Protein AF-A0A7X9ITF9-F1 (afdb_monomer_lite)

Radius of gyration: 26.89 Å; chains: 1; bounding box: 74×72×68 Å

pLDDT: mean 86.16, std 16.66, range [24.5, 98.5]

Sequence (562 aa):
MTQARRTRRTDPFEILARIVGDWFPQHAAGRTPCRLEPDAPAQVAALWAAVGRSPALESQPAFAVPPLREAGRRLMEEICAEWFRRPGPREAWGVARGATGLPAGLPARFRVVDPGDFQIEITDESRDVDDPPLVAVDDLHPRARLLDPSYVGFTITSLLVTATGRREVTQHPRGLAGDRPLAPLYPGLLRVAEGIWIVEPYARPGFSFPGHLRFETYDGYSAFVARQPDDAFAACGAPPGHLFEVTDLPAHLPGLRVVRHGNRLAGLGQVDGVWIWARHGGLRSPVIEISVDPAHREVAAAWIRSLKGRIKQQFGPGYRTVKKGPYTWDYTLPEHPIRTPAPPPPAPHPPAAVQPPAPARTPEEAAIRAEAEALRRLLERSEPQWSASWRPVRLGRSEPAHVRVFWETLGWSDLLAPDLSPPERAGGRAAVRALLENYAAGDPGFRLRPKDLPRAYRLVSVDEQGVGFSITDESSAAPDPPIVTVLSEDGRVLPERPSYVRFAAALALLAALRGFDARPHRGRPPRGREPFPRLVPGAVQVTEDHWLVPDPLAEQLLVFRR

Structure (mmCIF, N/CA/C/O backbone):
data_AF-A0A7X9ITF9-F1
#
_entry.id   AF-A0A7X9ITF9-F1
#
loop_
_atom_site.group_PDB
_atom_site.id
_atom_site.type_symbol
_atom_site.label_atom_id
_atom_site.label_alt_id
_atom_site.label_comp_id
_atom_site.label_asym_id
_atom_site.label_entity_id
_atom_site.label_seq_id
_atom_site.pdbx_PDB_ins_code
_atom_site.Cartn_x
_atom_site.Cartn_y
_atom_site.Cartn_z
_atom_site.occupancy
_atom_site.B_iso_or_equiv
_atom_site.auth_seq_id
_atom_site.auth_comp_id
_atom_site.auth_asym_id
_atom_site.auth_atom_id
_atom_site.pdbx_PDB_model_num
ATOM 1 N N . MET A 1 1 ? -45.305 21.734 -25.174 1.00 44.28 1 MET A N 1
ATOM 2 C CA . MET A 1 1 ? -43.915 22.209 -25.357 1.00 44.28 1 MET A CA 1
ATOM 3 C C . MET A 1 1 ? -43.240 22.256 -23.996 1.00 44.28 1 MET A C 1
ATOM 5 O O . MET A 1 1 ? -43.381 23.238 -23.283 1.00 44.28 1 MET A O 1
ATOM 9 N N . THR A 1 2 ? -42.565 21.177 -23.607 1.00 42.41 2 THR A N 1
ATOM 10 C CA . THR A 1 2 ? -41.865 21.077 -22.319 1.00 42.41 2 THR A CA 1
ATOM 11 C C . THR A 1 2 ? -40.378 21.253 -22.602 1.00 42.41 2 THR A C 1
ATOM 13 O O . THR A 1 2 ? -39.714 20.321 -23.050 1.00 42.41 2 THR A O 1
ATOM 16 N N . GLN A 1 3 ? -39.863 22.474 -22.435 1.00 44.25 3 GLN A N 1
ATOM 17 C CA . GLN A 1 3 ? -38.426 22.746 -22.497 1.00 44.25 3 GLN A CA 1
ATOM 18 C C . GLN A 1 3 ? -37.764 22.047 -21.306 1.00 44.25 3 GLN A C 1
ATOM 20 O O . GLN A 1 3 ? -37.796 22.532 -20.176 1.00 44.25 3 GLN A O 1
ATOM 25 N N . ALA A 1 4 ? -37.193 20.872 -21.561 1.00 49.56 4 ALA A N 1
ATOM 26 C CA . ALA A 1 4 ? -36.337 20.184 -20.613 1.00 49.56 4 ALA A CA 1
ATOM 27 C C . ALA A 1 4 ? -35.161 21.108 -20.263 1.00 49.56 4 ALA A C 1
ATOM 29 O O . ALA A 1 4 ? -34.297 21.378 -21.101 1.00 49.56 4 ALA A O 1
ATOM 30 N N . ARG A 1 5 ? -35.139 21.615 -19.023 1.00 52.59 5 ARG A N 1
ATOM 31 C CA . ARG A 1 5 ? -33.965 22.255 -18.421 1.00 52.59 5 ARG A CA 1
ATOM 32 C C . ARG A 1 5 ? -32.820 21.241 -18.465 1.00 52.59 5 ARG A C 1
ATOM 34 O O . ARG A 1 5 ? -32.721 20.386 -17.592 1.00 52.59 5 ARG A O 1
ATOM 41 N N . ARG A 1 6 ? -31.961 21.326 -19.486 1.00 56.84 6 ARG A N 1
ATOM 42 C CA . ARG A 1 6 ? -30.634 20.701 -19.476 1.00 56.84 6 ARG A CA 1
ATOM 43 C C . ARG A 1 6 ? -29.861 21.342 -18.328 1.00 56.84 6 ARG A C 1
ATOM 45 O O . ARG A 1 6 ? -29.310 22.431 -18.480 1.00 56.84 6 ARG A O 1
ATOM 52 N N . THR A 1 7 ? -29.870 20.703 -17.166 1.00 62.38 7 THR A N 1
ATOM 53 C CA . THR A 1 7 ? -28.917 20.989 -16.098 1.00 62.38 7 THR A CA 1
ATOM 54 C C . THR A 1 7 ? -27.526 20.830 -16.704 1.00 62.38 7 THR A C 1
ATOM 56 O O . THR A 1 7 ? -27.160 19.748 -17.161 1.00 62.38 7 THR A O 1
ATOM 59 N N . ARG A 1 8 ? -26.774 21.935 -16.812 1.00 75.06 8 ARG A N 1
ATOM 60 C CA . ARG A 1 8 ? -25.366 21.878 -17.214 1.00 75.06 8 ARG A CA 1
ATOM 61 C C . ARG A 1 8 ? -24.669 20.964 -16.213 1.00 75.06 8 ARG A C 1
ATOM 63 O O . ARG A 1 8 ? -24.607 21.291 -15.032 1.00 75.06 8 ARG A O 1
ATOM 70 N N . ARG A 1 9 ? -24.219 19.798 -16.675 1.00 80.69 9 ARG A N 1
ATOM 71 C CA . ARG A 1 9 ? -23.405 18.886 -15.875 1.00 80.69 9 ARG A CA 1
ATOM 72 C C . ARG A 1 9 ? -22.100 19.622 -15.584 1.00 80.69 9 ARG A C 1
ATOM 74 O O . ARG A 1 9 ? -21.380 19.946 -16.521 1.00 80.69 9 ARG A O 1
ATOM 81 N N . THR A 1 10 ? -21.872 19.968 -14.321 1.00 88.06 10 THR A N 1
ATOM 82 C CA . THR A 1 10 ? -20.633 20.616 -13.881 1.00 88.06 10 THR A CA 1
ATOM 83 C C . THR A 1 10 ? -19.455 19.704 -14.204 1.00 88.06 10 THR A C 1
ATOM 85 O O . THR A 1 10 ? -19.553 18.490 -14.001 1.00 88.06 10 THR A O 1
ATOM 88 N N . ASP A 1 11 ? -18.377 20.282 -14.726 1.00 94.25 11 ASP A N 1
ATOM 89 C CA . ASP A 1 11 ? -17.153 19.547 -15.021 1.00 94.25 11 ASP A CA 1
ATOM 90 C C . ASP A 1 11 ? -16.564 19.003 -13.703 1.00 94.25 11 ASP A C 1
ATOM 92 O O . ASP A 1 11 ? -16.355 19.771 -12.757 1.00 94.25 11 ASP A O 1
ATOM 96 N N . PRO A 1 12 ? -16.321 17.686 -13.581 1.00 95.44 12 PRO A N 1
ATOM 97 C CA . PRO A 1 12 ? -15.738 17.123 -12.370 1.00 95.44 12 PRO A CA 1
ATOM 98 C C . PRO A 1 12 ? -14.345 17.694 -12.031 1.00 95.44 12 PRO A C 1
ATOM 100 O O . PRO A 1 12 ? -14.009 17.751 -10.847 1.00 95.44 12 PRO A O 1
ATOM 103 N N . PHE A 1 13 ? -13.569 18.205 -12.995 1.00 97.00 13 PHE A N 1
ATOM 104 C CA . PHE A 1 13 ? -12.308 18.902 -12.703 1.00 97.00 13 PHE A CA 1
ATOM 105 C C . PHE A 1 13 ? -12.525 20.285 -12.068 1.00 97.00 13 PHE A C 1
ATOM 107 O O . PHE A 1 13 ? -11.767 20.676 -11.180 1.00 97.00 13 PHE A O 1
ATOM 114 N N . GLU A 1 14 ? -13.590 21.007 -12.431 1.00 95.81 14 GLU A N 1
ATOM 115 C CA . GLU A 1 14 ? -13.976 22.254 -11.749 1.00 95.81 14 GLU A CA 1
ATOM 116 C C . GLU A 1 14 ? -14.425 21.980 -10.306 1.00 95.81 14 GLU A C 1
ATOM 118 O O . GLU A 1 14 ? -14.083 22.731 -9.386 1.00 95.81 14 GLU A O 1
ATOM 123 N N . ILE A 1 15 ? -15.159 20.879 -10.086 1.00 96.50 15 ILE A N 1
ATOM 124 C CA . ILE A 1 15 ? -15.544 20.429 -8.740 1.00 96.50 15 ILE A CA 1
ATOM 125 C C . ILE A 1 15 ? -14.291 20.138 -7.908 1.00 96.50 15 ILE A C 1
ATOM 127 O O . ILE A 1 15 ? -14.208 20.606 -6.771 1.00 96.50 15 ILE A O 1
ATOM 131 N N . LEU A 1 16 ? -13.324 19.404 -8.468 1.00 96.88 16 LEU A N 1
ATOM 132 C CA . LEU A 1 16 ? -12.051 19.107 -7.813 1.00 96.88 16 LEU A CA 1
ATOM 133 C C . LEU A 1 16 ? -11.293 20.390 -7.461 1.00 96.88 16 LEU A C 1
ATOM 135 O O . LEU A 1 16 ? -10.894 20.555 -6.312 1.00 96.88 16 LEU A O 1
ATOM 139 N N . ALA A 1 17 ? -11.124 21.306 -8.417 1.00 97.00 17 ALA A N 1
ATOM 140 C CA . ALA A 1 17 ? -10.395 22.553 -8.206 1.00 97.00 17 ALA A CA 1
ATOM 141 C C . ALA A 1 17 ? -11.006 23.397 -7.077 1.00 97.00 17 ALA A C 1
ATOM 143 O O . ALA A 1 17 ? -10.272 23.974 -6.275 1.00 97.00 17 ALA A O 1
ATOM 144 N N . ARG A 1 18 ? -12.341 23.426 -6.968 1.00 96.69 18 ARG A N 1
ATOM 145 C CA . ARG A 1 18 ? -13.032 24.067 -5.841 1.00 96.69 18 ARG A CA 1
ATOM 146 C C . ARG A 1 18 ? -12.720 23.369 -4.516 1.00 96.69 18 ARG A C 1
ATOM 148 O O . ARG A 1 18 ? -12.323 24.039 -3.576 1.00 96.69 18 ARG A O 1
ATOM 155 N N . ILE A 1 19 ? -12.845 22.041 -4.454 1.00 95.62 19 ILE A N 1
ATOM 156 C CA . ILE A 1 19 ? -12.567 21.267 -3.230 1.00 95.62 19 ILE A CA 1
ATOM 157 C C . ILE A 1 19 ? -11.120 21.478 -2.766 1.00 95.62 19 ILE A C 1
ATOM 159 O O . ILE A 1 19 ? -10.888 21.779 -1.598 1.00 95.62 19 ILE A O 1
ATOM 163 N N . VAL A 1 20 ? -10.149 21.368 -3.679 1.00 95.25 20 VAL A N 1
ATOM 164 C CA . VAL A 1 20 ? -8.730 21.599 -3.374 1.00 95.25 20 VAL A CA 1
ATOM 165 C C . VAL A 1 20 ? -8.501 23.043 -2.935 1.00 95.25 20 VAL A C 1
ATOM 167 O O . VAL A 1 20 ? -7.781 23.266 -1.969 1.00 95.25 20 VAL A O 1
ATOM 170 N N . GLY A 1 21 ? -9.135 24.023 -3.583 1.00 95.81 21 GLY A N 1
ATOM 171 C CA . GLY A 1 21 ? -9.022 25.427 -3.189 1.00 95.81 21 GLY A CA 1
ATOM 172 C C . GLY A 1 21 ? -9.579 25.712 -1.791 1.00 95.81 21 GLY A C 1
ATOM 173 O O . GLY A 1 21 ? -8.947 26.430 -1.017 1.00 95.81 21 GLY A O 1
ATOM 174 N N . ASP A 1 22 ? -10.711 25.096 -1.445 1.00 94.12 22 ASP A N 1
ATOM 175 C CA . ASP A 1 22 ? -11.340 25.217 -0.127 1.00 94.12 22 ASP A CA 1
ATOM 176 C C . ASP A 1 22 ? -10.490 24.556 0.972 1.00 94.12 22 ASP A C 1
ATOM 178 O O . ASP A 1 22 ? -10.433 25.031 2.107 1.00 94.12 22 ASP A O 1
ATOM 182 N N . TRP A 1 23 ? -9.839 23.432 0.659 1.00 92.94 23 TRP A N 1
ATOM 183 C CA . TRP A 1 23 ? -9.059 22.655 1.629 1.00 92.94 23 TRP A CA 1
ATOM 184 C C . TRP A 1 23 ? -7.617 23.133 1.751 1.00 92.94 23 TRP A C 1
ATOM 186 O O . TRP A 1 23 ? -7.026 23.016 2.823 1.00 92.94 23 TRP A O 1
ATOM 196 N N . PHE A 1 24 ? -7.076 23.722 0.686 1.00 93.62 24 PHE A N 1
ATOM 197 C CA . PHE A 1 24 ? -5.707 24.208 0.613 1.00 93.62 24 PHE A CA 1
ATOM 198 C C . PHE A 1 24 ? -5.663 25.697 0.215 1.00 93.62 24 PHE A C 1
ATOM 200 O O . PHE A 1 24 ? -5.244 26.040 -0.897 1.00 93.62 24 PHE A O 1
ATOM 207 N N . PRO A 1 25 ? -6.055 26.622 1.117 1.00 94.31 25 PRO A N 1
ATOM 208 C CA . PRO A 1 25 ? -6.176 28.045 0.790 1.00 94.31 25 PRO A CA 1
ATOM 209 C C . PRO A 1 25 ? -4.879 28.688 0.286 1.00 94.31 25 PRO A C 1
ATOM 211 O O . PRO A 1 25 ? -4.923 29.574 -0.564 1.00 94.31 25 PRO A O 1
ATOM 214 N N . GLN A 1 26 ? -3.712 28.237 0.767 1.00 93.94 26 GLN A N 1
ATOM 215 C CA . GLN A 1 26 ? -2.417 28.734 0.285 1.00 93.94 26 GLN A CA 1
ATOM 216 C C . GLN A 1 26 ? -2.207 28.398 -1.194 1.00 93.94 26 GLN A C 1
ATOM 218 O O . GLN A 1 26 ? -1.647 29.203 -1.937 1.00 93.94 26 GLN A O 1
ATOM 223 N N . HIS A 1 27 ? -2.682 27.229 -1.637 1.00 95.75 27 HIS A N 1
ATOM 224 C CA . HIS A 1 27 ? -2.662 26.889 -3.049 1.00 95.75 27 HIS A CA 1
ATOM 225 C C . HIS A 1 27 ? -3.638 27.756 -3.839 1.00 95.75 27 HIS A C 1
ATOM 227 O O . HIS A 1 27 ? -3.223 28.327 -4.843 1.00 95.75 27 HIS A O 1
ATOM 233 N N . ALA A 1 28 ? -4.874 27.928 -3.361 1.00 96.88 28 ALA A N 1
ATOM 234 C CA . ALA A 1 28 ? -5.868 28.776 -4.022 1.00 96.88 28 ALA A CA 1
ATOM 235 C C . ALA A 1 28 ? -5.368 30.216 -4.234 1.00 96.88 28 ALA A C 1
ATOM 237 O O . ALA A 1 28 ? -5.508 30.761 -5.328 1.00 96.88 28 ALA A O 1
ATOM 238 N N . ALA A 1 29 ? -4.745 30.809 -3.210 1.00 96.56 29 ALA A N 1
ATOM 239 C CA . ALA A 1 29 ? -4.233 32.177 -3.250 1.00 96.56 29 ALA A CA 1
ATOM 240 C C . ALA A 1 29 ? -3.061 32.360 -4.230 1.00 96.56 29 ALA A C 1
ATOM 242 O O . ALA A 1 29 ? -2.931 33.418 -4.839 1.00 96.56 29 ALA A O 1
ATOM 243 N N . GLY A 1 30 ? -2.215 31.337 -4.387 1.00 96.12 30 GLY A N 1
ATOM 244 C CA . GLY A 1 30 ? -1.050 31.355 -5.277 1.00 96.12 30 GLY A CA 1
ATOM 245 C C . GLY A 1 30 ? -1.259 30.635 -6.610 1.00 96.12 30 GLY A C 1
ATOM 246 O O . GLY A 1 30 ? -0.274 30.336 -7.286 1.00 96.12 30 GLY A O 1
ATOM 247 N N . ARG A 1 31 ? -2.501 30.275 -6.961 1.00 97.12 31 ARG A N 1
ATOM 248 C CA . ARG A 1 31 ? -2.788 29.421 -8.117 1.00 97.12 31 ARG A CA 1
ATOM 249 C C . ARG A 1 31 ? -2.520 30.154 -9.429 1.00 97.12 31 ARG A C 1
ATOM 251 O O . ARG A 1 31 ? -3.126 31.178 -9.728 1.00 97.12 31 ARG A O 1
ATOM 258 N N . THR A 1 32 ? -1.689 29.544 -10.259 1.00 96.88 32 THR A N 1
ATOM 259 C CA . THR A 1 32 ? -1.412 29.934 -11.639 1.00 96.88 32 THR A CA 1
ATOM 260 C C . THR A 1 32 ? -1.951 28.863 -12.591 1.00 96.88 32 THR A C 1
ATOM 262 O O . THR A 1 32 ? -1.796 27.669 -12.313 1.00 96.88 32 THR A O 1
ATOM 265 N N . PRO A 1 33 ? -2.616 29.238 -13.699 1.00 93.19 33 PRO A N 1
ATOM 266 C CA . PRO A 1 33 ? -3.053 28.272 -14.702 1.00 93.19 33 PRO A CA 1
ATOM 267 C C . PRO A 1 33 ? -1.866 27.490 -15.269 1.00 93.19 33 PRO A C 1
ATOM 269 O O . PRO A 1 33 ? -0.837 28.077 -15.605 1.00 93.19 33 PRO A O 1
ATOM 272 N N . CYS A 1 34 ? -2.017 26.175 -15.418 1.00 95.25 34 CYS A N 1
ATOM 273 C CA . CYS A 1 34 ? -1.008 25.330 -16.041 1.00 95.25 34 CYS A CA 1
ATOM 274 C C . CYS A 1 34 ? -1.501 24.885 -17.417 1.00 95.25 34 CYS A C 1
ATOM 276 O O . CYS A 1 34 ? -2.508 24.188 -17.529 1.00 95.25 34 CYS A O 1
ATOM 278 N N . ARG A 1 35 ? -0.805 25.315 -18.473 1.00 96.56 35 ARG A N 1
ATOM 279 C CA . ARG A 1 35 ? -1.091 24.896 -19.845 1.00 96.56 35 ARG A CA 1
ATOM 280 C C . ARG A 1 35 ? -0.044 23.884 -20.284 1.00 96.56 35 ARG A C 1
ATOM 282 O O . ARG A 1 35 ? 1.137 24.216 -20.338 1.00 96.56 35 ARG A O 1
ATOM 289 N N . LEU A 1 36 ? -0.500 22.677 -20.596 1.00 97.50 36 LEU A N 1
ATOM 290 C CA . LEU A 1 36 ? 0.351 21.614 -21.121 1.00 97.50 36 LEU A CA 1
ATOM 291 C C . LEU A 1 36 ? 0.529 21.737 -22.638 1.00 97.50 36 LEU A C 1
ATOM 293 O O . LEU A 1 36 ? -0.069 22.599 -23.293 1.00 97.50 36 LEU A O 1
ATOM 297 N N . GLU A 1 37 ? 1.373 20.871 -23.188 1.00 97.81 37 GLU A N 1
ATOM 298 C CA . GLU A 1 37 ? 1.604 20.748 -24.622 1.00 97.81 37 GLU A CA 1
ATOM 299 C C . GLU A 1 37 ? 0.295 20.401 -25.369 1.00 97.81 37 GLU A C 1
ATOM 301 O O . GLU A 1 37 ? -0.577 19.742 -24.799 1.00 97.81 37 GLU A O 1
ATOM 306 N N . PRO A 1 38 ? 0.120 20.822 -26.641 1.00 97.00 38 PRO A N 1
ATOM 307 C CA . PRO A 1 38 ? -1.123 20.583 -27.388 1.00 97.00 38 PRO A CA 1
ATOM 308 C C . PRO A 1 38 ? -1.493 19.105 -27.573 1.00 97.00 38 PRO A C 1
ATOM 310 O O . PRO A 1 38 ? -2.664 18.795 -27.761 1.00 97.00 38 PRO A O 1
ATOM 313 N N . ASP A 1 39 ? -0.502 18.215 -27.538 1.00 96.94 39 ASP A N 1
ATOM 314 C CA . ASP A 1 39 ? -0.636 16.761 -27.650 1.00 96.94 39 ASP A CA 1
ATOM 315 C C . ASP A 1 39 ? -0.569 16.056 -26.279 1.00 96.94 39 ASP A C 1
ATOM 317 O O . ASP A 1 39 ? -0.286 14.858 -26.195 1.00 96.94 39 ASP A O 1
ATOM 321 N N . ALA A 1 40 ? -0.747 16.788 -25.176 1.00 97.75 40 ALA A N 1
ATOM 322 C CA . ALA A 1 40 ? -0.890 16.179 -23.860 1.00 97.75 40 ALA A CA 1
ATOM 323 C C . ALA A 1 40 ? -2.183 15.340 -23.795 1.00 97.75 40 ALA A C 1
ATOM 325 O O . ALA A 1 40 ? -3.199 15.755 -24.361 1.00 97.75 40 ALA A O 1
ATOM 326 N N . PRO A 1 41 ? -2.180 14.195 -23.082 1.00 98.12 41 PRO A N 1
ATOM 327 C CA . PRO A 1 41 ? -3.392 13.418 -22.840 1.00 98.12 41 PRO A CA 1
ATOM 328 C C . PRO A 1 41 ? -4.535 14.293 -22.313 1.00 98.12 41 PRO A C 1
ATOM 330 O O . PRO A 1 41 ? -4.328 15.138 -21.434 1.00 98.12 41 PRO A O 1
ATOM 333 N N . ALA A 1 42 ? -5.742 14.113 -22.855 1.00 97.75 42 ALA A N 1
ATOM 334 C CA . ALA A 1 42 ? -6.835 15.064 -22.667 1.00 97.75 42 ALA A CA 1
ATOM 335 C C . ALA A 1 42 ? -7.227 15.257 -21.192 1.00 97.75 42 ALA A C 1
ATOM 337 O O . ALA A 1 42 ? -7.447 16.392 -20.761 1.00 97.75 42 ALA A O 1
ATOM 338 N N . GLN A 1 43 ? -7.271 14.182 -20.393 1.00 97.56 43 GLN A N 1
ATOM 339 C CA . GLN A 1 43 ? -7.614 14.290 -18.970 1.00 97.56 43 GLN A CA 1
ATOM 340 C C . GLN A 1 43 ? -6.478 14.896 -18.146 1.00 97.56 43 GLN A C 1
ATOM 342 O O . GLN A 1 43 ? -6.739 15.646 -17.208 1.00 97.56 43 GLN A O 1
ATOM 347 N N . VAL A 1 44 ? -5.224 14.643 -18.524 1.00 98.00 44 VAL A N 1
ATOM 348 C CA . VAL A 1 44 ? -4.047 15.256 -17.889 1.00 98.00 44 VAL A CA 1
ATOM 349 C C . VAL A 1 44 ? -4.043 16.767 -18.114 1.00 98.00 44 VAL A C 1
ATOM 351 O O . VAL A 1 44 ? -3.856 17.540 -17.172 1.00 98.00 44 VAL A O 1
ATOM 354 N N . ALA A 1 45 ? -4.320 17.204 -19.344 1.00 98.12 45 ALA A N 1
ATOM 355 C CA . ALA A 1 45 ? -4.456 18.619 -19.671 1.00 98.12 45 ALA A CA 1
ATOM 356 C C . ALA A 1 45 ? -5.637 19.270 -18.932 1.00 98.12 45 ALA A C 1
ATOM 358 O O . ALA A 1 45 ? -5.472 20.351 -18.369 1.00 98.12 45 ALA A O 1
ATOM 359 N N . ALA A 1 46 ? -6.802 18.613 -18.889 1.00 97.56 46 ALA A N 1
ATOM 360 C CA . ALA A 1 46 ? -7.982 19.118 -18.184 1.00 97.56 46 ALA A CA 1
ATOM 361 C C . ALA A 1 46 ? -7.744 19.263 -16.670 1.00 97.56 46 ALA A C 1
ATOM 363 O O . ALA A 1 46 ? -8.073 20.303 -16.094 1.00 97.56 46 ALA A O 1
ATOM 364 N N . LEU A 1 47 ? -7.102 18.270 -16.044 1.00 97.50 47 LEU A N 1
ATOM 365 C CA . LEU A 1 47 ? -6.732 18.300 -14.629 1.00 97.50 47 LEU A CA 1
ATOM 366 C C . LEU A 1 47 ? -5.878 19.525 -14.300 1.00 97.50 47 LEU A C 1
ATOM 368 O O . LEU A 1 47 ? -6.231 20.320 -13.426 1.00 97.50 47 LEU A O 1
ATOM 372 N N . TRP A 1 48 ? -4.764 19.695 -15.012 1.00 97.69 48 TRP A N 1
ATOM 373 C CA . TRP A 1 48 ? -3.813 20.768 -14.731 1.00 97.69 48 TRP A CA 1
ATOM 374 C C . TRP A 1 48 ? -4.323 22.149 -15.153 1.00 97.69 48 TRP A C 1
ATOM 376 O O . TRP A 1 48 ? -3.986 23.139 -14.500 1.00 97.69 48 TRP A O 1
ATOM 386 N N . ALA A 1 49 ? -5.195 22.231 -16.160 1.00 97.62 49 ALA A N 1
ATOM 387 C CA . ALA A 1 49 ? -5.888 23.470 -16.502 1.00 97.62 49 ALA A CA 1
ATOM 388 C C . ALA A 1 49 ? -6.843 23.925 -15.383 1.00 97.62 49 ALA A C 1
ATOM 390 O O . ALA A 1 49 ? -6.912 25.119 -15.089 1.00 97.62 49 ALA A O 1
ATOM 391 N N . ALA A 1 50 ? -7.551 22.990 -14.739 1.00 97.31 50 ALA A N 1
ATOM 392 C CA . ALA A 1 50 ? -8.497 23.298 -13.667 1.00 97.31 50 ALA A CA 1
ATOM 393 C C . ALA A 1 50 ? -7.808 23.572 -12.317 1.00 97.31 50 ALA A C 1
ATOM 395 O O . ALA A 1 50 ? -8.134 24.547 -11.629 1.00 97.31 50 ALA A O 1
ATOM 396 N N . VAL A 1 51 ? -6.857 22.719 -11.927 1.00 97.19 51 VAL A N 1
ATOM 397 C CA . VAL A 1 51 ? -6.177 22.791 -10.622 1.00 97.19 51 VAL A CA 1
ATOM 398 C C . VAL A 1 51 ? -5.042 23.814 -10.631 1.00 97.19 51 VAL A C 1
ATOM 400 O O . VAL A 1 51 ? -4.872 24.540 -9.658 1.00 97.19 51 VAL A O 1
ATOM 403 N N . GLY A 1 52 ? -4.303 23.948 -11.733 1.00 97.38 52 GLY A N 1
ATOM 404 C CA . GLY A 1 52 ? -3.161 24.858 -11.823 1.00 97.38 52 GLY A CA 1
ATOM 405 C C . GLY A 1 52 ? -1.989 24.472 -10.911 1.00 97.38 52 GLY A C 1
ATOM 406 O O . GLY A 1 52 ? -1.907 23.358 -10.397 1.00 97.38 52 GLY A O 1
ATOM 407 N N . ARG A 1 53 ? -1.051 25.403 -10.719 1.00 96.56 53 ARG A N 1
ATOM 408 C CA . ARG A 1 53 ? 0.137 25.244 -9.857 1.00 96.56 53 ARG A CA 1
ATOM 409 C C . ARG A 1 53 ? 0.275 26.410 -8.894 1.00 96.56 53 ARG A C 1
ATOM 411 O O . ARG A 1 53 ? -0.211 27.502 -9.172 1.00 96.56 53 ARG A O 1
ATOM 418 N N . SER A 1 54 ? 0.954 26.202 -7.776 1.00 97.38 54 SER A N 1
ATOM 419 C CA . SER A 1 54 ? 1.294 27.270 -6.834 1.00 97.38 54 SER A CA 1
ATOM 420 C C . SER A 1 54 ? 2.567 26.917 -6.064 1.00 97.38 54 SER A C 1
ATOM 422 O O . SER A 1 54 ? 2.837 25.727 -5.893 1.00 97.38 54 SER A O 1
ATOM 424 N N . PRO A 1 55 ? 3.290 27.900 -5.500 1.00 96.69 55 PRO A N 1
ATOM 425 C CA . PRO A 1 55 ? 4.452 27.626 -4.649 1.00 96.69 55 PRO A CA 1
ATOM 426 C C . PRO A 1 55 ? 4.128 26.717 -3.452 1.00 96.69 55 PRO A C 1
ATOM 428 O O . PRO A 1 55 ? 4.938 25.890 -3.044 1.00 96.69 55 PRO A O 1
ATOM 431 N N . ALA A 1 56 ? 2.915 26.834 -2.896 1.00 93.50 56 ALA A N 1
ATOM 432 C CA . ALA A 1 56 ? 2.465 25.978 -1.799 1.00 93.50 56 ALA A CA 1
ATOM 433 C C . ALA A 1 56 ? 2.364 24.508 -2.230 1.00 93.50 56 ALA A C 1
ATOM 435 O O . ALA A 1 56 ? 2.760 23.622 -1.476 1.00 93.50 56 ALA A O 1
ATOM 436 N N . LEU A 1 57 ? 1.870 24.253 -3.443 1.00 92.69 57 LEU A N 1
ATOM 437 C CA . LEU A 1 57 ? 1.793 22.906 -3.991 1.00 92.69 57 LEU A CA 1
ATOM 438 C C . LEU A 1 57 ? 3.187 22.379 -4.359 1.00 92.69 57 LEU A C 1
ATOM 440 O O . LEU A 1 57 ? 3.514 21.258 -4.003 1.00 92.69 57 LEU A O 1
ATOM 444 N N . GLU A 1 58 ? 4.032 23.209 -4.973 1.00 93.50 58 GLU A N 1
ATOM 445 C CA . GLU A 1 58 ? 5.412 22.869 -5.364 1.00 93.50 58 GLU A CA 1
ATOM 446 C C . GLU A 1 58 ? 6.323 22.529 -4.175 1.00 93.50 58 GLU A C 1
ATOM 448 O O . GLU A 1 58 ? 7.299 21.805 -4.333 1.00 93.50 58 GLU A O 1
ATOM 453 N N . SER A 1 59 ? 5.996 23.005 -2.969 1.00 89.38 59 SER A N 1
ATOM 454 C CA . SER A 1 59 ? 6.712 22.620 -1.742 1.00 89.38 59 SER A CA 1
ATOM 455 C C . SER A 1 59 ? 6.523 21.149 -1.348 1.00 89.38 59 SER A C 1
ATOM 457 O O . SER A 1 59 ? 7.193 20.662 -0.439 1.00 89.38 59 SER A O 1
ATOM 459 N N . GLN A 1 60 ? 5.572 20.456 -1.976 1.00 87.75 60 GLN A N 1
ATOM 460 C CA . GLN A 1 60 ? 5.259 19.063 -1.696 1.00 87.75 60 GLN A CA 1
ATOM 461 C C . GLN A 1 60 ? 6.018 18.156 -2.674 1.00 87.75 60 GLN A C 1
ATOM 463 O O . GLN A 1 60 ? 5.969 18.421 -3.877 1.00 87.75 60 GLN A O 1
ATOM 468 N N . PRO A 1 61 ? 6.653 17.061 -2.209 1.00 83.19 61 PRO A N 1
ATOM 469 C CA . PRO A 1 61 ? 7.475 16.190 -3.058 1.00 83.19 61 PRO A CA 1
ATOM 470 C C . PRO A 1 61 ? 6.785 15.733 -4.353 1.00 83.19 61 PRO A C 1
ATOM 472 O O . PRO A 1 61 ? 7.335 15.919 -5.434 1.00 83.19 61 PRO A O 1
ATOM 475 N N . ALA A 1 62 ? 5.528 15.281 -4.260 1.00 83.69 62 ALA A N 1
ATOM 476 C CA . ALA A 1 62 ? 4.733 14.797 -5.397 1.00 83.69 62 ALA A CA 1
ATOM 477 C C . ALA A 1 62 ? 4.390 15.864 -6.462 1.00 83.69 62 ALA A C 1
ATOM 479 O O . ALA A 1 62 ? 3.806 15.541 -7.495 1.00 83.69 62 ALA A O 1
ATOM 480 N N . PHE A 1 63 ? 4.685 17.143 -6.206 1.00 91.62 63 PHE A N 1
ATOM 481 C CA . PHE A 1 63 ? 4.373 18.261 -7.104 1.00 91.62 63 PHE A CA 1
ATOM 482 C C . PHE A 1 63 ? 5.543 19.234 -7.294 1.00 91.62 63 PHE A C 1
ATOM 484 O O . PHE A 1 63 ? 5.373 20.300 -7.901 1.00 91.62 63 PHE A O 1
ATOM 491 N N . ALA A 1 64 ? 6.726 18.877 -6.786 1.00 90.31 64 ALA A N 1
ATOM 492 C CA . ALA A 1 64 ? 7.932 19.689 -6.892 1.00 90.31 64 ALA A CA 1
ATOM 493 C C . ALA A 1 64 ? 8.343 19.893 -8.357 1.00 90.31 64 ALA A C 1
ATOM 495 O O . ALA A 1 64 ? 8.809 20.967 -8.744 1.00 90.31 64 ALA A O 1
ATOM 496 N N . VAL A 1 65 ? 8.106 18.886 -9.199 1.00 92.94 65 VAL A N 1
ATOM 497 C CA . VAL A 1 65 ? 8.416 18.942 -10.626 1.00 92.94 65 VAL A CA 1
ATOM 498 C C . VAL A 1 65 ? 7.225 19.515 -11.401 1.00 92.94 65 VAL A C 1
ATOM 500 O O . VAL A 1 65 ? 6.086 19.080 -11.212 1.00 92.94 65 VAL A O 1
ATOM 503 N N . PRO A 1 66 ? 7.436 20.497 -12.298 1.00 94.75 66 PRO A N 1
ATOM 504 C CA . PRO A 1 66 ? 6.385 20.938 -13.203 1.00 94.75 66 PRO A CA 1
ATOM 505 C C . PRO A 1 66 ? 5.863 19.785 -14.067 1.00 94.75 66 PRO A C 1
ATOM 507 O O . PRO A 1 66 ? 6.673 19.028 -14.601 1.00 94.75 66 PRO A O 1
ATOM 510 N N . PRO A 1 67 ? 4.542 19.689 -14.315 1.00 95.69 67 PRO A N 1
ATOM 511 C CA . PRO A 1 67 ? 3.944 18.625 -15.118 1.00 95.69 67 PRO A CA 1
ATOM 512 C C . PRO A 1 67 ? 4.183 18.849 -16.623 1.00 95.69 67 PRO A C 1
ATOM 514 O O . PRO A 1 67 ? 3.312 18.585 -17.442 1.00 95.69 67 PRO A O 1
ATOM 517 N N . LEU A 1 68 ? 5.344 19.373 -17.016 1.00 97.31 68 LEU A N 1
ATOM 518 C CA . LEU A 1 68 ? 5.749 19.643 -18.397 1.00 97.31 68 LEU A CA 1
ATOM 519 C C . LEU A 1 68 ? 6.741 18.564 -18.842 1.00 97.31 68 LEU A C 1
ATOM 521 O O . LEU A 1 68 ? 7.666 18.248 -18.089 1.00 97.31 68 LEU A O 1
ATOM 525 N N . ARG A 1 69 ? 6.603 18.026 -20.064 1.00 97.19 69 ARG A N 1
ATOM 526 C CA . ARG A 1 69 ? 7.479 16.935 -20.538 1.00 97.19 69 ARG A CA 1
ATOM 527 C C . ARG A 1 69 ? 8.926 17.394 -20.598 1.00 97.19 69 ARG A C 1
ATOM 529 O O . ARG A 1 69 ? 9.815 16.668 -20.185 1.00 97.19 69 ARG A O 1
ATOM 536 N N . GLU A 1 70 ? 9.158 18.624 -21.050 1.00 96.69 70 GLU A N 1
ATOM 537 C CA . GLU A 1 70 ? 10.499 19.215 -21.122 1.00 96.69 70 GLU A CA 1
ATOM 538 C C . GLU A 1 70 ? 11.154 19.350 -19.737 1.00 96.69 70 GLU A C 1
ATOM 540 O O . GLU A 1 70 ? 12.344 19.077 -19.596 1.00 96.69 70 GLU A O 1
ATOM 545 N N . ALA A 1 71 ? 10.387 19.729 -18.707 1.00 95.31 71 ALA A N 1
ATOM 546 C CA . ALA A 1 71 ? 10.900 19.815 -17.340 1.00 95.31 71 ALA A CA 1
ATOM 547 C C . ALA A 1 71 ? 11.261 18.423 -16.802 1.00 95.31 71 ALA A C 1
ATOM 549 O O . ALA A 1 71 ? 12.358 18.229 -16.282 1.00 95.31 71 ALA A O 1
ATOM 550 N N . GLY A 1 72 ? 10.373 17.443 -17.005 1.00 95.69 72 GLY A N 1
ATOM 551 C CA . GLY A 1 72 ? 10.638 16.048 -16.657 1.00 95.69 72 GLY A CA 1
ATOM 552 C C . GLY A 1 72 ? 11.835 15.462 -17.412 1.00 95.69 72 GLY A C 1
ATOM 553 O O . GLY A 1 72 ? 12.643 14.760 -16.812 1.00 95.69 72 GLY A O 1
ATOM 554 N N . ARG A 1 73 ? 12.000 15.790 -18.701 1.00 96.19 73 ARG A N 1
ATOM 555 C CA . ARG A 1 73 ? 13.119 15.312 -19.524 1.00 96.19 73 ARG A CA 1
ATOM 556 C C . ARG A 1 73 ? 14.460 15.798 -18.982 1.00 96.19 73 ARG A C 1
ATOM 558 O O . ARG A 1 73 ? 15.348 14.978 -18.795 1.00 96.19 73 ARG A O 1
ATOM 565 N N . ARG A 1 74 ? 14.588 17.097 -18.686 1.00 95.81 74 ARG A N 1
ATOM 566 C CA . ARG A 1 74 ? 15.826 17.675 -18.126 1.00 95.81 74 ARG A CA 1
ATOM 567 C C . ARG A 1 74 ? 16.196 17.044 -16.791 1.00 95.81 74 ARG A C 1
ATOM 569 O O . ARG A 1 74 ? 17.331 16.625 -16.608 1.00 95.81 74 ARG A O 1
ATOM 576 N N . LEU A 1 75 ? 15.223 16.915 -15.891 1.00 94.94 75 LEU A N 1
ATOM 577 C CA . LEU A 1 75 ? 15.452 16.286 -14.594 1.00 94.94 75 LEU A CA 1
ATOM 578 C C . LEU A 1 75 ? 15.866 14.816 -14.742 1.00 94.94 75 LEU A C 1
ATOM 580 O O . LEU A 1 75 ? 16.799 14.362 -14.090 1.00 94.94 75 LEU A O 1
ATOM 584 N N . MET A 1 76 ? 15.224 14.076 -15.646 1.00 94.81 76 MET A N 1
ATOM 585 C CA . MET A 1 76 ? 15.598 12.692 -15.922 1.00 94.81 76 MET A CA 1
ATOM 586 C C . MET A 1 76 ? 16.999 12.578 -16.545 1.00 94.81 76 MET A C 1
ATOM 588 O O . MET A 1 76 ? 17.728 11.646 -16.219 1.00 94.81 76 MET A O 1
ATOM 592 N N . GLU A 1 77 ? 17.402 13.511 -17.412 1.00 95.00 77 GLU A N 1
ATOM 593 C CA . GLU A 1 77 ? 18.764 13.572 -17.962 1.00 95.00 77 GLU A CA 1
ATOM 594 C C . GLU A 1 77 ? 19.802 13.777 -16.848 1.00 95.00 77 GLU A C 1
ATOM 596 O O . GLU A 1 77 ? 20.824 13.088 -16.838 1.00 95.00 77 GLU A O 1
ATOM 601 N N . GLU A 1 78 ? 19.527 14.660 -15.883 1.00 93.94 78 GLU A N 1
ATOM 602 C CA . GLU A 1 78 ? 20.376 14.884 -14.705 1.00 93.94 78 GLU A CA 1
ATOM 603 C C . GLU A 1 78 ? 20.477 13.630 -13.826 1.00 93.94 78 GLU A C 1
ATOM 605 O O . GLU A 1 78 ? 21.584 13.203 -13.480 1.00 93.94 78 GLU A O 1
ATOM 610 N N . ILE A 1 79 ? 19.342 12.994 -13.519 1.00 92.00 79 ILE A N 1
ATOM 611 C CA . ILE A 1 79 ? 19.312 11.785 -12.690 1.00 92.00 79 ILE A CA 1
ATOM 612 C C . ILE A 1 79 ? 20.022 10.620 -13.393 1.00 92.00 79 ILE A C 1
ATOM 614 O O . ILE A 1 79 ? 20.869 9.962 -12.789 1.00 92.00 79 ILE A O 1
ATOM 618 N N . CYS A 1 80 ? 19.759 10.395 -14.683 1.00 92.19 80 CYS A N 1
ATOM 619 C CA . CYS A 1 80 ? 20.444 9.368 -15.470 1.00 92.19 80 CYS A CA 1
ATOM 620 C C . CYS A 1 80 ? 21.953 9.630 -15.548 1.00 92.19 80 CYS A C 1
ATOM 622 O O . CYS A 1 80 ? 22.747 8.695 -15.429 1.00 92.19 80 CYS A O 1
ATOM 624 N N . ALA A 1 81 ? 22.371 10.890 -15.716 1.00 91.69 81 ALA A N 1
ATOM 625 C CA . ALA A 1 81 ? 23.785 11.248 -15.722 1.00 91.69 81 ALA A CA 1
ATOM 626 C C . ALA A 1 81 ? 24.463 10.884 -14.395 1.00 91.69 81 ALA A C 1
ATOM 628 O O . ALA A 1 81 ? 25.590 10.387 -14.417 1.00 91.69 81 ALA A O 1
ATOM 629 N N . GLU A 1 82 ? 23.789 11.079 -13.260 1.00 90.62 82 GLU A N 1
ATOM 630 C CA . GLU A 1 82 ? 24.281 10.663 -11.944 1.00 90.62 82 GLU A CA 1
ATOM 631 C C . GLU A 1 82 ? 24.280 9.138 -11.784 1.00 90.62 82 GLU A C 1
ATOM 633 O O . GLU A 1 82 ? 25.308 8.545 -11.443 1.00 90.62 82 GLU A O 1
ATOM 638 N N . TRP A 1 83 ? 23.166 8.470 -12.095 1.00 90.00 83 TRP A N 1
ATOM 639 C CA . TRP A 1 83 ? 23.050 7.012 -12.036 1.00 90.00 83 TRP A CA 1
ATOM 640 C C . TRP A 1 83 ? 24.160 6.333 -12.830 1.00 90.00 83 TRP A C 1
ATOM 642 O O . TRP A 1 83 ? 24.874 5.475 -12.302 1.00 90.00 83 TRP A O 1
ATOM 652 N N . PHE A 1 84 ? 24.384 6.779 -14.063 1.00 91.56 84 PHE A N 1
ATOM 653 C CA . PHE A 1 84 ? 25.363 6.189 -14.964 1.00 91.56 84 PHE A CA 1
ATOM 654 C C . PHE A 1 84 ? 26.802 6.615 -14.686 1.00 91.56 84 PHE A C 1
ATOM 656 O O . PHE A 1 84 ? 27.689 6.144 -15.400 1.00 91.56 84 PHE A O 1
ATOM 663 N N . ARG A 1 85 ? 27.102 7.413 -13.648 1.00 89.62 85 ARG A N 1
ATOM 664 C CA . ARG A 1 85 ? 28.477 7.504 -13.106 1.00 89.62 85 ARG A CA 1
ATOM 665 C C . ARG A 1 85 ? 28.904 6.180 -12.479 1.00 89.62 85 ARG A C 1
ATOM 667 O O . ARG A 1 85 ? 30.078 5.814 -12.573 1.00 89.62 85 ARG A O 1
ATOM 674 N N . ARG A 1 86 ? 27.951 5.439 -11.906 1.00 88.75 86 ARG A N 1
ATOM 675 C CA . ARG A 1 86 ? 28.172 4.141 -11.263 1.00 88.75 86 ARG A CA 1
ATOM 676 C C . ARG A 1 86 ? 28.160 3.009 -12.311 1.00 88.75 86 ARG A C 1
ATOM 678 O O . ARG A 1 86 ? 27.314 3.026 -13.205 1.00 88.75 86 ARG A O 1
ATOM 685 N N . PRO A 1 87 ? 29.072 2.016 -12.228 1.00 85.00 87 PRO A N 1
ATOM 686 C CA . PRO A 1 87 ? 29.106 0.895 -13.174 1.00 85.00 87 PRO A CA 1
ATOM 687 C C . PRO A 1 87 ? 27.816 0.065 -13.197 1.00 85.00 87 PRO A C 1
ATOM 689 O O . PRO A 1 87 ? 27.319 -0.226 -14.277 1.00 85.00 87 PRO A O 1
ATOM 692 N N . GLY A 1 88 ? 27.243 -0.239 -12.025 1.00 88.25 88 GLY A N 1
ATOM 693 C CA . GLY A 1 88 ? 26.052 -1.091 -11.894 1.00 88.25 88 GLY A CA 1
ATOM 694 C C . GLY A 1 88 ? 24.843 -0.592 -12.696 1.00 88.25 88 GLY A C 1
ATOM 695 O O . GLY A 1 88 ? 24.411 -1.297 -13.605 1.00 88.25 88 GLY A O 1
ATOM 696 N N . PRO A 1 89 ? 24.338 0.631 -12.445 1.00 87.44 89 PRO A N 1
ATOM 697 C CA . PRO A 1 89 ? 23.246 1.206 -13.228 1.00 87.44 89 PRO A CA 1
ATOM 698 C C . PRO A 1 89 ? 23.534 1.292 -14.726 1.00 87.44 89 PRO A C 1
ATOM 700 O O . PRO A 1 89 ? 22.681 0.990 -15.555 1.00 87.44 89 PRO A O 1
ATOM 703 N N . ARG A 1 90 ? 24.765 1.659 -15.101 1.00 90.81 90 ARG A N 1
ATOM 704 C CA . ARG A 1 90 ? 25.152 1.759 -16.512 1.00 90.81 90 ARG A CA 1
ATOM 705 C C . ARG A 1 90 ? 25.068 0.404 -17.224 1.00 90.81 90 ARG A C 1
ATOM 707 O O . ARG A 1 90 ? 24.558 0.337 -18.340 1.00 90.81 90 ARG A O 1
ATOM 714 N N . GLU A 1 91 ? 25.571 -0.653 -16.588 1.00 87.56 91 GLU A N 1
ATOM 715 C CA . GLU A 1 91 ? 25.500 -2.027 -17.097 1.00 87.56 91 GLU A CA 1
ATOM 716 C C . GLU A 1 91 ? 24.056 -2.527 -17.154 1.00 87.56 91 GLU A C 1
ATOM 718 O O . GLU A 1 91 ? 23.644 -3.057 -18.186 1.00 87.56 91 GLU A O 1
ATOM 723 N N . ALA A 1 92 ? 23.274 -2.297 -16.094 1.00 82.81 92 ALA A N 1
ATOM 724 C CA . ALA A 1 92 ? 21.869 -2.691 -16.022 1.00 82.81 92 ALA A CA 1
ATOM 725 C C . ALA A 1 92 ? 21.038 -2.076 -17.158 1.00 82.81 92 ALA A C 1
ATOM 727 O O . ALA A 1 92 ? 20.247 -2.768 -17.793 1.00 82.81 92 ALA A O 1
ATOM 728 N N . TRP A 1 93 ? 21.269 -0.799 -17.465 1.00 90.06 93 TRP A N 1
ATOM 729 C CA . TRP A 1 93 ? 20.585 -0.076 -18.538 1.00 90.06 93 TRP A CA 1
ATOM 730 C C . TRP A 1 93 ? 21.213 -0.258 -19.929 1.00 90.06 93 TRP A C 1
ATOM 732 O O . TRP A 1 93 ? 20.696 0.281 -20.908 1.00 90.06 93 TRP A O 1
ATOM 742 N N . GLY A 1 94 ? 22.316 -1.006 -20.047 1.00 91.00 94 GLY A N 1
ATOM 743 C CA . GLY A 1 94 ? 22.996 -1.247 -21.323 1.00 91.00 94 GLY A CA 1
ATOM 744 C C . GLY A 1 94 ? 23.556 0.021 -21.981 1.00 91.00 94 GLY A C 1
ATOM 745 O O . GLY A 1 94 ? 23.644 0.097 -23.207 1.00 91.00 94 GLY A O 1
ATOM 746 N N . VAL A 1 95 ? 23.918 1.035 -21.189 1.00 90.81 95 VAL A N 1
ATOM 747 C CA . VAL A 1 95 ? 24.370 2.340 -21.693 1.00 90.81 95 VAL A CA 1
ATOM 748 C C . VAL A 1 95 ? 25.873 2.312 -21.976 1.00 90.81 95 VAL A C 1
ATOM 750 O O . VAL A 1 95 ? 26.690 2.004 -21.107 1.00 90.81 95 VAL A O 1
ATOM 753 N N . ALA A 1 96 ? 26.271 2.662 -23.202 1.00 89.44 96 ALA A N 1
ATOM 754 C CA . ALA A 1 96 ? 27.683 2.720 -23.575 1.00 89.44 96 ALA A CA 1
ATOM 755 C C . ALA A 1 96 ? 28.445 3.787 -22.764 1.00 89.44 96 ALA A C 1
ATOM 757 O O . ALA A 1 96 ? 27.917 4.845 -22.417 1.00 89.44 96 ALA A O 1
ATOM 758 N N . ARG A 1 97 ? 29.727 3.535 -22.474 1.00 85.38 97 ARG A N 1
ATOM 759 C CA . ARG A 1 97 ? 30.567 4.487 -21.732 1.00 85.38 97 ARG A CA 1
ATOM 760 C C . ARG A 1 97 ? 30.695 5.800 -22.514 1.00 85.38 97 ARG A C 1
ATOM 762 O O . ARG A 1 97 ? 31.174 5.795 -23.641 1.00 85.38 97 ARG A O 1
ATOM 769 N N . GLY A 1 98 ? 30.313 6.911 -21.885 1.00 79.94 98 GLY A N 1
ATOM 770 C CA . GLY A 1 98 ? 30.355 8.243 -22.499 1.00 79.94 98 GLY A CA 1
ATOM 771 C C . GLY A 1 98 ? 29.138 8.589 -23.362 1.00 79.94 98 GLY A C 1
ATOM 772 O O . GLY A 1 98 ? 29.123 9.671 -23.941 1.00 79.94 98 GLY A O 1
ATOM 773 N N . ALA A 1 99 ? 28.126 7.716 -23.441 1.00 84.00 99 ALA A N 1
ATOM 774 C CA . ALA A 1 99 ? 26.846 8.075 -24.039 1.00 84.00 99 ALA A CA 1
ATOM 775 C C . ALA A 1 99 ? 26.172 9.189 -23.224 1.00 84.00 99 ALA A C 1
ATOM 777 O O . ALA A 1 99 ? 26.190 9.172 -21.991 1.00 84.00 99 ALA A O 1
ATOM 778 N N . THR A 1 100 ? 25.591 10.152 -23.929 1.00 79.19 100 THR A N 1
ATOM 779 C CA . THR A 1 100 ? 24.813 11.252 -23.360 1.00 79.19 100 THR A CA 1
ATOM 780 C C . THR A 1 100 ? 23.346 11.100 -23.751 1.00 79.19 100 THR A C 1
ATOM 782 O O . THR A 1 100 ? 23.030 10.533 -24.798 1.00 79.19 100 THR A O 1
ATOM 785 N N . GLY A 1 101 ? 22.448 11.614 -22.911 1.00 82.69 101 GLY A N 1
ATOM 786 C CA . GLY A 1 101 ? 21.005 11.577 -23.144 1.00 82.69 101 GLY A CA 1
ATOM 787 C C . GLY A 1 101 ? 20.286 10.436 -22.428 1.00 82.69 101 GLY A C 1
ATOM 788 O O . GLY A 1 101 ? 20.859 9.710 -21.615 1.00 82.69 101 GLY A O 1
ATOM 789 N N . LEU A 1 102 ? 18.991 10.327 -22.717 1.00 88.00 102 LEU A N 1
ATOM 790 C CA . LEU A 1 102 ? 18.099 9.374 -22.069 1.00 88.00 102 LEU A CA 1
ATOM 791 C C . LEU A 1 102 ? 18.248 7.959 -22.645 1.00 88.00 102 LEU A C 1
ATOM 793 O O . LEU A 1 102 ? 18.364 7.800 -23.863 1.00 88.00 102 LEU A O 1
ATOM 797 N N . PRO A 1 103 ? 18.215 6.918 -21.799 1.00 87.62 103 PRO A N 1
ATOM 798 C CA . PRO A 1 103 ? 18.293 5.539 -22.256 1.00 87.62 103 PRO A CA 1
ATOM 799 C C . PRO A 1 103 ? 17.004 5.105 -22.973 1.00 87.62 103 PRO A C 1
ATOM 801 O O . PRO A 1 103 ? 15.903 5.537 -22.637 1.00 87.62 103 PRO A O 1
ATOM 804 N N . ALA A 1 104 ? 17.131 4.162 -23.911 1.00 86.12 104 ALA A N 1
ATOM 805 C CA . ALA A 1 104 ? 16.008 3.645 -24.702 1.00 86.12 104 ALA A CA 1
ATOM 806 C C . ALA A 1 104 ? 14.956 2.853 -23.892 1.00 86.12 104 ALA A C 1
ATOM 808 O O . ALA A 1 104 ? 13.911 2.508 -24.434 1.00 86.12 104 ALA A O 1
ATOM 809 N N . GLY A 1 105 ? 15.233 2.533 -22.621 1.00 85.25 105 GLY A N 1
ATOM 810 C CA . GLY A 1 105 ? 14.302 1.830 -21.729 1.00 85.25 105 GLY A CA 1
ATOM 811 C C . GLY A 1 105 ? 13.185 2.710 -21.155 1.00 85.25 105 GLY A C 1
ATOM 812 O O . GLY A 1 105 ? 12.221 2.180 -20.607 1.00 85.25 105 GLY A O 1
ATOM 813 N N . LEU A 1 106 ? 13.295 4.037 -21.279 1.00 93.31 106 LEU A N 1
ATOM 814 C CA . LEU A 1 106 ? 12.259 4.965 -20.832 1.00 93.31 106 LEU A CA 1
ATOM 815 C C . LEU A 1 106 ? 11.109 5.066 -21.849 1.00 93.31 106 LEU A C 1
ATOM 817 O O . LEU A 1 106 ? 11.334 4.887 -23.050 1.00 93.31 106 LEU A O 1
ATOM 821 N N . PRO A 1 107 ? 9.885 5.407 -21.400 1.00 94.69 107 PRO A N 1
ATOM 822 C CA . PRO A 1 107 ? 8.796 5.776 -22.297 1.00 94.69 107 PRO A CA 1
ATOM 823 C C . PRO A 1 107 ? 9.218 6.852 -23.306 1.00 94.69 107 PRO A C 1
ATOM 825 O O . PRO A 1 107 ? 9.965 7.773 -22.978 1.00 94.69 107 PRO A O 1
ATOM 828 N N . ALA A 1 108 ? 8.695 6.782 -24.532 1.00 94.38 108 ALA A N 1
ATOM 829 C CA . ALA A 1 108 ? 9.017 7.758 -25.577 1.00 94.38 108 ALA A CA 1
ATOM 830 C C . ALA A 1 108 ? 8.481 9.163 -25.245 1.00 94.38 108 ALA A C 1
ATOM 832 O O . ALA A 1 108 ? 9.070 10.174 -25.628 1.00 94.38 108 ALA A O 1
ATOM 833 N N . ARG A 1 109 ? 7.355 9.222 -24.524 1.00 96.62 109 ARG A N 1
ATOM 834 C CA . ARG A 1 109 ? 6.772 10.440 -23.955 1.00 96.62 109 ARG A CA 1
ATOM 835 C C . ARG A 1 109 ? 6.483 10.175 -22.482 1.00 96.62 109 ARG A C 1
ATOM 837 O O . ARG A 1 109 ? 5.816 9.195 -22.165 1.00 96.62 109 ARG A O 1
ATOM 844 N N . PHE A 1 110 ? 6.962 11.046 -21.604 1.00 97.31 110 PHE A N 1
ATOM 845 C CA . PHE A 1 110 ? 6.717 10.954 -20.167 1.00 97.31 110 PHE A CA 1
ATOM 846 C C . PHE A 1 110 ? 6.770 12.324 -19.497 1.00 97.31 110 PHE A C 1
ATOM 848 O O . PHE A 1 110 ? 7.277 13.303 -20.055 1.00 97.31 110 PHE A O 1
ATOM 855 N N . ARG A 1 111 ? 6.271 12.364 -18.265 1.00 97.19 111 ARG A N 1
ATOM 856 C CA . ARG A 1 111 ? 6.455 13.433 -17.281 1.00 97.19 111 ARG A CA 1
ATOM 857 C C . ARG A 1 111 ? 7.003 12.814 -16.012 1.00 97.19 111 ARG A C 1
ATOM 859 O O . ARG A 1 111 ? 6.608 11.705 -15.669 1.00 97.19 111 ARG A O 1
ATOM 866 N N . VAL A 1 112 ? 7.880 13.532 -15.321 1.00 96.56 112 VAL A N 1
ATOM 867 C CA . VAL A 1 112 ? 8.307 13.140 -13.975 1.00 96.56 112 VAL A CA 1
ATOM 868 C C . VAL A 1 112 ? 7.255 13.617 -12.984 1.00 96.56 112 VAL A C 1
ATOM 870 O O . VAL A 1 112 ? 6.840 14.774 -13.033 1.00 96.56 112 VAL A O 1
ATOM 873 N N . VAL A 1 113 ? 6.808 12.701 -12.133 1.00 94.38 113 VAL A N 1
ATOM 874 C CA . VAL A 1 113 ? 5.768 12.919 -11.125 1.00 94.38 113 VAL A CA 1
ATOM 875 C C . VAL A 1 113 ? 6.405 13.047 -9.749 1.00 94.38 113 VAL A C 1
ATOM 877 O O . VAL A 1 113 ? 6.185 14.043 -9.068 1.00 94.38 113 VAL A O 1
ATOM 880 N N . ASP A 1 114 ? 7.259 12.090 -9.391 1.00 91.00 114 ASP A N 1
ATOM 881 C CA . ASP A 1 114 ? 8.046 12.107 -8.159 1.00 91.00 114 ASP A CA 1
ATOM 882 C C . ASP A 1 114 ? 9.503 11.747 -8.498 1.00 91.00 114 ASP A C 1
ATOM 884 O O . ASP A 1 114 ? 9.747 10.663 -9.038 1.00 91.00 114 ASP A O 1
ATOM 888 N N . PRO A 1 115 ? 10.477 12.642 -8.246 1.00 87.62 115 PRO A N 1
ATOM 889 C CA . PRO A 1 115 ? 11.886 12.404 -8.533 1.00 87.62 115 PRO A CA 1
ATOM 890 C C . PRO A 1 115 ? 12.622 11.626 -7.433 1.00 87.62 115 PRO A C 1
ATOM 892 O O . PRO A 1 115 ? 13.841 11.747 -7.361 1.00 87.62 115 PRO A O 1
ATOM 895 N N . GLY A 1 116 ? 11.902 10.899 -6.571 1.00 83.56 116 GLY A N 1
ATOM 896 C CA . GLY A 1 116 ? 12.419 10.210 -5.389 1.00 83.56 116 GLY A CA 1
ATOM 897 C C . GLY A 1 116 ? 13.812 9.578 -5.525 1.00 83.56 116 GLY A C 1
ATOM 898 O O . GLY A 1 116 ? 14.212 9.084 -6.576 1.00 83.56 116 GLY A O 1
ATOM 899 N N . ASP A 1 117 ? 14.542 9.546 -4.408 1.00 71.38 117 ASP A N 1
ATOM 900 C CA . ASP A 1 117 ? 15.987 9.257 -4.374 1.00 71.38 117 ASP A CA 1
ATOM 901 C C . ASP A 1 117 ? 16.394 7.904 -4.984 1.00 71.38 117 ASP A C 1
ATOM 903 O O . ASP A 1 117 ? 17.503 7.750 -5.500 1.00 71.38 117 ASP A O 1
ATOM 907 N N . PHE A 1 118 ? 15.504 6.911 -4.912 1.00 66.81 118 PHE A N 1
ATOM 908 C CA . PHE A 1 118 ? 15.775 5.530 -5.334 1.00 66.81 118 PHE A CA 1
ATOM 909 C C . PHE A 1 118 ? 14.908 5.070 -6.501 1.00 66.81 118 PHE A C 1
ATOM 911 O O . PHE A 1 118 ? 15.250 4.110 -7.185 1.00 66.81 118 PHE A O 1
ATOM 918 N N . GLN A 1 119 ? 13.774 5.725 -6.709 1.00 84.88 119 GLN A N 1
ATOM 919 C CA . GLN A 1 119 ? 12.798 5.353 -7.711 1.00 84.88 119 GLN A CA 1
ATOM 920 C C . GLN A 1 119 ? 12.146 6.631 -8.206 1.00 84.88 119 GLN A C 1
ATOM 922 O O . GLN A 1 119 ? 11.631 7.416 -7.411 1.00 84.88 119 GLN A O 1
ATOM 927 N N . ILE A 1 120 ? 12.129 6.795 -9.520 1.00 91.88 120 ILE A N 1
ATOM 928 C CA . ILE A 1 120 ? 11.460 7.910 -10.167 1.00 91.88 120 ILE A CA 1
ATOM 929 C C . ILE A 1 120 ? 10.092 7.425 -10.623 1.00 91.88 120 ILE A C 1
ATOM 931 O O . ILE A 1 120 ? 9.979 6.424 -11.338 1.00 91.88 120 ILE A O 1
ATOM 935 N N . GLU A 1 121 ? 9.049 8.138 -10.226 1.00 94.12 121 GLU A N 1
ATOM 936 C CA . GLU A 1 121 ? 7.700 7.918 -10.733 1.00 94.12 121 GLU A CA 1
ATOM 937 C C . GLU A 1 121 ? 7.482 8.807 -11.963 1.00 94.12 121 GLU A C 1
ATOM 939 O O . GLU A 1 121 ? 7.650 10.029 -11.906 1.00 94.12 121 GLU A O 1
ATOM 944 N N . ILE A 1 122 ? 7.122 8.198 -13.092 1.00 96.62 122 ILE A N 1
ATOM 945 C CA . ILE A 1 122 ? 6.889 8.880 -14.368 1.00 96.62 122 ILE A CA 1
ATOM 946 C C . ILE A 1 122 ? 5.581 8.421 -15.018 1.00 96.62 122 ILE A C 1
ATOM 948 O O . ILE A 1 122 ? 5.088 7.329 -14.745 1.00 96.62 122 ILE A O 1
ATOM 952 N N . THR A 1 123 ? 5.019 9.229 -15.913 1.00 97.56 123 THR A N 1
ATOM 953 C CA . THR A 1 123 ? 3.917 8.790 -16.789 1.00 97.56 123 THR A CA 1
ATOM 954 C C . THR A 1 123 ? 4.446 7.998 -17.988 1.00 97.56 123 THR A C 1
ATOM 956 O O . THR A 1 123 ? 5.502 8.326 -18.521 1.00 97.56 123 THR A O 1
ATOM 959 N N . ASP A 1 124 ? 3.711 6.992 -18.468 1.00 97.19 124 ASP A N 1
ATOM 960 C CA . ASP A 1 124 ? 3.942 6.420 -19.806 1.00 97.19 124 ASP A CA 1
ATOM 961 C C . ASP A 1 124 ? 2.906 6.968 -20.797 1.00 97.19 124 ASP A C 1
ATOM 963 O O . ASP A 1 124 ? 1.827 6.410 -20.998 1.00 97.19 124 ASP A O 1
ATOM 967 N N . GLU A 1 125 ? 3.248 8.088 -21.434 1.00 97.31 125 GLU A N 1
ATOM 968 C CA . GLU A 1 125 ? 2.439 8.747 -22.468 1.00 97.31 125 GLU A CA 1
ATOM 969 C C . GLU A 1 125 ? 2.776 8.236 -23.876 1.00 97.31 125 GLU A C 1
ATOM 971 O O . GLU A 1 125 ? 2.428 8.860 -24.882 1.00 97.31 125 GLU A O 1
ATOM 976 N N . SER A 1 126 ? 3.476 7.106 -24.001 1.00 95.31 126 SER A N 1
ATOM 977 C CA . SER A 1 126 ? 3.851 6.557 -25.313 1.00 95.31 126 SER A CA 1
ATOM 978 C C . SER A 1 126 ? 2.638 6.067 -26.110 1.00 95.31 126 SER A C 1
ATOM 980 O O . SER A 1 126 ? 2.735 5.877 -27.319 1.00 95.31 126 SER A O 1
ATOM 982 N N . ARG A 1 127 ? 1.491 5.876 -25.449 1.00 93.50 127 ARG A N 1
ATOM 983 C CA . ARG A 1 127 ? 0.217 5.475 -26.058 1.00 93.50 127 ARG A CA 1
ATOM 984 C C . ARG A 1 127 ? -0.746 6.656 -26.110 1.00 93.50 127 ARG A C 1
ATOM 986 O O . ARG A 1 127 ? -0.743 7.493 -25.213 1.00 93.50 127 ARG A O 1
ATOM 993 N N . ASP A 1 128 ? -1.600 6.683 -27.128 1.00 93.69 128 ASP A N 1
ATOM 994 C CA . ASP A 1 128 ? -2.651 7.695 -27.269 1.00 93.69 128 ASP A CA 1
ATOM 995 C C . ASP A 1 128 ? -3.861 7.325 -26.399 1.00 93.69 128 ASP A C 1
ATOM 997 O O . ASP A 1 128 ? -4.883 6.829 -26.872 1.00 93.69 128 ASP A O 1
ATOM 1001 N N . VAL A 1 129 ? -3.696 7.511 -25.091 1.00 95.62 129 VAL A N 1
ATOM 1002 C CA . VAL A 1 129 ? -4.737 7.344 -24.071 1.00 95.62 129 VAL A CA 1
ATOM 1003 C C . VAL A 1 129 ? -4.978 8.678 -23.374 1.00 95.62 129 VAL A C 1
ATOM 1005 O O . VAL A 1 129 ? -4.048 9.463 -23.209 1.00 95.62 129 VAL A O 1
ATOM 1008 N N . ASP A 1 130 ? -6.216 8.938 -22.954 1.00 96.56 130 ASP A N 1
ATOM 1009 C CA . ASP A 1 130 ? -6.579 10.207 -22.304 1.00 96.56 130 ASP A CA 1
ATOM 1010 C C . ASP A 1 130 ? -5.963 10.373 -20.906 1.00 96.56 130 ASP A C 1
ATOM 1012 O O . ASP A 1 130 ? -5.730 11.502 -20.466 1.00 96.56 130 ASP A O 1
ATOM 1016 N N . ASP A 1 131 ? -5.715 9.249 -20.231 1.00 96.81 131 ASP A N 1
ATOM 1017 C CA . ASP A 1 131 ? -5.090 9.141 -18.917 1.00 96.81 131 ASP A CA 1
ATOM 1018 C C . ASP A 1 131 ? -4.011 8.040 -18.969 1.00 96.81 131 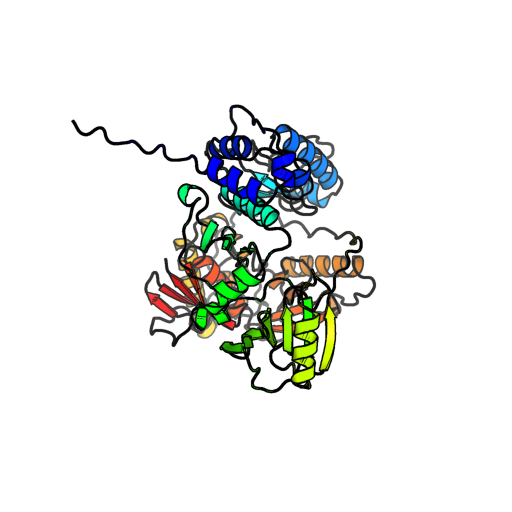ASP A C 1
ATOM 1020 O O . ASP A 1 131 ? -4.347 6.859 -19.104 1.00 96.81 131 ASP A O 1
ATOM 1024 N N . PRO A 1 132 ? -2.719 8.408 -18.971 1.00 97.31 132 PRO A N 1
ATOM 1025 C CA . PRO A 1 132 ? -1.621 7.454 -19.042 1.00 97.31 132 PRO A CA 1
ATOM 1026 C C . PRO A 1 132 ? -1.421 6.738 -17.697 1.00 97.31 132 PRO A C 1
ATOM 1028 O O . PRO A 1 132 ? -1.711 7.307 -16.643 1.00 97.31 132 PRO A O 1
ATOM 1031 N N . PRO A 1 133 ? -0.854 5.520 -17.693 1.00 95.56 133 PRO A N 1
ATOM 1032 C CA . PRO A 1 133 ? -0.453 4.880 -16.451 1.00 95.56 133 PRO A CA 1
ATOM 1033 C C . PRO A 1 133 ? 0.746 5.597 -15.814 1.00 95.56 133 PRO A C 1
ATOM 1035 O O . PRO A 1 133 ? 1.583 6.197 -16.499 1.00 95.56 133 PRO A O 1
ATOM 1038 N N . LEU A 1 134 ? 0.848 5.470 -14.493 1.00 94.31 134 LEU A N 1
ATOM 1039 C CA . LEU A 1 134 ? 2.019 5.837 -13.708 1.00 94.31 134 LEU A CA 1
ATOM 1040 C C . LEU A 1 134 ? 2.937 4.619 -13.574 1.00 94.31 134 LEU A C 1
ATOM 1042 O O . LEU A 1 134 ? 2.506 3.533 -13.170 1.00 94.31 134 LEU A O 1
ATOM 1046 N N . VAL A 1 135 ? 4.215 4.803 -13.873 1.00 94.06 135 VAL A N 1
ATOM 1047 C CA . VAL A 1 135 ? 5.235 3.762 -13.791 1.00 94.06 135 VAL A CA 1
ATOM 1048 C C . VAL A 1 135 ? 6.422 4.222 -12.952 1.00 94.06 135 VAL A C 1
ATOM 1050 O O . VAL A 1 135 ? 6.741 5.402 -12.875 1.00 94.06 135 VAL A O 1
ATOM 1053 N N . ALA A 1 136 ? 7.079 3.264 -12.321 1.00 91.75 136 ALA A N 1
ATOM 1054 C CA . ALA A 1 136 ? 8.322 3.417 -11.592 1.00 91.75 136 ALA A CA 1
ATOM 1055 C C . ALA A 1 136 ? 9.499 3.025 -12.472 1.00 91.75 136 ALA A C 1
ATOM 1057 O O . ALA A 1 136 ? 9.453 1.972 -13.113 1.00 91.75 136 ALA A O 1
ATOM 1058 N N . VAL A 1 137 ? 10.572 3.801 -12.428 1.00 92.00 137 VAL A N 1
ATOM 1059 C CA . VAL A 1 137 ? 11.884 3.408 -12.951 1.00 92.00 137 VAL A CA 1
ATOM 1060 C C . VAL A 1 137 ? 12.932 3.591 -11.861 1.00 92.00 137 VAL A C 1
ATOM 1062 O O . VAL A 1 137 ? 12.844 4.527 -11.069 1.00 92.00 137 VAL A O 1
ATOM 1065 N N . ASP A 1 138 ? 13.915 2.700 -11.809 1.00 90.31 138 ASP A N 1
ATOM 1066 C CA . ASP A 1 138 ? 15.020 2.784 -10.856 1.00 90.31 138 ASP A CA 1
ATOM 1067 C C . ASP A 1 138 ? 16.370 2.543 -11.546 1.00 90.31 138 ASP A C 1
ATOM 1069 O O . ASP A 1 138 ? 16.451 2.200 -12.730 1.00 90.31 138 ASP A O 1
ATOM 1073 N N . ASP A 1 139 ? 17.453 2.781 -10.814 1.00 85.94 139 ASP A N 1
ATOM 1074 C CA . ASP A 1 139 ? 18.803 2.757 -11.363 1.00 85.94 139 ASP A CA 1
ATOM 1075 C C . ASP A 1 139 ? 19.276 1.351 -11.763 1.00 85.94 139 ASP A C 1
ATOM 1077 O O . ASP A 1 139 ? 20.159 1.230 -12.610 1.00 85.94 139 ASP A O 1
ATOM 1081 N N . LEU A 1 140 ? 18.686 0.286 -11.223 1.00 83.19 140 LEU A N 1
ATOM 1082 C CA . LEU A 1 140 ? 19.118 -1.101 -11.429 1.00 83.19 140 LEU A CA 1
ATOM 1083 C C . LEU A 1 140 ? 18.161 -1.925 -12.292 1.00 83.19 140 LEU A C 1
ATOM 1085 O O . LEU A 1 140 ? 18.547 -2.983 -12.797 1.00 83.19 140 LEU A O 1
ATOM 1089 N N . HIS A 1 141 ? 16.935 -1.454 -12.483 1.00 81.56 141 HIS A N 1
ATOM 1090 C CA . HIS A 1 141 ? 15.894 -2.122 -13.244 1.00 81.56 141 HIS A CA 1
ATOM 1091 C C . HIS A 1 141 ? 15.454 -1.212 -14.396 1.00 81.56 141 HIS A C 1
ATOM 1093 O O . HIS A 1 141 ? 14.563 -0.378 -14.240 1.00 81.56 141 HIS A O 1
ATOM 1099 N N . PRO A 1 142 ? 16.006 -1.406 -15.609 1.00 80.88 142 PRO A N 1
ATOM 1100 C CA . PRO A 1 142 ? 15.703 -0.562 -16.770 1.00 80.88 142 PRO A CA 1
ATOM 1101 C C . PRO A 1 142 ? 14.270 -0.709 -17.297 1.00 80.88 142 PRO A C 1
ATOM 1103 O O . PRO A 1 142 ? 13.905 -0.091 -18.295 1.00 80.88 142 PRO A O 1
ATOM 1106 N N . ARG A 1 143 ? 13.463 -1.582 -16.685 1.00 83.81 143 ARG A N 1
ATOM 1107 C CA . ARG A 1 143 ? 12.077 -1.826 -17.074 1.00 83.81 143 ARG A CA 1
ATOM 1108 C C . ARG A 1 143 ? 11.153 -1.042 -16.161 1.00 83.81 143 ARG A C 1
ATOM 1110 O O . ARG A 1 143 ? 11.114 -1.291 -14.961 1.00 83.81 143 ARG A O 1
ATOM 1117 N N . ALA A 1 144 ? 10.355 -0.174 -16.771 1.00 88.50 144 ALA A N 1
ATOM 1118 C CA . ALA A 1 144 ? 9.291 0.532 -16.084 1.00 88.50 144 ALA A CA 1
ATOM 1119 C C . ALA A 1 144 ? 8.304 -0.453 -15.429 1.00 88.50 144 ALA A C 1
ATOM 1121 O O . ALA A 1 144 ? 7.745 -1.332 -16.093 1.00 88.50 144 ALA A O 1
ATOM 1122 N N . ARG A 1 145 ? 8.087 -0.306 -14.121 1.00 88.56 145 ARG A N 1
ATOM 1123 C CA . ARG A 1 145 ? 7.144 -1.106 -13.332 1.00 88.56 145 ARG A CA 1
ATOM 1124 C C . ARG A 1 145 ? 5.849 -0.328 -13.156 1.00 88.56 145 ARG A C 1
ATOM 1126 O O . ARG A 1 145 ? 5.873 0.795 -12.671 1.00 88.56 145 ARG A O 1
ATOM 1133 N N . LEU A 1 146 ? 4.713 -0.921 -13.514 1.00 87.38 146 LEU A N 1
ATOM 1134 C CA . LEU A 1 146 ? 3.409 -0.284 -13.318 1.00 87.38 146 LEU A CA 1
ATOM 1135 C C . LEU A 1 146 ? 3.160 -0.017 -11.825 1.00 87.38 146 LEU A C 1
ATOM 1137 O O . LEU A 1 146 ? 3.175 -0.953 -11.025 1.00 87.38 146 LEU A O 1
ATOM 1141 N N . LEU A 1 147 ? 2.926 1.248 -11.473 1.00 82.81 147 LEU A N 1
ATOM 1142 C CA . LEU A 1 147 ? 2.541 1.669 -10.124 1.00 82.81 147 LEU A CA 1
ATOM 1143 C C . LEU A 1 147 ? 1.036 1.866 -10.012 1.00 82.81 147 LEU A C 1
ATOM 1145 O O . LEU A 1 147 ? 0.418 1.374 -9.070 1.00 82.81 147 LEU A O 1
ATOM 1149 N N . ASP A 1 148 ? 0.466 2.585 -10.976 1.00 86.44 148 ASP A N 1
ATOM 1150 C CA . ASP A 1 148 ? -0.953 2.908 -11.018 1.00 86.44 148 ASP A CA 1
ATOM 1151 C C . ASP A 1 148 ? -1.433 2.898 -12.476 1.00 86.44 148 ASP A C 1
ATOM 1153 O O . ASP A 1 148 ? -0.737 3.426 -13.349 1.00 86.44 148 ASP A O 1
ATOM 1157 N N . PRO A 1 149 ? -2.593 2.298 -12.790 1.00 90.12 149 PRO A N 1
ATOM 1158 C CA . PRO A 1 149 ? -3.153 2.369 -14.135 1.00 90.12 149 PRO A CA 1
ATOM 1159 C C . PRO A 1 149 ? -3.580 3.788 -14.552 1.00 90.12 149 PRO A C 1
ATOM 1161 O O . PRO A 1 149 ? -3.845 3.983 -15.736 1.00 90.12 149 PRO A O 1
ATOM 1164 N N . SER A 1 150 ? -3.667 4.745 -13.620 1.00 92.69 150 SER A N 1
ATOM 1165 C CA . SER A 1 150 ? -4.223 6.084 -13.826 1.00 92.69 150 SER A CA 1
ATOM 1166 C C . SER A 1 150 ? -3.355 7.170 -13.182 1.00 92.69 150 SER A C 1
ATOM 1168 O O . SER A 1 150 ? -3.328 7.346 -11.960 1.00 92.69 150 SER A O 1
ATOM 1170 N N . TYR A 1 151 ? -2.677 7.972 -14.004 1.00 95.50 151 TYR A N 1
ATOM 1171 C CA . TYR A 1 151 ? -1.967 9.158 -13.526 1.00 95.50 151 TYR A CA 1
ATOM 1172 C C . TYR A 1 151 ? -2.932 10.198 -12.947 1.00 95.50 151 TYR A C 1
ATOM 1174 O O . TYR A 1 151 ? -2.638 10.810 -11.916 1.00 95.50 151 TYR A O 1
ATOM 1182 N N . VAL A 1 152 ? -4.090 10.412 -13.579 1.00 95.94 152 VAL A N 1
ATOM 1183 C CA . VAL A 1 152 ? -5.096 11.372 -13.100 1.00 95.94 152 VAL A CA 1
ATOM 1184 C C . VAL A 1 152 ? -5.639 10.945 -11.739 1.00 95.94 152 VAL A C 1
ATOM 1186 O O . VAL A 1 152 ? -5.681 11.767 -10.824 1.00 95.94 152 VAL A O 1
ATOM 1189 N N . GLY A 1 153 ? -5.995 9.670 -11.568 1.00 93.19 153 GLY A N 1
ATOM 1190 C CA . GLY A 1 153 ? -6.453 9.108 -10.299 1.00 93.19 153 GLY A CA 1
ATOM 1191 C C . GLY A 1 153 ? -5.412 9.274 -9.195 1.00 93.19 153 GLY A C 1
ATOM 1192 O O . GLY A 1 153 ? -5.730 9.827 -8.139 1.00 93.19 153 GLY A O 1
ATOM 1193 N N . PHE A 1 154 ? -4.160 8.900 -9.475 1.00 91.38 154 PHE A N 1
ATOM 1194 C CA . PHE A 1 154 ? -3.039 9.100 -8.557 1.00 91.38 154 PHE A CA 1
ATOM 1195 C C . PHE A 1 154 ? -2.868 10.575 -8.166 1.00 91.38 154 PHE A C 1
ATOM 1197 O O . PHE A 1 154 ? -2.801 10.908 -6.983 1.00 91.38 154 PHE A O 1
ATOM 1204 N N . THR A 1 155 ? -2.859 11.476 -9.149 1.00 94.69 155 THR A N 1
ATOM 1205 C CA . THR A 1 155 ? -2.659 12.915 -8.928 1.00 94.69 155 THR A CA 1
ATOM 1206 C C . THR A 1 155 ? -3.800 13.514 -8.105 1.00 94.69 155 THR A C 1
ATOM 1208 O O . THR A 1 155 ? -3.548 14.304 -7.196 1.00 94.69 155 THR A O 1
ATOM 1211 N N . ILE A 1 156 ? -5.053 13.112 -8.358 1.00 95.44 156 ILE A N 1
ATOM 1212 C CA . ILE A 1 156 ? -6.216 13.526 -7.559 1.00 95.44 156 ILE A CA 1
ATOM 1213 C C . ILE A 1 156 ? -6.075 13.049 -6.113 1.00 95.44 156 ILE A C 1
ATOM 1215 O O . ILE A 1 156 ? -6.282 13.847 -5.197 1.00 95.44 156 ILE A O 1
ATOM 1219 N N . THR A 1 157 ? -5.705 11.784 -5.890 1.00 91.38 157 THR A N 1
ATOM 1220 C CA . THR A 1 157 ? -5.448 11.269 -4.539 1.00 91.38 157 THR A CA 1
ATOM 1221 C C . THR A 1 157 ? -4.374 12.101 -3.846 1.00 91.38 157 THR A C 1
ATOM 1223 O O . THR A 1 157 ? -4.633 12.624 -2.764 1.00 91.38 157 THR A O 1
ATOM 1226 N N . SER A 1 158 ? -3.212 12.287 -4.473 1.00 91.00 158 SER A N 1
ATOM 1227 C CA . SER A 1 158 ? -2.100 13.056 -3.904 1.00 91.00 158 SER A CA 1
ATOM 1228 C C . SER A 1 158 ? -2.506 14.499 -3.588 1.00 91.00 158 SER A C 1
ATOM 1230 O O . SER A 1 158 ? -2.223 14.986 -2.496 1.00 91.00 158 SER A O 1
ATOM 1232 N N . LEU A 1 159 ? -3.259 15.159 -4.477 1.00 93.88 159 LEU A N 1
ATOM 1233 C CA . LEU A 1 159 ? -3.773 16.517 -4.262 1.00 93.88 159 LEU A CA 1
ATOM 1234 C C . LEU A 1 159 ? -4.699 16.582 -3.050 1.00 93.88 159 LEU A C 1
ATOM 1236 O O . LEU A 1 159 ? -4.552 17.465 -2.206 1.00 93.88 159 LEU A O 1
ATOM 1240 N N . LEU A 1 160 ? -5.655 15.655 -2.958 1.00 92.94 160 LEU A N 1
ATOM 1241 C CA . LEU A 1 160 ? -6.617 15.618 -1.863 1.00 92.94 160 LEU A CA 1
ATOM 1242 C C . LEU A 1 160 ? -5.922 15.308 -0.537 1.00 92.94 160 LEU A C 1
ATOM 1244 O O . LEU A 1 160 ? -6.192 15.997 0.442 1.00 92.94 160 LEU A O 1
ATOM 1248 N N . VAL A 1 161 ? -5.000 14.341 -0.507 1.00 87.38 161 VAL A N 1
ATOM 1249 C CA . VAL A 1 161 ? -4.213 13.990 0.686 1.00 87.38 161 VAL A CA 1
ATOM 1250 C C . VAL A 1 161 ? -3.379 15.179 1.150 1.00 87.38 161 VAL A C 1
ATOM 1252 O O . VAL A 1 161 ? -3.492 15.575 2.312 1.00 87.38 161 VAL A O 1
ATOM 1255 N N . THR A 1 162 ? -2.637 15.824 0.249 1.00 88.12 162 THR A N 1
ATOM 1256 C CA . THR A 1 162 ? -1.920 17.071 0.541 1.00 88.12 162 THR A CA 1
ATOM 1257 C C . THR A 1 162 ? -2.864 18.139 1.097 1.00 88.12 162 THR A C 1
ATOM 1259 O O . THR A 1 162 ? -2.565 18.752 2.123 1.00 88.12 162 THR A O 1
ATOM 1262 N N . ALA A 1 163 ? -4.029 18.330 0.473 1.00 90.00 163 ALA A N 1
ATOM 1263 C CA . ALA A 1 163 ? -5.009 19.327 0.890 1.00 90.00 163 ALA A CA 1
ATOM 1264 C C . ALA A 1 163 ? -5.671 19.005 2.244 1.00 90.00 163 ALA A C 1
ATOM 1266 O O . ALA A 1 163 ? -6.097 19.920 2.946 1.00 90.00 163 ALA A O 1
ATOM 1267 N N . THR A 1 164 ? -5.736 17.735 2.666 1.00 83.12 164 THR A N 1
ATOM 1268 C CA . THR A 1 164 ? -6.206 17.382 4.021 1.00 83.12 164 THR A CA 1
ATOM 1269 C C . THR A 1 164 ? -5.235 17.835 5.124 1.00 83.12 164 THR A C 1
ATOM 1271 O O . THR A 1 164 ? -5.654 18.098 6.259 1.00 83.12 164 THR A O 1
ATOM 1274 N N . GLY A 1 165 ? -3.944 17.983 4.801 1.00 73.25 165 GLY A N 1
ATOM 1275 C CA . GLY A 1 165 ? -2.900 18.430 5.722 1.00 73.25 165 GLY A CA 1
ATOM 1276 C C . GLY A 1 165 ? -2.788 17.576 6.996 1.00 73.25 165 GLY A C 1
ATOM 1277 O O . GLY A 1 165 ? -2.936 16.359 6.983 1.00 73.25 165 GLY A O 1
ATOM 1278 N N . ARG A 1 166 ? -2.538 18.221 8.150 1.00 57.78 166 ARG A N 1
ATOM 1279 C CA . ARG A 1 166 ? -2.404 17.547 9.464 1.00 57.78 166 ARG A CA 1
ATOM 1280 C C . ARG A 1 166 ? -3.725 16.994 10.035 1.00 57.78 166 ARG A C 1
ATOM 1282 O O . ARG A 1 166 ? -3.699 16.406 11.116 1.00 57.78 166 ARG A O 1
ATOM 1289 N N . ARG A 1 167 ? -4.867 17.172 9.361 1.00 62.16 167 ARG A N 1
ATOM 1290 C CA . ARG A 1 167 ? -6.204 16.767 9.841 1.00 62.16 167 ARG A CA 1
ATOM 1291 C C . ARG A 1 167 ? -6.581 15.382 9.327 1.00 62.16 167 ARG A C 1
ATOM 1293 O O . ARG A 1 167 ? -7.567 15.233 8.621 1.00 62.16 167 ARG A O 1
ATOM 1300 N N . GLU A 1 168 ? -5.772 14.391 9.676 1.00 63.66 168 GLU A N 1
ATOM 1301 C CA . GLU A 1 168 ? -5.899 13.023 9.179 1.00 63.66 168 GLU A CA 1
ATOM 1302 C C . GLU A 1 168 ? -6.178 12.058 10.334 1.00 63.66 168 GLU A C 1
ATOM 1304 O O . GLU A 1 168 ? -5.517 12.111 11.375 1.00 63.66 168 GLU A O 1
ATOM 1309 N N . VAL A 1 169 ? -7.112 11.135 10.119 1.00 61.19 169 VAL A N 1
ATOM 1310 C CA . VAL A 1 169 ? -7.269 9.929 10.938 1.00 61.19 169 VAL A CA 1
ATOM 1311 C C . VAL A 1 169 ? -7.062 8.723 10.030 1.00 61.19 169 VAL A C 1
ATOM 1313 O O . VAL A 1 169 ? -7.764 8.575 9.036 1.00 61.19 169 VAL A O 1
ATOM 1316 N N . THR A 1 170 ? -6.121 7.847 10.382 1.00 56.84 170 THR A N 1
ATOM 1317 C CA . THR A 1 170 ? -5.778 6.632 9.615 1.00 56.84 170 THR A CA 1
ATOM 1318 C C . THR A 1 170 ? -6.729 5.455 9.871 1.00 56.84 170 THR A C 1
ATOM 1320 O O . THR A 1 170 ? -6.508 4.347 9.394 1.00 56.84 170 THR A O 1
ATOM 1323 N N . GLN A 1 171 ? -7.792 5.653 10.649 1.00 63.09 171 GLN A N 1
ATOM 1324 C CA . GLN A 1 171 ? -8.791 4.630 10.954 1.00 63.09 171 GLN A CA 1
ATOM 1325 C C . GLN A 1 171 ? -10.177 5.253 10.835 1.00 63.09 171 GLN A C 1
ATOM 1327 O O . GLN A 1 171 ? -10.553 6.111 11.635 1.00 63.09 171 GLN A O 1
ATOM 1332 N N . HIS A 1 172 ? -10.918 4.842 9.813 1.00 62.22 172 HIS A N 1
ATOM 1333 C CA . HIS A 1 172 ? -12.301 5.237 9.603 1.00 62.22 172 HIS A CA 1
ATOM 1334 C C . HIS A 1 172 ? -13.144 3.990 9.290 1.00 62.22 172 HIS A C 1
ATOM 1336 O O . HIS A 1 172 ? -12.603 2.956 8.874 1.00 62.22 172 HIS A O 1
ATOM 1342 N N . PRO A 1 173 ? -14.469 4.054 9.493 1.00 61.22 173 PRO A N 1
ATOM 1343 C CA . PRO A 1 173 ? -15.347 2.934 9.213 1.00 61.22 173 PRO A CA 1
ATOM 1344 C C . PRO A 1 173 ? -15.386 2.663 7.714 1.00 61.22 173 PRO A C 1
ATOM 1346 O O . PRO A 1 173 ? -15.644 3.565 6.918 1.00 61.22 173 PRO A O 1
ATOM 1349 N N . ARG A 1 174 ? -15.177 1.403 7.329 1.00 67.75 174 ARG A N 1
ATOM 1350 C CA . ARG A 1 174 ? -15.444 0.965 5.956 1.00 67.75 174 ARG A CA 1
ATOM 1351 C C . ARG A 1 174 ? -16.953 0.897 5.730 1.00 67.75 174 ARG A C 1
ATOM 1353 O O . ARG A 1 174 ? -17.693 0.510 6.629 1.00 67.75 174 ARG A O 1
ATOM 1360 N N . GLY A 1 175 ? -17.391 1.208 4.512 1.00 69.50 175 GLY A N 1
ATOM 1361 C CA . GLY A 1 175 ? -18.788 1.027 4.102 1.00 69.50 175 GLY A CA 1
ATOM 1362 C C . GLY A 1 175 ? -19.748 2.127 4.557 1.00 69.50 175 GLY A C 1
ATOM 1363 O O . GLY A 1 175 ? -20.956 1.908 4.549 1.00 69.50 175 GLY A O 1
ATOM 1364 N N . LEU A 1 176 ? -19.241 3.304 4.933 1.00 80.69 176 LEU A N 1
ATOM 1365 C CA . LEU A 1 176 ? -20.098 4.469 5.137 1.00 80.69 176 LEU A CA 1
ATOM 1366 C C . LEU A 1 176 ? -20.777 4.861 3.819 1.00 80.69 176 LEU A C 1
ATOM 1368 O O . LEU A 1 176 ? -20.147 4.894 2.762 1.00 80.69 176 LEU A O 1
ATOM 1372 N N . ALA A 1 177 ? -22.069 5.173 3.892 1.00 84.88 177 ALA A N 1
ATOM 1373 C CA . ALA A 1 177 ? -22.784 5.788 2.785 1.00 84.88 177 ALA A CA 1
ATOM 1374 C C . ALA A 1 177 ? -22.447 7.285 2.721 1.00 84.88 177 ALA A C 1
ATOM 1376 O O . ALA A 1 177 ? -22.279 7.940 3.750 1.00 84.88 177 ALA A O 1
ATOM 1377 N N . GLY A 1 178 ? -22.358 7.829 1.512 1.00 89.62 178 GLY A N 1
ATOM 1378 C CA . GLY A 1 178 ? -22.069 9.241 1.299 1.00 89.62 178 GLY A CA 1
ATOM 1379 C C . GLY A 1 178 ? -22.127 9.629 -0.173 1.00 89.62 178 GLY A C 1
ATOM 1380 O O . GLY A 1 178 ? -22.178 8.770 -1.059 1.00 89.62 178 GLY A O 1
ATOM 1381 N N . ASP A 1 179 ? -22.092 10.932 -0.425 1.00 94.50 179 ASP A N 1
ATOM 1382 C 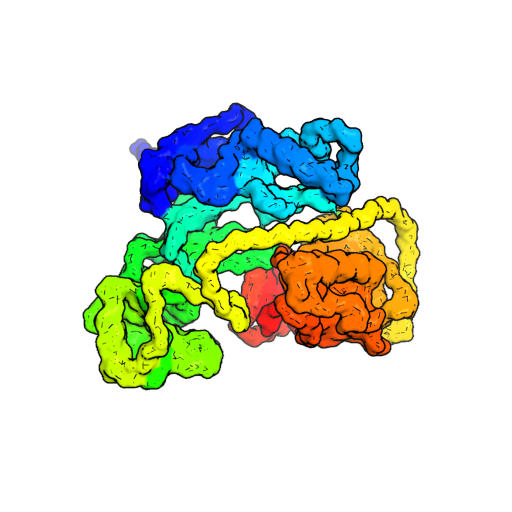CA . ASP A 1 179 ? -22.087 11.481 -1.777 1.00 94.50 179 ASP A CA 1
ATOM 1383 C C . ASP A 1 179 ? -20.687 11.366 -2.389 1.00 94.50 179 ASP A C 1
ATOM 1385 O O . ASP A 1 179 ? -19.688 11.654 -1.730 1.00 94.50 179 ASP A O 1
ATOM 1389 N N . ARG A 1 180 ? -20.598 10.990 -3.669 1.00 94.44 180 ARG A N 1
ATOM 1390 C CA . ARG A 1 180 ? -19.328 10.899 -4.414 1.00 94.44 180 ARG A CA 1
ATOM 1391 C C . ARG A 1 180 ? -19.256 11.993 -5.481 1.00 94.44 180 ARG A C 1
ATOM 1393 O O . ARG A 1 180 ? -19.558 11.727 -6.647 1.00 94.44 180 ARG A O 1
ATOM 1400 N N . PRO A 1 181 ? -18.879 13.235 -5.126 1.00 93.69 181 PRO A N 1
ATOM 1401 C CA . PRO A 1 181 ? -18.950 14.362 -6.057 1.00 93.69 181 PRO A CA 1
ATOM 1402 C C . PRO A 1 181 ? -17.982 14.249 -7.239 1.00 93.69 181 PRO A C 1
ATOM 1404 O O . PRO A 1 181 ? -18.191 14.911 -8.251 1.00 93.69 181 PRO A O 1
ATOM 1407 N N . LEU A 1 182 ? -16.957 13.398 -7.128 1.00 93.94 182 LEU A N 1
ATOM 1408 C CA . LEU A 1 182 ? -15.996 13.122 -8.193 1.00 93.94 182 LEU A CA 1
ATOM 1409 C C . LEU A 1 182 ? -16.158 11.728 -8.810 1.00 93.94 182 LEU A C 1
ATOM 1411 O O . LEU A 1 182 ? -15.275 11.320 -9.551 1.00 93.94 182 LEU A O 1
ATOM 1415 N N . ALA A 1 183 ? -17.266 11.007 -8.577 1.00 91.56 183 ALA A N 1
ATOM 1416 C CA . ALA A 1 183 ? -17.437 9.616 -9.027 1.00 91.56 183 ALA A CA 1
ATOM 1417 C C . ALA A 1 183 ? -16.995 9.308 -10.478 1.00 91.56 183 ALA A C 1
ATOM 1419 O O . ALA A 1 183 ? -16.404 8.249 -10.673 1.00 91.56 183 ALA A O 1
ATOM 1420 N N . PRO A 1 184 ? -17.230 10.181 -11.484 1.00 88.31 184 PRO A N 1
ATOM 1421 C CA . PRO A 1 184 ? -16.791 9.919 -12.857 1.00 88.31 184 PRO A CA 1
ATOM 1422 C C . PRO A 1 184 ? -15.271 9.934 -13.075 1.00 88.31 184 PRO A C 1
ATOM 1424 O O . PRO A 1 184 ? -14.816 9.323 -14.032 1.00 88.31 184 PRO A O 1
ATOM 1427 N N . LEU A 1 185 ? -14.512 10.655 -12.243 1.00 88.56 185 LEU A N 1
ATOM 1428 C CA . LEU A 1 185 ? -13.050 10.774 -12.348 1.00 88.56 185 LEU A CA 1
ATOM 1429 C C . LEU A 1 185 ? -12.332 9.985 -11.253 1.00 88.56 185 LEU A C 1
ATOM 1431 O O . LEU A 1 185 ? -11.347 9.304 -11.495 1.00 88.56 185 LEU A O 1
ATOM 1435 N N . TYR A 1 186 ? -12.826 10.108 -10.026 1.00 90.38 186 TYR A N 1
ATOM 1436 C CA . TYR A 1 186 ? -12.215 9.566 -8.831 1.00 90.38 186 TYR A CA 1
ATOM 1437 C C . TYR A 1 186 ? -13.310 9.155 -7.838 1.00 90.38 186 TYR A C 1
ATOM 1439 O O . TYR A 1 186 ? -13.813 9.981 -7.064 1.00 90.38 186 TYR A O 1
ATOM 1447 N N . PRO A 1 187 ? -13.715 7.873 -7.839 1.00 89.19 187 PRO A N 1
ATOM 1448 C CA . PRO A 1 187 ? -14.749 7.386 -6.934 1.00 89.19 187 PRO A CA 1
ATOM 1449 C C . PRO A 1 187 ? -14.298 7.373 -5.471 1.00 89.19 187 PRO A C 1
ATOM 1451 O O . PRO A 1 187 ? -15.164 7.297 -4.603 1.00 89.19 187 PRO A O 1
ATOM 1454 N N . GLY A 1 188 ? -12.993 7.467 -5.190 1.00 89.25 188 GLY A N 1
ATOM 1455 C CA . GLY A 1 188 ? -12.431 7.407 -3.839 1.00 89.25 188 GLY A CA 1
ATOM 1456 C C . GLY A 1 188 ? -12.725 8.622 -2.952 1.00 89.25 188 GLY A C 1
ATOM 1457 O O . GLY A 1 188 ? -12.459 8.567 -1.757 1.00 89.25 188 GLY A O 1
ATOM 1458 N N . LEU A 1 189 ? -13.291 9.714 -3.483 1.00 93.00 189 LEU A N 1
ATOM 1459 C CA . LEU A 1 189 ? -13.710 10.856 -2.666 1.00 93.00 189 LEU A CA 1
ATOM 1460 C C . LEU A 1 189 ? -15.176 10.720 -2.238 1.00 93.00 189 LEU A C 1
ATOM 1462 O O . LEU A 1 189 ? -16.089 10.828 -3.062 1.00 93.00 189 LEU A O 1
ATOM 1466 N N . LEU A 1 190 ? -15.394 10.561 -0.934 1.00 92.94 190 LEU A N 1
ATOM 1467 C CA . LEU A 1 190 ? -16.705 10.368 -0.323 1.00 92.94 190 LEU A CA 1
ATOM 1468 C C . LEU A 1 190 ? -17.012 11.472 0.696 1.00 92.94 190 LEU A C 1
ATOM 1470 O O . LEU A 1 190 ? -16.252 11.694 1.636 1.00 92.94 190 LEU A O 1
ATOM 1474 N N . ARG A 1 191 ? -18.160 12.135 0.560 1.00 94.69 191 ARG A N 1
ATOM 1475 C CA . ARG A 1 191 ? -18.708 13.056 1.562 1.00 94.69 191 ARG A CA 1
ATOM 1476 C C . ARG A 1 191 ? -19.717 12.311 2.428 1.00 94.69 191 ARG A C 1
ATOM 1478 O O . ARG A 1 191 ? -20.823 12.027 1.976 1.00 94.69 191 ARG A O 1
ATOM 1485 N N . VAL A 1 192 ? -19.346 12.004 3.667 1.00 93.38 192 VAL A N 1
ATOM 1486 C CA . VAL A 1 192 ? -20.189 11.213 4.589 1.00 93.38 192 VAL A CA 1
ATOM 1487 C C . VAL A 1 192 ? -21.046 12.076 5.512 1.00 93.38 192 VAL A C 1
ATOM 1489 O O . VAL A 1 192 ? -22.038 11.607 6.061 1.00 93.38 192 VAL A O 1
ATOM 1492 N N . ALA A 1 193 ? -20.670 13.342 5.690 1.00 94.06 193 ALA A N 1
ATOM 1493 C CA . ALA A 1 193 ? -21.439 14.339 6.421 1.00 94.06 193 ALA A CA 1
ATOM 1494 C C . ALA A 1 193 ? -20.992 15.755 6.021 1.00 94.06 193 ALA A C 1
ATOM 1496 O O . ALA A 1 193 ? -20.058 15.953 5.237 1.00 94.06 193 ALA A O 1
ATOM 1497 N N . GLU A 1 194 ? -21.667 16.772 6.550 1.00 92.38 194 GLU A N 1
ATOM 1498 C CA . GLU A 1 194 ? -21.201 18.150 6.433 1.00 92.38 194 GLU A CA 1
ATOM 1499 C C . GLU A 1 194 ? -19.822 18.311 7.084 1.00 92.38 194 GLU A C 1
ATOM 1501 O O . GLU A 1 194 ? -19.588 17.834 8.192 1.00 92.38 194 GLU A O 1
ATOM 1506 N N . GLY A 1 195 ? -18.885 18.909 6.345 1.00 91.56 195 GLY A N 1
ATOM 1507 C CA . GLY A 1 195 ? -17.503 19.080 6.780 1.00 91.56 195 GLY A CA 1
ATOM 1508 C C . GLY A 1 195 ? -16.672 17.796 6.897 1.00 91.56 195 GLY A C 1
ATOM 1509 O O . GLY A 1 195 ? -15.485 17.914 7.186 1.00 91.56 195 GLY A O 1
ATOM 1510 N N . ILE A 1 196 ? -17.228 16.600 6.642 1.00 92.50 196 ILE A N 1
ATOM 1511 C CA . ILE A 1 196 ? -16.538 15.310 6.830 1.00 92.50 196 ILE A CA 1
ATOM 1512 C C . ILE A 1 196 ? -16.446 14.536 5.521 1.00 92.50 196 ILE A C 1
ATOM 1514 O O . ILE A 1 196 ? -17.447 14.198 4.880 1.00 92.50 196 ILE A O 1
ATOM 1518 N N . TRP A 1 197 ? -15.209 14.223 5.166 1.00 93.12 197 TRP A N 1
ATOM 1519 C CA . TRP A 1 197 ? -14.834 13.653 3.889 1.00 93.12 197 TRP A CA 1
ATOM 1520 C C . TRP A 1 197 ? -13.870 12.497 4.090 1.00 93.12 197 TRP A C 1
ATOM 1522 O O . TRP A 1 197 ? -13.036 12.530 4.991 1.00 93.12 197 TRP A O 1
ATOM 1532 N N . ILE A 1 198 ? -13.968 11.496 3.229 1.00 89.75 198 ILE A N 1
ATOM 1533 C CA . ILE A 1 198 ? -13.049 10.368 3.161 1.00 89.75 198 ILE A CA 1
ATOM 1534 C C . ILE A 1 198 ? -12.405 10.399 1.782 1.00 89.75 198 ILE A C 1
ATOM 1536 O O . ILE A 1 198 ? -13.092 10.506 0.767 1.00 89.75 198 ILE A O 1
ATOM 1540 N N . VAL A 1 199 ? -11.083 10.330 1.772 1.00 89.62 199 VAL A N 1
ATOM 1541 C CA . VAL A 1 199 ? -10.243 10.181 0.592 1.00 89.62 199 VAL A CA 1
ATOM 1542 C C . VAL A 1 199 ? -9.692 8.762 0.644 1.00 89.62 199 VAL A C 1
ATOM 1544 O O . VAL A 1 199 ? -8.737 8.475 1.367 1.00 89.62 199 VAL A O 1
ATOM 1547 N N . GLU A 1 200 ? -10.345 7.850 -0.064 1.00 85.19 200 GLU A N 1
ATOM 1548 C CA . GLU A 1 200 ? -9.869 6.483 -0.243 1.00 85.19 200 GLU A CA 1
ATOM 1549 C C . GLU A 1 200 ? -8.741 6.503 -1.277 1.00 85.19 200 GLU A C 1
ATOM 1551 O O . GLU A 1 200 ? -9.006 6.782 -2.450 1.00 85.19 200 GLU A O 1
ATOM 1556 N N . PRO A 1 201 ? -7.483 6.250 -0.884 1.00 75.50 201 PRO A N 1
ATOM 1557 C CA . PRO A 1 201 ? -6.392 6.179 -1.837 1.00 75.50 201 PRO A CA 1
ATOM 1558 C C . PRO A 1 201 ? -6.725 5.139 -2.898 1.00 75.50 201 PRO A C 1
ATOM 1560 O O . PRO A 1 201 ? -7.344 4.112 -2.604 1.00 75.50 201 PRO A O 1
ATOM 1563 N N . TYR A 1 202 ? -6.338 5.431 -4.138 1.00 68.25 202 TYR A N 1
ATOM 1564 C CA . TYR A 1 202 ? -6.499 4.473 -5.218 1.00 68.25 202 TYR A CA 1
ATOM 1565 C C . TYR A 1 202 ? -5.829 3.156 -4.805 1.00 68.25 202 TYR A C 1
ATOM 1567 O O . TYR A 1 202 ? -4.700 3.152 -4.303 1.00 68.25 202 TYR A O 1
ATOM 1575 N N . ALA A 1 203 ? -6.564 2.048 -4.902 1.00 57.91 203 ALA A N 1
ATOM 1576 C CA . ALA A 1 203 ? -6.082 0.761 -4.428 1.00 57.91 203 ALA A CA 1
ATOM 1577 C C . ALA A 1 203 ? -4.904 0.319 -5.304 1.00 57.91 203 ALA A C 1
ATOM 1579 O O . ALA A 1 203 ? -5.097 -0.180 -6.411 1.00 57.91 203 ALA A O 1
ATOM 1580 N N . ARG A 1 204 ? -3.677 0.499 -4.807 1.00 58.88 204 ARG A N 1
ATOM 1581 C CA . ARG A 1 204 ? -2.503 -0.134 -5.408 1.00 58.88 204 ARG A CA 1
ATOM 1582 C C . ARG A 1 204 ? -2.621 -1.644 -5.165 1.00 58.88 204 ARG A C 1
ATOM 1584 O O . ARG A 1 204 ? -2.837 -2.039 -4.013 1.00 58.88 204 ARG A O 1
ATOM 1591 N N . PRO A 1 205 ? -2.493 -2.503 -6.191 1.00 44.56 205 PRO A N 1
ATOM 1592 C CA . PRO A 1 205 ? -2.470 -3.949 -5.985 1.00 44.56 205 PRO A CA 1
ATOM 1593 C C . PRO A 1 205 ? -1.435 -4.316 -4.910 1.00 44.56 205 PRO A C 1
ATOM 1595 O O . PRO A 1 205 ? -0.282 -3.911 -5.011 1.00 44.56 205 PRO A O 1
ATOM 1598 N N . GLY A 1 206 ? -1.859 -5.037 -3.867 1.00 47.00 206 GLY A N 1
ATOM 1599 C CA . GLY A 1 206 ? -1.000 -5.435 -2.741 1.00 47.00 206 GLY A CA 1
ATOM 1600 C C . GLY A 1 206 ? -0.962 -4.468 -1.548 1.00 47.00 206 GLY A C 1
ATOM 1601 O O . GLY A 1 206 ? -0.476 -4.854 -0.490 1.00 47.00 206 GLY A O 1
ATOM 1602 N N . 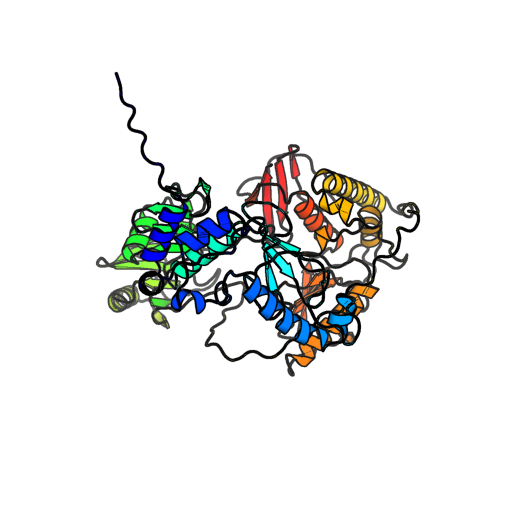PHE A 1 207 ? -1.539 -3.263 -1.643 1.00 50.88 207 PHE A N 1
ATOM 1603 C CA . PHE A 1 207 ? -1.478 -2.268 -0.565 1.00 50.88 207 PHE A CA 1
ATOM 1604 C C . PHE A 1 207 ? -2.859 -1.820 -0.085 1.00 50.88 207 PHE A C 1
ATOM 1606 O O . PHE A 1 207 ? -3.638 -1.208 -0.812 1.00 50.88 207 PHE A O 1
ATOM 1613 N N . SER A 1 208 ? -3.132 -2.034 1.203 1.00 54.12 208 SER A N 1
ATOM 1614 C CA . SER A 1 208 ? -4.250 -1.389 1.896 1.00 54.12 208 SER A CA 1
ATOM 1615 C C . SER A 1 208 ? -3.747 -0.122 2.581 1.00 54.12 208 SER A C 1
ATOM 1617 O O . SER A 1 208 ? -3.393 -0.150 3.763 1.00 54.12 208 SER A O 1
ATOM 1619 N N . PHE A 1 209 ? -3.749 1.005 1.873 1.00 61.09 209 PHE A N 1
ATOM 1620 C CA . PHE A 1 209 ? -3.561 2.291 2.534 1.00 61.09 209 PHE A CA 1
ATOM 1621 C C . PHE A 1 209 ? -4.818 2.637 3.345 1.00 61.09 209 PHE A C 1
ATOM 1623 O O . PHE A 1 209 ? -5.939 2.475 2.852 1.00 61.09 209 PHE A O 1
ATOM 1630 N N . PRO A 1 210 ? -4.676 3.080 4.604 1.00 65.56 210 PRO A N 1
ATOM 1631 C CA . PRO A 1 210 ? -5.812 3.622 5.324 1.00 65.56 210 PRO A CA 1
ATOM 1632 C C . PRO A 1 210 ? -6.312 4.862 4.580 1.00 65.56 210 PRO A C 1
ATOM 1634 O O . PRO A 1 210 ? -5.536 5.768 4.303 1.00 65.56 210 PRO A O 1
ATOM 1637 N N . GLY A 1 211 ? -7.602 4.904 4.251 1.00 72.19 211 GLY A N 1
ATOM 1638 C CA . GLY A 1 211 ? -8.204 6.122 3.709 1.00 72.19 211 GLY A CA 1
ATOM 1639 C C . GLY A 1 211 ? -8.057 7.299 4.665 1.00 72.19 211 GLY A C 1
ATOM 1640 O O . GLY A 1 211 ? -8.103 7.134 5.890 1.00 72.19 211 GLY A O 1
ATOM 1641 N N . HIS A 1 212 ? -7.870 8.478 4.084 1.00 82.50 212 HIS A N 1
ATOM 1642 C CA . HIS A 1 212 ? -7.635 9.713 4.809 1.00 82.50 212 HIS A CA 1
ATOM 1643 C C . HIS A 1 212 ? -8.971 10.384 5.089 1.00 82.50 212 HIS A C 1
ATOM 1645 O O . HIS A 1 212 ? -9.747 10.661 4.176 1.00 82.50 212 HIS A O 1
ATOM 1651 N N . LEU A 1 213 ? -9.255 10.652 6.358 1.00 86.38 213 LEU A N 1
ATOM 1652 C CA . LEU A 1 213 ? -10.461 11.368 6.750 1.00 86.38 213 LEU A CA 1
ATOM 1653 C C . LEU A 1 213 ? -10.138 12.844 6.971 1.00 86.38 213 LEU A C 1
ATOM 1655 O O . LEU A 1 213 ? -9.306 13.152 7.819 1.00 86.38 213 LEU A O 1
ATOM 1659 N N . ARG A 1 214 ? -10.831 13.739 6.260 1.00 89.25 214 ARG A N 1
ATOM 1660 C CA . ARG A 1 214 ? -10.792 15.195 6.461 1.00 89.25 214 ARG A CA 1
ATOM 1661 C C . ARG A 1 214 ? -12.029 15.646 7.214 1.00 89.25 214 ARG A C 1
ATOM 1663 O O . ARG A 1 214 ? -13.149 15.315 6.832 1.00 89.25 214 ARG A O 1
ATOM 1670 N N . PHE A 1 215 ? -11.824 16.460 8.240 1.00 90.75 215 PHE A N 1
ATOM 1671 C CA . PHE A 1 215 ? -12.892 17.074 9.020 1.00 90.75 215 PHE A CA 1
ATOM 1672 C C . PHE A 1 215 ? -12.600 18.555 9.308 1.00 90.75 215 PHE A C 1
ATOM 1674 O O . PHE A 1 215 ? -11.447 19.001 9.311 1.00 90.75 215 PHE A O 1
ATOM 1681 N N . GLU A 1 216 ? -13.649 19.342 9.538 1.00 89.19 216 GLU A N 1
ATOM 1682 C CA . GLU A 1 216 ? -13.524 20.788 9.769 1.00 89.19 216 GLU A CA 1
ATOM 1683 C C . GLU A 1 216 ? -13.221 21.147 11.224 1.00 89.19 216 GLU A C 1
ATOM 1685 O O . GLU A 1 216 ? -12.383 22.019 11.466 1.00 89.19 216 GLU A O 1
ATOM 1690 N N . THR A 1 217 ? -13.841 20.450 12.178 1.00 90.62 217 THR A N 1
ATOM 1691 C CA . THR A 1 217 ? -13.668 20.681 13.619 1.00 90.62 217 THR A CA 1
ATOM 1692 C C . THR A 1 217 ? -13.608 19.362 14.390 1.00 90.62 217 THR A C 1
ATOM 1694 O O . THR A 1 217 ? -14.230 18.371 13.992 1.00 90.62 217 THR A O 1
ATOM 1697 N N . TYR A 1 218 ? -12.865 19.351 15.503 1.00 91.25 218 TYR A N 1
ATOM 1698 C CA . TYR A 1 218 ? -12.771 18.203 16.413 1.00 91.25 218 TYR A CA 1
ATOM 1699 C C . TYR A 1 218 ? -14.165 17.747 16.869 1.00 91.25 218 TYR A C 1
ATOM 1701 O O . TYR A 1 218 ? -14.499 16.560 16.815 1.00 91.25 218 TYR A O 1
ATOM 1709 N N . ASP A 1 219 ? -15.005 18.711 17.244 1.00 93.19 219 ASP A N 1
ATOM 1710 C CA . ASP A 1 219 ? -16.365 18.479 17.723 1.00 93.19 219 ASP A CA 1
ATOM 1711 C C . ASP A 1 219 ? -17.292 17.955 16.632 1.00 93.19 219 ASP A C 1
ATOM 1713 O O . ASP A 1 219 ? -18.068 17.034 16.878 1.00 93.19 219 ASP A O 1
ATOM 1717 N N . GLY A 1 220 ? -17.195 18.495 15.412 1.00 93.31 220 GLY A N 1
ATOM 1718 C CA . GLY A 1 220 ? -17.997 18.043 14.277 1.00 93.31 220 GLY A CA 1
ATOM 1719 C C . GLY A 1 220 ? -17.720 16.578 13.947 1.00 93.31 220 GLY A C 1
ATOM 1720 O O . GLY A 1 220 ? -18.654 15.786 13.796 1.00 93.31 220 GLY A O 1
ATOM 1721 N N . TYR A 1 221 ? -16.440 16.193 13.924 1.00 92.69 221 TYR A N 1
ATOM 1722 C CA . TYR A 1 221 ? -16.043 14.798 13.737 1.00 92.69 221 TYR A CA 1
ATOM 1723 C C . TYR A 1 221 ? -16.489 13.907 14.901 1.00 92.69 221 TYR A C 1
ATOM 1725 O O . TYR A 1 221 ? -17.086 12.855 14.676 1.00 92.69 221 TYR A O 1
ATOM 1733 N N . SER A 1 222 ? -16.273 14.337 16.143 1.00 94.19 222 SER A N 1
ATOM 1734 C CA . SER A 1 222 ? -16.667 13.572 17.332 1.00 94.19 222 SER A CA 1
ATOM 1735 C C . SER A 1 222 ? -18.182 13.348 17.389 1.00 94.19 222 SER A C 1
ATOM 1737 O O . SER A 1 222 ? -18.640 12.224 17.583 1.00 94.19 222 SER A O 1
ATOM 1739 N N . ALA A 1 223 ? -18.977 14.379 17.099 1.00 94.75 223 ALA A N 1
ATOM 1740 C CA . ALA A 1 223 ? -20.429 14.272 17.016 1.00 94.75 223 ALA A CA 1
ATOM 1741 C C . ALA A 1 223 ? -20.884 13.334 15.888 1.00 94.75 223 ALA A C 1
ATOM 1743 O O . ALA A 1 223 ? -21.854 12.594 16.054 1.00 94.75 223 ALA A O 1
ATOM 1744 N N . PHE A 1 224 ? -20.198 13.345 14.741 1.00 94.00 224 PHE A N 1
ATOM 1745 C CA . PHE A 1 224 ? -20.457 12.395 13.660 1.00 94.00 224 PHE A CA 1
ATOM 1746 C C . PHE A 1 224 ? -20.182 10.952 14.086 1.00 94.00 224 PHE A C 1
ATOM 1748 O O . PHE A 1 224 ? -21.034 10.090 13.861 1.00 94.00 224 PHE A O 1
ATOM 1755 N N . VAL A 1 225 ? -19.040 10.695 14.729 1.00 92.06 225 VAL A N 1
ATOM 1756 C CA . VAL A 1 225 ? -18.655 9.352 15.180 1.00 92.06 225 VAL A CA 1
ATOM 1757 C C . VAL A 1 225 ? -19.583 8.841 16.283 1.00 92.06 225 VAL A C 1
ATOM 1759 O O . VAL A 1 225 ? -19.993 7.682 16.253 1.00 92.06 225 VAL A O 1
ATOM 1762 N N . ALA A 1 226 ? -20.007 9.705 17.207 1.00 93.44 226 ALA A N 1
ATOM 1763 C CA . ALA A 1 226 ? -20.924 9.343 18.288 1.00 93.44 226 ALA A CA 1
ATOM 1764 C C . ALA A 1 226 ? -22.289 8.824 17.794 1.00 93.44 226 ALA A C 1
ATOM 1766 O O . ALA A 1 226 ? -22.946 8.065 18.509 1.00 93.44 226 ALA A O 1
ATOM 1767 N N . ARG A 1 227 ? -22.703 9.196 16.572 1.00 93.50 227 ARG A N 1
ATOM 1768 C CA . ARG A 1 227 ? -23.946 8.732 15.928 1.00 93.50 227 ARG A CA 1
ATOM 1769 C C . ARG A 1 227 ? -23.794 7.428 15.141 1.00 93.50 227 ARG A C 1
ATOM 1771 O O . ARG A 1 227 ? -24.798 6.892 14.682 1.00 93.50 227 ARG A O 1
ATOM 1778 N N . GLN A 1 228 ? -22.575 6.921 14.967 1.00 91.62 228 GLN A N 1
ATOM 1779 C CA . GLN A 1 228 ? -22.344 5.694 14.204 1.00 91.62 228 GLN A CA 1
ATOM 1780 C C . GLN A 1 228 ? -22.771 4.450 15.001 1.00 91.62 228 GLN A C 1
ATOM 1782 O O . GLN A 1 228 ? -22.737 4.469 16.241 1.00 91.62 228 GLN A O 1
ATOM 1787 N N . PRO A 1 229 ? -23.165 3.355 14.325 1.00 90.38 229 PRO A N 1
ATOM 1788 C CA . PRO A 1 229 ? -23.370 2.065 14.982 1.00 90.38 229 PRO A CA 1
ATOM 1789 C C . PRO A 1 229 ? -22.058 1.546 15.599 1.00 90.38 229 PRO A C 1
ATOM 1791 O O . PRO A 1 229 ? -20.975 2.009 15.245 1.00 90.38 229 PRO A O 1
ATOM 1794 N N . ASP A 1 230 ? -22.149 0.632 16.572 1.00 88.75 230 ASP A N 1
ATOM 1795 C CA . ASP A 1 230 ? -20.998 0.181 17.379 1.00 88.75 230 ASP A CA 1
ATOM 1796 C C . ASP A 1 230 ? -19.843 -0.380 16.530 1.00 88.75 230 ASP A C 1
ATOM 1798 O O . ASP A 1 230 ? -18.672 -0.143 16.827 1.00 88.75 230 ASP A O 1
ATOM 1802 N N . ASP A 1 231 ? -20.159 -1.104 15.459 1.00 81.19 231 ASP A N 1
ATOM 1803 C CA . ASP A 1 231 ? -19.188 -1.698 14.541 1.00 81.19 231 ASP A CA 1
ATOM 1804 C C . ASP A 1 231 ? -18.410 -0.643 13.746 1.00 81.19 231 ASP A C 1
ATOM 1806 O O . ASP A 1 231 ? -17.187 -0.744 13.618 1.00 81.19 231 ASP A O 1
ATOM 1810 N N . ALA A 1 232 ? -19.102 0.389 13.262 1.00 83.56 232 ALA A N 1
ATOM 1811 C CA . ALA A 1 232 ? -18.486 1.521 12.588 1.00 83.56 232 ALA A CA 1
ATOM 1812 C C . ALA A 1 232 ? -17.688 2.386 13.574 1.00 83.56 232 ALA A C 1
ATOM 1814 O O . ALA A 1 232 ? -16.530 2.706 13.317 1.00 83.56 232 ALA A O 1
ATOM 1815 N N . PHE A 1 233 ? -18.267 2.692 14.736 1.00 86.94 233 PHE A N 1
ATOM 1816 C CA . PHE A 1 233 ? -17.616 3.438 15.811 1.00 86.94 233 PHE A CA 1
ATOM 1817 C C . PHE A 1 233 ? -16.281 2.807 16.223 1.00 86.94 233 PHE A C 1
ATOM 1819 O O . PHE A 1 233 ? -15.267 3.494 16.322 1.00 86.94 233 PHE A O 1
ATOM 1826 N N . ALA A 1 234 ? -16.253 1.486 16.406 1.00 82.88 234 ALA A N 1
ATOM 1827 C CA . ALA A 1 234 ? -15.043 0.767 16.788 1.00 82.88 234 ALA A CA 1
ATOM 1828 C C . ALA A 1 234 ? -13.917 0.816 15.740 1.00 82.88 234 ALA A C 1
ATOM 1830 O O . ALA A 1 234 ? -12.763 0.531 16.068 1.00 82.88 234 ALA A O 1
ATOM 1831 N N . ALA A 1 235 ? -14.244 1.143 14.488 1.00 79.12 235 ALA A N 1
ATOM 1832 C CA . ALA A 1 235 ? -13.284 1.328 13.407 1.00 79.12 235 ALA A CA 1
ATOM 1833 C C . ALA A 1 235 ? -12.792 2.784 13.276 1.00 79.12 235 ALA A C 1
ATOM 1835 O O . ALA A 1 235 ? -11.878 3.037 12.491 1.00 79.12 235 ALA A O 1
ATOM 1836 N N . CYS A 1 236 ? -13.366 3.735 14.021 1.00 84.81 236 CYS A N 1
ATOM 1837 C CA . CYS A 1 236 ? -12.921 5.127 14.041 1.00 84.81 236 CYS A CA 1
ATOM 1838 C C . CYS A 1 236 ? -11.716 5.330 14.967 1.00 84.81 236 CYS A C 1
ATOM 1840 O O . CYS A 1 236 ? -11.694 4.868 16.108 1.00 84.81 236 CYS A O 1
ATOM 1842 N N . GLY A 1 237 ? -10.743 6.114 14.506 1.00 83.75 237 GLY A N 1
ATOM 1843 C CA . GLY A 1 237 ? -9.706 6.691 15.357 1.00 83.75 237 GLY A CA 1
ATOM 1844 C C . GLY A 1 237 ? -10.120 8.048 15.929 1.00 83.75 237 GLY A C 1
ATOM 1845 O O . GLY A 1 237 ? -10.921 8.768 15.325 1.00 83.75 237 GLY A O 1
ATOM 1846 N N . ALA A 1 238 ? -9.529 8.409 17.070 1.00 86.94 238 ALA A N 1
ATOM 1847 C CA . ALA A 1 238 ? -9.622 9.764 17.600 1.00 86.94 238 ALA A CA 1
ATOM 1848 C C . ALA A 1 238 ? -8.952 10.758 16.633 1.00 86.94 238 ALA A C 1
ATOM 1850 O O . ALA A 1 238 ? -7.904 10.430 16.062 1.00 86.94 238 ALA A O 1
ATOM 1851 N N . PRO A 1 239 ? -9.516 11.963 16.450 1.00 85.94 239 PRO A N 1
ATOM 1852 C CA . PRO A 1 239 ? -8.872 12.998 15.654 1.00 85.94 239 PRO A CA 1
ATOM 1853 C C . PRO A 1 239 ? -7.567 13.468 16.329 1.00 85.94 239 PRO A C 1
ATOM 1855 O O . PRO A 1 239 ? -7.444 13.374 17.559 1.00 85.94 239 PRO A O 1
ATOM 1858 N N . PRO A 1 240 ? -6.589 13.989 15.560 1.00 83.25 240 PRO A N 1
ATOM 1859 C CA . PRO A 1 240 ? -5.410 14.634 16.128 1.00 83.25 240 PRO A CA 1
ATOM 1860 C C . PRO A 1 240 ? -5.814 15.731 17.121 1.00 83.25 240 PRO A C 1
ATOM 1862 O O . PRO A 1 240 ? -6.563 16.644 16.778 1.00 83.25 240 PRO A O 1
ATOM 1865 N N . GLY A 1 241 ? -5.315 15.631 18.350 1.00 88.44 241 GLY A N 1
ATOM 1866 C CA . GLY A 1 241 ? -5.676 16.506 19.463 1.00 88.44 241 GLY A CA 1
ATOM 1867 C C . GLY A 1 241 ? -4.574 16.558 20.515 1.00 88.44 241 GLY A C 1
ATOM 1868 O O . GLY A 1 241 ? -3.446 16.133 20.262 1.00 88.44 241 GLY A O 1
ATOM 1869 N N . HIS A 1 242 ? -4.893 17.091 21.691 1.00 91.06 242 HIS A N 1
ATOM 1870 C CA . HIS A 1 242 ? -4.036 16.960 22.866 1.00 91.06 242 HIS A CA 1
ATOM 1871 C C . HIS A 1 242 ? -4.210 15.557 23.450 1.00 91.06 242 HIS A C 1
ATOM 1873 O O . HIS A 1 242 ? -5.343 15.121 23.666 1.00 91.06 242 HIS A O 1
ATOM 1879 N N . LEU A 1 243 ? -3.101 14.857 23.688 1.00 93.19 243 LEU A N 1
ATOM 1880 C CA . LEU A 1 243 ? -3.106 13.463 24.127 1.00 93.19 243 LEU A CA 1
ATOM 1881 C C . LEU A 1 243 ? -2.606 13.354 25.570 1.00 93.19 243 LEU A C 1
ATOM 1883 O O . LEU A 1 243 ? -1.514 13.822 25.892 1.00 93.19 243 LEU A O 1
ATOM 1887 N N . PHE A 1 244 ? -3.382 12.677 26.409 1.00 94.00 244 PHE A N 1
ATOM 1888 C CA . PHE A 1 244 ? -3.001 12.266 27.754 1.00 94.00 244 PHE A CA 1
ATOM 1889 C C . PHE A 1 244 ? -2.782 10.757 27.787 1.00 94.00 244 PHE A C 1
ATOM 1891 O O . PHE A 1 244 ? -3.671 9.992 27.418 1.00 94.00 244 PHE A O 1
ATOM 1898 N N . GLU A 1 245 ? -1.641 10.315 28.304 1.00 94.25 245 GLU A N 1
ATOM 1899 C CA . GLU A 1 245 ? -1.476 8.927 28.735 1.00 94.25 245 GLU A CA 1
ATOM 1900 C C . GLU A 1 245 ? -1.823 8.815 30.212 1.00 94.25 245 GLU A C 1
ATOM 1902 O O . GLU A 1 245 ? -1.186 9.446 31.057 1.00 94.25 245 GLU A O 1
ATOM 1907 N N . VAL A 1 246 ? -2.841 8.020 30.535 1.00 95.12 246 VAL A N 1
ATOM 1908 C CA . VAL A 1 246 ? -3.426 7.970 31.876 1.00 95.12 246 VAL A CA 1
ATOM 1909 C C . VAL A 1 246 ? -3.446 6.543 32.408 1.00 95.12 246 VAL A C 1
ATOM 1911 O O . VAL A 1 246 ? -3.798 5.608 31.694 1.00 95.12 246 VAL A O 1
ATOM 1914 N N . THR A 1 247 ? -3.087 6.361 33.677 1.00 94.69 247 THR A N 1
ATOM 1915 C CA . THR A 1 247 ? -3.287 5.106 34.422 1.00 94.69 247 THR A CA 1
ATOM 1916 C C . THR A 1 247 ? -4.262 5.290 35.574 1.00 94.69 247 THR A C 1
ATOM 1918 O O . THR A 1 247 ? -4.685 6.405 35.866 1.00 94.69 247 THR A O 1
ATOM 1921 N N . ASP A 1 248 ? -4.606 4.190 36.243 1.00 93.88 248 ASP A N 1
ATOM 1922 C CA . ASP A 1 248 ? -5.441 4.182 37.452 1.00 93.88 248 ASP A CA 1
ATOM 1923 C C . ASP A 1 248 ? -6.875 4.700 37.223 1.00 93.88 248 ASP A C 1
ATOM 1925 O O . ASP A 1 248 ? -7.560 5.098 38.161 1.00 93.88 248 ASP A O 1
ATOM 1929 N N . LEU A 1 249 ? -7.347 4.681 35.971 1.00 91.31 249 LEU A N 1
ATOM 1930 C CA . LEU A 1 249 ? -8.733 5.004 35.643 1.00 91.31 249 LEU A CA 1
ATOM 1931 C C . LEU A 1 249 ? -9.674 3.837 35.985 1.00 91.31 249 LEU A C 1
ATOM 1933 O O . LEU A 1 249 ? -9.300 2.670 35.820 1.00 91.31 249 LEU A O 1
ATOM 1937 N N . PRO A 1 250 ? -10.916 4.126 36.414 1.00 90.38 250 PRO A N 1
ATOM 1938 C CA . PRO A 1 250 ? -11.929 3.100 36.621 1.00 90.38 250 PRO A CA 1
ATOM 1939 C C . PRO A 1 250 ? -12.288 2.394 35.306 1.00 90.38 250 PRO A C 1
ATOM 1941 O O . PRO A 1 250 ? -12.234 2.981 34.227 1.00 90.38 250 PRO A O 1
ATOM 1944 N N . ALA A 1 251 ? -12.725 1.134 35.399 1.00 84.69 251 ALA A N 1
ATOM 1945 C CA . ALA A 1 251 ? -13.152 0.352 34.232 1.00 84.69 251 ALA A CA 1
ATOM 1946 C C . ALA A 1 251 ? -14.357 0.972 33.496 1.00 84.69 251 ALA A C 1
ATOM 1948 O O . ALA A 1 251 ? -14.523 0.770 32.295 1.00 84.69 251 ALA A O 1
ATOM 1949 N N . HIS A 1 252 ? -15.193 1.715 34.225 1.00 88.62 252 HIS A N 1
ATOM 1950 C CA . HIS A 1 252 ? -16.286 2.510 33.682 1.00 88.62 252 HIS A CA 1
ATOM 1951 C C . HIS A 1 252 ? -15.870 3.982 33.642 1.00 88.62 252 HIS A C 1
ATOM 1953 O O . HIS A 1 252 ? -15.611 4.578 34.688 1.00 88.62 252 HIS A O 1
ATOM 1959 N N . LEU A 1 253 ? -15.846 4.564 32.443 1.00 91.56 253 LEU A N 1
ATOM 1960 C CA . LEU A 1 253 ? -15.545 5.976 32.221 1.00 91.56 253 LEU A CA 1
ATOM 1961 C C . LEU A 1 253 ? -16.869 6.747 32.083 1.00 91.56 253 LEU A C 1
ATOM 1963 O O . LEU A 1 253 ? -17.497 6.674 31.025 1.00 91.56 253 LEU A O 1
ATOM 1967 N N . PRO A 1 254 ? -17.340 7.441 33.137 1.00 92.00 254 PRO A N 1
ATOM 1968 C CA . PRO A 1 254 ? -18.634 8.113 33.103 1.00 92.00 254 PRO A CA 1
ATOM 1969 C C . PRO A 1 254 ? -18.658 9.200 32.025 1.00 92.00 254 PRO A C 1
ATOM 1971 O O . PRO A 1 254 ? -17.692 9.941 31.860 1.00 92.00 254 PRO A O 1
ATOM 1974 N N . GLY A 1 255 ? -19.777 9.281 31.302 1.00 89.94 255 GLY A N 1
ATOM 1975 C CA . GLY A 1 255 ? -19.968 10.222 30.196 1.00 89.94 255 GLY A CA 1
ATOM 1976 C C . GLY A 1 255 ? -19.508 9.704 28.831 1.00 89.94 255 GLY A C 1
ATOM 1977 O O . GLY A 1 255 ? -19.803 10.346 27.827 1.00 89.94 255 GLY A O 1
ATOM 1978 N N . LEU A 1 256 ? -18.844 8.541 28.760 1.00 94.56 256 LEU A N 1
ATOM 1979 C CA . LEU A 1 256 ? -18.403 7.945 27.496 1.00 94.56 256 LEU A CA 1
ATOM 1980 C C . LEU A 1 256 ? -19.266 6.743 27.095 1.00 94.56 256 LEU A C 1
ATOM 1982 O O . LEU A 1 256 ? -19.494 5.827 27.885 1.00 94.56 256 LEU A O 1
ATOM 1986 N N . ARG A 1 257 ? -19.667 6.693 25.821 1.00 93.94 257 ARG A N 1
ATOM 1987 C CA . ARG A 1 257 ? -20.085 5.452 25.161 1.00 93.94 257 ARG A CA 1
ATOM 1988 C C . ARG A 1 257 ? -18.833 4.627 24.903 1.00 93.94 257 ARG A C 1
ATOM 1990 O O . ARG A 1 257 ? -17.924 5.089 24.218 1.00 93.94 257 ARG A O 1
ATOM 1997 N N . VAL A 1 258 ? -18.789 3.416 25.448 1.00 89.56 258 VAL A N 1
ATOM 1998 C CA . VAL A 1 258 ? -17.639 2.516 25.332 1.00 89.56 258 VAL A CA 1
ATOM 1999 C C . VAL A 1 258 ? -18.016 1.300 24.500 1.00 89.56 258 VAL A C 1
ATOM 2001 O O . VAL A 1 258 ? -18.940 0.570 24.849 1.00 89.56 258 VAL A O 1
ATOM 2004 N N . VAL A 1 259 ? -17.258 1.050 23.437 1.00 85.69 259 VAL A N 1
ATOM 2005 C CA . VAL A 1 259 ? -17.401 -0.131 22.583 1.00 85.69 259 VAL A CA 1
ATOM 2006 C C . VAL A 1 259 ? -16.126 -0.961 22.653 1.00 85.69 259 VAL A C 1
ATOM 2008 O O . VAL A 1 259 ? -15.007 -0.439 22.614 1.00 85.69 259 VAL A O 1
ATOM 2011 N N . ARG A 1 260 ? -16.294 -2.281 22.768 1.00 82.88 260 ARG A N 1
ATOM 2012 C CA . ARG A 1 260 ? -15.193 -3.246 22.700 1.00 82.88 260 ARG A CA 1
ATOM 2013 C C . ARG A 1 260 ? -15.139 -3.877 21.316 1.00 82.88 260 ARG A C 1
ATOM 2015 O O . ARG A 1 260 ? -16.139 -4.403 20.837 1.00 82.88 260 ARG A O 1
ATOM 2022 N N . HIS A 1 261 ? -13.960 -3.876 20.706 1.00 71.31 261 HIS A N 1
ATOM 2023 C CA . HIS A 1 261 ? -13.707 -4.545 19.433 1.00 71.31 261 HIS A CA 1
ATOM 2024 C C . HIS A 1 261 ? -12.480 -5.443 19.551 1.00 71.31 261 HIS A C 1
ATOM 2026 O O . HIS A 1 261 ? -11.338 -4.979 19.619 1.00 71.31 261 HIS A O 1
ATOM 2032 N N . GLY A 1 262 ? -12.735 -6.750 19.654 1.00 76.06 262 GLY A N 1
ATOM 2033 C CA . GLY A 1 262 ? -11.735 -7.710 20.109 1.00 76.06 262 GLY A CA 1
ATOM 2034 C C . GLY A 1 262 ? -11.224 -7.321 21.498 1.00 76.06 262 GLY A C 1
ATOM 2035 O O . GLY A 1 262 ? -12.003 -7.134 22.429 1.00 76.06 262 GLY A O 1
ATOM 2036 N N . ASN A 1 263 ? -9.913 -7.128 21.613 1.00 69.62 263 ASN A N 1
ATOM 2037 C CA . ASN A 1 263 ? -9.263 -6.722 22.861 1.00 69.62 263 ASN A CA 1
ATOM 2038 C C . ASN A 1 263 ? -9.029 -5.203 22.963 1.00 69.62 263 ASN A C 1
ATOM 2040 O O . ASN A 1 263 ? -8.322 -4.750 23.863 1.00 69.62 263 ASN A O 1
ATOM 2044 N N . ARG A 1 264 ? -9.561 -4.407 22.028 1.00 72.56 264 ARG A N 1
ATOM 2045 C CA . ARG A 1 264 ? -9.463 -2.943 22.062 1.00 72.56 264 ARG A CA 1
ATOM 2046 C C . ARG A 1 264 ? -10.726 -2.352 22.676 1.00 72.56 264 ARG A C 1
ATOM 2048 O O . ARG A 1 264 ? -11.834 -2.793 22.379 1.00 72.56 264 ARG A O 1
ATOM 2055 N N . LEU A 1 265 ? -10.537 -1.339 23.513 1.00 81.56 265 LEU A N 1
ATOM 2056 C CA . LEU A 1 265 ? -11.600 -0.486 24.034 1.00 81.56 265 LEU A CA 1
ATOM 2057 C C . LEU A 1 265 ? -11.498 0.859 23.323 1.00 81.56 265 LEU A C 1
ATOM 2059 O O . LEU A 1 265 ? -10.412 1.442 23.298 1.00 81.56 265 LEU A O 1
ATOM 2063 N N . ALA A 1 266 ? -12.611 1.318 22.761 1.00 87.50 266 ALA A N 1
ATOM 2064 C CA . ALA A 1 266 ? -12.780 2.668 22.247 1.00 87.50 266 ALA A CA 1
ATOM 2065 C C . ALA A 1 266 ? -13.925 3.330 23.019 1.00 87.50 266 ALA A C 1
ATOM 2067 O O . ALA A 1 266 ? -14.985 2.732 23.199 1.00 87.50 266 ALA A O 1
ATOM 2068 N N . GLY A 1 267 ? -13.694 4.536 23.516 1.00 93.44 267 GLY A N 1
ATOM 2069 C CA . GLY A 1 267 ? -14.648 5.336 24.267 1.00 93.44 267 GLY A CA 1
ATOM 2070 C C . GLY A 1 267 ? -14.786 6.716 23.644 1.00 93.44 267 GLY A C 1
ATOM 2071 O O . GLY A 1 267 ? -13.782 7.322 23.274 1.00 93.44 267 GLY A O 1
ATOM 2072 N N . LEU A 1 268 ? -16.016 7.208 23.533 1.00 96.31 268 LEU A N 1
ATOM 2073 C CA . LEU A 1 268 ? -16.311 8.560 23.068 1.00 96.31 268 LEU A CA 1
ATOM 2074 C C . LEU A 1 268 ? -17.544 9.104 23.775 1.00 96.31 268 LEU A C 1
ATOM 2076 O O . LEU A 1 268 ? -18.558 8.418 23.887 1.00 96.31 268 LEU A O 1
ATOM 2080 N N . GLY A 1 269 ? -17.487 10.354 24.202 1.00 96.50 269 GLY A N 1
ATOM 2081 C CA . GLY A 1 269 ? -18.641 11.040 24.759 1.00 96.50 269 GLY A CA 1
ATOM 2082 C C . GLY A 1 269 ? -18.326 12.469 25.156 1.00 96.50 269 GLY A C 1
ATOM 2083 O O . GLY A 1 269 ? -17.245 12.975 24.855 1.00 96.50 269 GLY A O 1
ATOM 2084 N N . GLN A 1 270 ? -19.295 13.112 25.801 1.00 97.06 270 GLN A N 1
ATOM 2085 C CA . GLN A 1 270 ? -19.170 14.488 26.263 1.00 97.06 270 GLN A CA 1
ATOM 2086 C C . GLN A 1 270 ? -19.018 14.545 27.781 1.00 97.06 270 GLN A C 1
ATOM 2088 O O . GLN A 1 270 ? -19.767 13.902 28.516 1.00 97.06 270 GLN A O 1
ATOM 2093 N N . VAL A 1 271 ? -18.075 15.364 28.236 1.00 95.19 271 VAL A N 1
ATOM 2094 C CA . VAL A 1 271 ? -17.842 15.694 29.642 1.00 95.19 271 VAL A CA 1
ATOM 2095 C C . VAL A 1 271 ? -17.822 17.208 29.753 1.00 95.19 271 VAL A C 1
ATOM 2097 O O . VAL A 1 271 ? -17.004 17.852 29.104 1.00 95.19 271 VAL A O 1
ATOM 2100 N N . ASP A 1 272 ? -18.746 17.780 30.523 1.00 93.81 272 ASP A N 1
ATOM 2101 C CA . ASP A 1 272 ? -18.898 19.236 30.668 1.00 93.81 272 ASP A CA 1
ATOM 2102 C C . ASP A 1 272 ? -18.961 19.975 29.313 1.00 93.81 272 ASP A C 1
ATOM 2104 O O . ASP A 1 272 ? -18.391 21.046 29.125 1.00 93.81 272 ASP A O 1
ATOM 2108 N N . GLY A 1 273 ? -19.642 19.362 28.335 1.00 94.94 273 GLY A N 1
ATOM 2109 C CA . GLY A 1 273 ? -19.781 19.881 26.969 1.00 94.94 273 GLY A CA 1
ATOM 2110 C C . GLY A 1 273 ? -18.578 19.637 26.048 1.00 94.94 273 GLY A C 1
ATOM 2111 O O . GLY A 1 273 ? -18.652 19.975 24.871 1.00 94.94 273 GLY A O 1
ATOM 2112 N N . VAL A 1 274 ? -17.501 19.017 26.539 1.00 96.19 274 VAL A N 1
ATOM 2113 C CA . VAL A 1 274 ? -16.273 18.734 25.781 1.00 96.19 274 VAL A CA 1
ATOM 2114 C C . VAL A 1 274 ? -16.257 17.293 25.286 1.00 96.19 274 VAL A C 1
ATOM 2116 O O . VAL A 1 274 ? -16.481 16.363 26.060 1.00 96.19 274 VAL A O 1
ATOM 2119 N N . TRP A 1 275 ? -15.935 17.088 24.007 1.00 97.44 275 TRP A N 1
ATOM 2120 C CA . TRP A 1 275 ? -15.738 15.750 23.451 1.00 97.44 275 TRP A CA 1
ATOM 2121 C C . TRP A 1 275 ? -14.436 15.118 23.938 1.00 97.44 275 TRP A C 1
ATOM 2123 O O . TRP A 1 275 ? -13.353 15.666 23.738 1.00 97.44 275 TRP A O 1
ATOM 2133 N N . ILE A 1 276 ? -14.546 13.928 24.523 1.00 96.56 276 ILE A N 1
ATOM 2134 C CA . ILE A 1 276 ? -13.414 13.143 25.006 1.00 96.56 276 ILE A CA 1
ATOM 2135 C C . ILE A 1 276 ? -13.381 11.798 24.291 1.00 96.56 276 ILE A C 1
ATOM 2137 O O . ILE A 1 276 ? -14.359 11.048 24.300 1.00 96.56 276 ILE A O 1
ATOM 2141 N N . TRP A 1 277 ? -12.222 11.480 23.724 1.00 95.56 277 TRP A N 1
ATOM 2142 C CA . TRP A 1 277 ? -11.903 10.165 23.185 1.00 95.56 277 TRP A CA 1
ATOM 2143 C C . TRP A 1 277 ? -11.025 9.398 24.164 1.00 95.56 277 TRP A C 1
ATOM 2145 O O . TRP A 1 277 ? -10.070 9.956 24.690 1.00 95.56 277 TRP A O 1
ATOM 2155 N N . ALA A 1 278 ? -11.296 8.111 24.362 1.00 94.00 278 ALA A N 1
ATOM 2156 C CA . ALA A 1 278 ? -10.490 7.223 25.193 1.00 94.00 278 ALA A CA 1
ATOM 2157 C C . ALA A 1 278 ? -10.194 5.912 24.457 1.00 94.00 278 ALA A C 1
ATOM 2159 O O . ALA A 1 278 ? -11.090 5.306 23.869 1.00 94.00 278 ALA A O 1
ATOM 2160 N N . ARG A 1 279 ? -8.952 5.429 24.504 1.00 90.94 279 ARG A N 1
ATOM 2161 C CA . ARG A 1 279 ? -8.579 4.106 23.978 1.00 90.94 279 ARG A CA 1
ATOM 2162 C C . ARG A 1 279 ? -7.475 3.460 24.804 1.00 90.94 279 ARG A C 1
ATOM 2164 O O . ARG A 1 279 ? -6.666 4.158 25.399 1.00 90.94 279 ARG A O 1
ATOM 2171 N N . HIS A 1 280 ? -7.382 2.133 24.826 1.00 86.31 280 HIS A N 1
ATOM 2172 C CA . HIS A 1 280 ? -6.211 1.481 25.434 1.00 86.31 280 HIS A CA 1
ATOM 2173 C C . HIS A 1 280 ? -4.949 1.703 24.590 1.00 86.31 280 HIS A C 1
ATOM 2175 O O . HIS A 1 280 ? -4.974 1.500 23.376 1.00 86.31 280 HIS A O 1
ATOM 2181 N N . GLY A 1 281 ? -3.823 2.005 25.244 1.00 71.38 281 GLY A N 1
ATOM 2182 C CA . GLY A 1 281 ? -2.516 2.160 24.591 1.00 71.38 281 GLY A CA 1
ATOM 2183 C C . GLY A 1 281 ? -1.893 0.847 24.086 1.00 71.38 281 GLY A C 1
ATOM 2184 O O . GLY A 1 281 ? -0.809 0.855 23.504 1.00 71.38 281 GLY A O 1
ATOM 2185 N N . GLY A 1 282 ? -2.546 -0.300 24.302 1.00 72.06 282 GLY A N 1
ATOM 2186 C CA . GLY A 1 282 ? -2.123 -1.613 23.808 1.00 72.06 282 GLY A CA 1
ATOM 2187 C C . GLY A 1 282 ? -2.897 -2.769 24.450 1.00 72.06 282 GLY A C 1
ATOM 2188 O O . GLY A 1 282 ? -3.582 -2.579 25.449 1.00 72.06 282 GLY A O 1
ATOM 2189 N N . LEU A 1 283 ? -2.743 -3.983 23.904 1.00 67.19 283 LEU A N 1
ATOM 2190 C CA . LEU A 1 283 ? -3.458 -5.217 24.299 1.00 67.19 283 LEU A CA 1
ATOM 2191 C C . LEU A 1 283 ? -3.381 -5.577 25.795 1.00 67.19 283 LEU A C 1
ATOM 2193 O O . LEU A 1 283 ? -4.241 -6.294 26.297 1.00 67.19 283 LEU A O 1
ATOM 2197 N N . ARG A 1 284 ? -2.336 -5.124 26.493 1.00 76.50 284 ARG A N 1
ATOM 2198 C CA . ARG A 1 284 ? -2.094 -5.389 27.923 1.00 76.50 284 ARG A CA 1
ATOM 2199 C C . ARG A 1 284 ? -1.662 -4.142 28.690 1.00 76.50 284 ARG A C 1
ATOM 2201 O O . ARG A 1 284 ? -1.184 -4.248 29.815 1.00 76.50 284 ARG A O 1
ATOM 2208 N N . SER A 1 285 ? -1.765 -2.971 28.065 1.00 79.75 285 SER A N 1
ATOM 2209 C CA . SER A 1 285 ? -1.313 -1.746 28.709 1.00 79.75 285 SER A CA 1
ATOM 2210 C C . SER A 1 285 ? -2.376 -1.272 29.699 1.00 79.75 285 SER A C 1
ATOM 2212 O O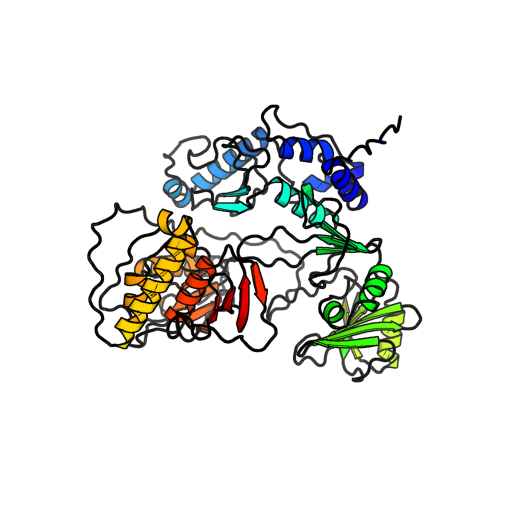 . SER A 1 285 ? -3.524 -1.081 29.289 1.00 79.75 285 SER A O 1
ATOM 2214 N N . PRO A 1 286 ? -2.020 -1.017 30.972 1.00 85.69 286 PRO A N 1
ATOM 2215 C CA . PRO A 1 286 ? -2.914 -0.323 31.895 1.00 85.69 286 PRO A CA 1
ATOM 2216 C C . PRO A 1 286 ? -3.084 1.158 31.515 1.00 85.69 286 PRO A C 1
ATOM 2218 O O . PRO A 1 286 ? -3.850 1.868 32.159 1.00 85.69 286 PRO A O 1
ATOM 2221 N N . VAL A 1 287 ? -2.351 1.640 30.503 1.00 90.25 287 VAL A N 1
ATOM 2222 C CA . VAL A 1 287 ? -2.447 3.008 29.998 1.00 90.25 287 VAL A CA 1
ATOM 2223 C C . VAL A 1 287 ? -3.665 3.144 29.090 1.00 90.25 287 VAL A C 1
ATOM 2225 O O . VAL A 1 287 ? -3.833 2.393 28.122 1.00 90.25 287 VAL A O 1
ATOM 2228 N N . ILE A 1 288 ? -4.488 4.138 29.399 1.00 91.75 288 ILE A N 1
ATOM 2229 C CA . ILE A 1 288 ? -5.551 4.652 28.546 1.00 91.75 288 ILE A CA 1
ATOM 2230 C C . ILE A 1 288 ? -5.055 5.966 27.947 1.00 91.75 288 ILE A C 1
ATOM 2232 O O . ILE A 1 288 ? -4.647 6.883 28.654 1.00 91.75 288 ILE A O 1
ATOM 2236 N N . GLU A 1 289 ? -5.082 6.032 26.629 1.00 93.00 289 GLU A N 1
ATOM 2237 C CA . GLU A 1 289 ? -4.837 7.227 25.842 1.00 93.00 289 GLU A CA 1
ATOM 2238 C C . GLU A 1 289 ? -6.142 8.028 25.753 1.00 93.00 289 GLU A C 1
ATOM 2240 O O . GLU A 1 289 ? -7.145 7.521 25.241 1.00 93.00 289 GLU A O 1
ATOM 2245 N N . ILE A 1 290 ? -6.136 9.261 26.260 1.00 94.50 290 ILE A N 1
ATOM 2246 C CA . ILE A 1 290 ? -7.259 10.198 26.185 1.00 94.50 290 ILE A CA 1
ATOM 2247 C C . ILE A 1 290 ? -6.908 11.332 25.222 1.00 94.50 290 ILE A C 1
ATOM 2249 O O . ILE A 1 290 ? -5.936 12.046 25.451 1.00 94.50 290 ILE A O 1
ATOM 2253 N N . SER A 1 291 ? -7.698 11.505 24.163 1.00 94.19 291 SER A N 1
ATOM 2254 C CA . SER A 1 291 ? -7.569 12.615 23.211 1.00 94.19 291 SER A CA 1
ATOM 2255 C C . SER A 1 291 ? -8.707 13.613 23.407 1.00 94.19 291 SER A C 1
ATOM 2257 O O . SER A 1 291 ? -9.850 13.223 23.656 1.00 94.19 291 SER A O 1
ATOM 2259 N N . VAL A 1 292 ? -8.383 14.898 23.280 1.00 95.44 292 VAL A N 1
ATOM 2260 C CA . VAL A 1 292 ? -9.320 16.025 23.357 1.00 95.44 292 VAL A CA 1
ATOM 2261 C C . VAL A 1 292 ? -8.876 17.141 22.407 1.00 95.44 292 VAL A C 1
ATOM 2263 O O . VAL A 1 292 ? -7.700 17.211 22.032 1.00 95.44 292 VAL A O 1
ATOM 2266 N N . ASP A 1 293 ? -9.783 18.041 22.030 1.00 93.38 293 ASP A N 1
ATOM 2267 C CA . ASP A 1 293 ? -9.389 19.291 21.379 1.00 93.38 293 ASP A CA 1
ATOM 2268 C C . ASP A 1 293 ? -8.382 20.066 22.267 1.00 93.38 293 ASP A C 1
ATOM 2270 O O . ASP A 1 293 ? -8.604 20.206 23.478 1.00 93.38 293 ASP A O 1
ATOM 2274 N N . PRO A 1 294 ? -7.269 20.588 21.713 1.00 92.12 294 PRO A N 1
ATOM 2275 C CA . PRO A 1 294 ? -6.268 21.334 22.479 1.00 92.12 294 PRO A CA 1
ATOM 2276 C C . PRO A 1 294 ? -6.807 22.521 23.291 1.00 92.12 294 PRO A C 1
ATOM 2278 O O . PRO A 1 294 ? -6.218 22.859 24.328 1.00 92.12 294 PRO A O 1
ATOM 2281 N N . ALA A 1 295 ? -7.905 23.145 22.852 1.00 93.50 295 ALA A N 1
ATOM 2282 C CA . ALA A 1 295 ? -8.572 24.229 23.570 1.00 93.50 295 ALA A CA 1
ATOM 2283 C C . ALA A 1 295 ? -9.222 23.759 24.883 1.00 93.50 295 ALA A C 1
ATOM 2285 O O . ALA A 1 295 ? -9.413 24.561 25.797 1.00 93.50 295 ALA A O 1
ATOM 2286 N N . HIS A 1 296 ? -9.506 22.461 25.016 1.00 96.12 296 HIS A N 1
ATOM 2287 C CA . HIS A 1 296 ? -10.207 21.876 26.161 1.00 96.12 296 HIS A CA 1
ATOM 2288 C C . HIS A 1 296 ? -9.323 20.974 27.038 1.00 96.12 296 HIS A C 1
ATOM 2290 O O . HIS A 1 296 ? -9.827 20.232 27.885 1.00 96.12 296 HIS A O 1
ATOM 2296 N N . ARG A 1 297 ? -7.993 21.061 26.893 1.00 95.31 297 ARG A N 1
ATOM 2297 C CA . ARG A 1 297 ? -7.033 20.251 27.668 1.00 95.31 297 ARG A CA 1
ATOM 2298 C C . ARG A 1 297 ? -7.221 20.358 29.189 1.00 95.31 297 ARG A C 1
ATOM 2300 O O . ARG A 1 297 ? -7.099 19.356 29.883 1.00 95.31 297 ARG A O 1
ATOM 2307 N N . GLU A 1 298 ? -7.549 21.543 29.709 1.00 96.12 298 GLU A N 1
ATOM 2308 C CA . GLU A 1 298 ? -7.695 21.750 31.157 1.00 96.12 298 GLU A CA 1
ATOM 2309 C C . GLU A 1 298 ? -8.958 21.072 31.698 1.00 96.12 298 GLU A C 1
ATOM 2311 O O . GLU A 1 298 ? -8.927 20.488 32.780 1.00 96.12 298 GLU A O 1
ATOM 2316 N N . VAL A 1 299 ? -10.041 21.072 30.910 1.00 96.38 299 VAL A N 1
ATOM 2317 C CA . VAL A 1 299 ? -11.289 20.367 31.239 1.00 96.38 299 VAL A CA 1
ATOM 2318 C C . VAL A 1 299 ? -11.040 18.859 31.270 1.00 96.38 299 VAL A C 1
ATOM 2320 O O . VAL A 1 299 ? -11.368 18.200 32.256 1.00 96.38 299 VAL A O 1
ATOM 2323 N N . ALA A 1 300 ? -10.363 18.316 30.253 1.00 96.25 300 ALA A N 1
ATOM 2324 C CA . ALA A 1 300 ? -9.995 16.900 30.222 1.00 96.25 300 ALA A CA 1
ATOM 2325 C C . ALA A 1 300 ? -9.075 16.511 31.393 1.00 96.25 300 ALA A C 1
ATOM 2327 O O . ALA A 1 300 ? -9.302 15.489 32.039 1.00 96.25 300 ALA A O 1
ATOM 2328 N N . ALA A 1 301 ? -8.071 17.332 31.721 1.00 96.81 301 ALA A N 1
ATOM 2329 C CA . ALA A 1 301 ? -7.176 17.080 32.850 1.00 96.81 301 ALA A CA 1
ATOM 2330 C C . ALA A 1 301 ? -7.914 17.117 34.199 1.00 96.81 301 ALA A C 1
ATOM 2332 O O . ALA A 1 301 ? -7.655 16.277 35.065 1.00 96.81 301 ALA A O 1
ATOM 2333 N N . ALA A 1 302 ? -8.842 18.060 34.389 1.00 97.12 302 ALA A N 1
ATOM 2334 C CA . ALA A 1 302 ? -9.686 18.124 35.579 1.00 97.12 302 ALA A CA 1
ATOM 2335 C C . ALA A 1 302 ? -10.584 16.884 35.698 1.00 97.12 302 ALA A C 1
ATOM 2337 O O . ALA A 1 302 ? -10.625 16.262 36.763 1.00 97.12 302 ALA A O 1
ATOM 2338 N N . TRP A 1 303 ? -11.213 16.465 34.598 1.00 97.25 303 TRP A N 1
ATOM 2339 C CA . TRP A 1 303 ? -12.010 15.242 34.548 1.00 97.25 303 TRP A CA 1
ATOM 2340 C C . TRP A 1 303 ? -11.181 13.998 34.888 1.00 97.25 303 TRP A C 1
ATOM 2342 O O . TRP A 1 303 ? -11.562 13.245 35.785 1.00 97.25 303 TRP A O 1
ATOM 2352 N N . ILE A 1 304 ? -10.002 13.824 34.280 1.00 96.88 304 ILE A N 1
ATOM 2353 C CA . ILE A 1 304 ? -9.079 12.715 34.582 1.00 96.88 304 ILE A CA 1
ATOM 2354 C C . ILE A 1 304 ? -8.751 12.661 36.082 1.00 96.88 304 ILE A C 1
ATOM 2356 O O . ILE A 1 304 ? -8.842 11.597 36.699 1.00 96.88 304 ILE A O 1
ATOM 2360 N N . ARG A 1 305 ? -8.414 13.808 36.690 1.00 96.88 305 ARG A N 1
ATOM 2361 C CA . ARG A 1 305 ? -8.115 13.895 38.130 1.00 96.88 305 ARG A CA 1
ATOM 2362 C C . ARG A 1 305 ? -9.339 13.590 38.994 1.00 96.88 305 ARG A C 1
ATOM 2364 O O . ARG A 1 305 ? -9.190 12.933 40.022 1.00 96.88 305 ARG A O 1
ATOM 2371 N N . SER A 1 306 ? -10.537 14.010 38.582 1.00 96.56 306 SER A N 1
ATOM 2372 C CA . SER A 1 306 ? -11.787 13.703 39.297 1.00 96.56 306 SER A CA 1
ATOM 2373 C C . SER A 1 306 ? -12.067 12.195 39.356 1.00 96.56 306 SER A C 1
ATOM 2375 O O . SER A 1 306 ? -12.576 11.692 40.357 1.00 96.56 306 SER A O 1
ATOM 2377 N N . LEU A 1 307 ? -11.629 11.455 38.331 1.00 96.25 307 LEU A N 1
ATOM 2378 C CA . LEU A 1 307 ? -11.676 9.993 38.275 1.00 96.25 307 LEU A CA 1
ATOM 2379 C C . LEU A 1 307 ? -10.522 9.315 39.026 1.00 96.25 307 LEU A C 1
ATOM 2381 O O . LEU A 1 307 ? -10.400 8.093 38.969 1.00 96.25 307 LEU A O 1
ATOM 2385 N N . LYS A 1 308 ? -9.678 10.089 39.722 1.00 96.56 308 LYS A N 1
ATOM 2386 C CA . LYS A 1 308 ? -8.433 9.642 40.370 1.00 96.56 308 LYS A CA 1
ATOM 2387 C C . LYS A 1 308 ? -7.405 9.050 39.392 1.00 96.56 308 LYS A C 1
ATOM 2389 O O . LYS A 1 308 ? -6.471 8.381 39.828 1.00 96.56 308 LYS A O 1
ATOM 2394 N N . GLY A 1 309 ? -7.546 9.322 38.093 1.00 94.75 309 GLY A N 1
ATOM 2395 C CA . GLY A 1 309 ? -6.585 8.905 37.079 1.00 94.75 309 GLY A CA 1
ATOM 2396 C C . GLY A 1 309 ? -5.266 9.668 37.207 1.00 94.75 309 GLY A C 1
ATOM 2397 O O . GLY A 1 309 ? -5.240 10.866 37.504 1.00 94.75 309 GLY A O 1
ATOM 2398 N N . ARG A 1 310 ? -4.152 8.979 36.955 1.00 95.31 310 ARG A N 1
ATOM 2399 C CA . ARG A 1 310 ? -2.803 9.555 36.972 1.00 95.31 310 ARG A CA 1
ATOM 2400 C C . ARG A 1 310 ? -2.325 9.814 35.552 1.00 95.31 310 ARG A C 1
ATOM 2402 O O . ARG A 1 310 ? -2.126 8.873 34.789 1.00 95.31 310 ARG A O 1
ATOM 2409 N N . ILE A 1 311 ? -2.091 11.079 35.217 1.00 94.94 311 ILE A N 1
ATOM 2410 C CA . ILE A 1 311 ? -1.492 11.467 33.936 1.00 94.94 311 ILE A CA 1
ATOM 2411 C C . ILE A 1 311 ? 0.006 11.149 33.991 1.00 94.94 311 ILE A C 1
ATOM 2413 O O . ILE A 1 311 ? 0.727 11.719 34.808 1.00 94.94 311 ILE A O 1
ATOM 2417 N N . LYS A 1 312 ? 0.463 10.230 33.141 1.00 89.00 312 LYS A N 1
ATOM 2418 C CA . LYS A 1 312 ? 1.879 9.880 32.971 1.00 89.00 312 LYS A CA 1
ATOM 2419 C C . LYS A 1 312 ? 2.600 10.865 32.068 1.00 89.00 312 LYS A C 1
ATOM 2421 O O . LYS A 1 312 ? 3.698 11.300 32.394 1.00 89.00 312 LYS A O 1
ATOM 2426 N N . GLN A 1 313 ? 1.974 11.197 30.944 1.00 87.38 313 GLN A N 1
ATOM 2427 C CA . GLN A 1 313 ? 2.555 12.050 29.920 1.00 87.38 313 GLN A CA 1
ATOM 2428 C C . GLN A 1 313 ? 1.467 12.874 29.236 1.00 87.38 313 GLN A C 1
ATOM 2430 O O . GLN A 1 313 ? 0.308 12.458 29.150 1.00 87.38 313 GLN A O 1
ATOM 2435 N N . GLN A 1 314 ? 1.863 14.061 28.783 1.00 85.31 314 GLN A N 1
ATOM 2436 C CA . GLN A 1 314 ? 1.035 14.977 28.013 1.00 85.31 314 GLN A CA 1
ATOM 2437 C C . GLN A 1 314 ? 1.762 15.312 26.725 1.00 85.31 314 GLN A C 1
ATOM 2439 O O . GLN A 1 314 ? 2.949 15.647 26.750 1.00 85.31 314 GLN A O 1
ATOM 2444 N N . PHE A 1 315 ? 1.039 15.255 25.617 1.00 82.50 315 PHE A N 1
ATOM 2445 C CA . PHE A 1 315 ? 1.578 15.606 24.318 1.00 82.50 315 PHE A CA 1
ATOM 2446 C C . PHE A 1 315 ? 0.804 16.780 23.730 1.00 82.50 315 PHE A C 1
ATOM 2448 O O . PHE A 1 315 ? -0.429 16.803 23.721 1.00 82.50 315 PHE A O 1
ATOM 2455 N N . GLY A 1 316 ? 1.553 17.775 23.252 1.00 75.25 316 GLY A N 1
ATOM 2456 C CA . GLY A 1 316 ? 1.001 18.967 22.621 1.00 75.25 316 GLY A CA 1
ATOM 2457 C C . GLY A 1 316 ? 0.245 18.674 21.316 1.00 75.25 316 GLY A C 1
ATOM 2458 O O . GLY A 1 316 ? 0.306 17.562 20.782 1.00 75.25 316 GLY A O 1
ATOM 2459 N N . PRO A 1 317 ? -0.465 19.681 20.775 1.00 64.94 317 PRO A N 1
ATOM 2460 C CA . PRO A 1 317 ? -1.170 19.549 19.505 1.00 64.94 317 PRO A CA 1
ATOM 2461 C C . PRO A 1 317 ? -0.222 19.100 18.386 1.00 64.94 317 PRO A C 1
ATOM 2463 O O . PRO A 1 317 ? 0.866 19.648 18.220 1.00 64.94 317 PRO A O 1
ATOM 2466 N N . GLY A 1 318 ? -0.659 18.119 17.595 1.00 56.53 318 GLY A N 1
ATOM 2467 C CA . GLY A 1 318 ? 0.115 17.581 16.473 1.00 56.53 318 GLY A CA 1
ATOM 2468 C C . GLY A 1 318 ? 0.972 16.358 16.804 1.00 56.53 318 GLY A C 1
ATOM 2469 O O . GLY A 1 318 ? 1.614 15.832 15.897 1.00 56.53 318 GLY A O 1
ATOM 2470 N N . TYR A 1 319 ? 0.951 15.865 18.047 1.00 52.31 319 TYR A N 1
ATOM 2471 C CA . TYR A 1 319 ? 1.549 14.573 18.372 1.00 52.31 319 TYR A CA 1
ATOM 2472 C C . TYR A 1 319 ? 0.750 13.435 17.718 1.00 52.31 319 TYR A C 1
ATOM 2474 O O . TYR A 1 319 ? -0.455 13.294 17.941 1.00 52.31 319 TYR A O 1
ATOM 2482 N N . ARG A 1 320 ? 1.416 12.625 16.888 1.00 53.62 320 ARG A N 1
ATOM 2483 C CA . ARG A 1 320 ? 0.864 11.381 16.336 1.00 53.62 320 ARG A CA 1
ATOM 2484 C C . ARG A 1 320 ? 1.545 10.203 17.016 1.00 53.62 320 ARG A C 1
ATOM 2486 O O . ARG A 1 320 ? 2.731 9.985 16.806 1.00 53.62 320 ARG A O 1
ATOM 2493 N N . THR A 1 321 ? 0.785 9.362 17.710 1.00 45.50 321 THR A N 1
ATOM 2494 C CA . THR A 1 321 ? 1.229 7.995 18.004 1.00 45.50 321 THR A CA 1
ATOM 2495 C C . THR A 1 321 ? 1.100 7.176 16.716 1.00 45.50 321 THR A C 1
ATOM 2497 O O . THR A 1 321 ? 0.077 6.530 16.473 1.00 45.50 321 THR A O 1
ATOM 2500 N N . VAL A 1 322 ? 2.104 7.218 15.836 1.00 39.00 322 VAL A N 1
ATOM 2501 C CA . VAL A 1 322 ? 2.176 6.275 14.708 1.00 39.00 322 VAL A CA 1
ATOM 2502 C C . VAL A 1 322 ? 2.697 4.945 15.250 1.00 39.00 322 VAL A C 1
ATOM 2504 O O . VAL A 1 322 ? 3.873 4.624 15.146 1.00 39.00 322 VAL A O 1
ATOM 2507 N N . LYS A 1 323 ? 1.812 4.156 15.867 1.00 36.50 323 LYS A N 1
ATOM 2508 C CA . LYS A 1 323 ? 2.100 2.747 16.169 1.00 36.50 323 LYS A CA 1
ATOM 2509 C C . LYS A 1 323 ? 1.886 1.922 14.901 1.00 36.50 323 LYS A C 1
ATOM 2511 O O . LYS A 1 323 ? 0.768 1.483 14.626 1.00 36.50 323 LYS A O 1
ATOM 2516 N N . LYS A 1 324 ? 2.950 1.713 14.124 1.00 30.11 324 LYS A N 1
ATOM 2517 C CA . LYS A 1 324 ? 3.029 0.625 13.137 1.00 30.11 324 LYS A CA 1
ATOM 2518 C C . LYS A 1 324 ? 3.867 -0.498 13.760 1.00 30.11 324 LYS A C 1
ATOM 2520 O O . LYS A 1 324 ? 5.081 -0.392 13.843 1.00 30.11 324 LYS A O 1
ATOM 2525 N N . GLY A 1 325 ? 3.208 -1.563 14.223 1.00 37.06 325 GLY A N 1
ATOM 2526 C CA . GLY A 1 325 ? 3.880 -2.721 14.833 1.00 37.06 325 GLY A CA 1
ATOM 2527 C C . GLY A 1 325 ? 4.355 -2.492 16.281 1.00 37.06 325 GLY A C 1
ATOM 2528 O O . GLY A 1 325 ? 3.900 -1.544 16.923 1.00 37.06 325 GLY A O 1
ATOM 2529 N N . PRO A 1 326 ? 5.225 -3.362 16.836 1.00 24.50 326 PRO A N 1
ATOM 2530 C CA . PRO A 1 326 ? 5.692 -3.286 18.228 1.00 24.50 326 PRO A CA 1
ATOM 2531 C C . PRO A 1 326 ? 6.614 -2.087 18.532 1.00 24.50 326 PRO A C 1
ATOM 2533 O O . PRO A 1 326 ? 7.138 -1.994 19.639 1.00 24.50 326 PRO A O 1
ATOM 2536 N N . TYR A 1 327 ? 6.777 -1.154 17.594 1.00 31.20 327 TYR A N 1
ATOM 2537 C CA . TYR A 1 327 ? 7.660 -0.000 17.705 1.00 31.20 327 TYR A CA 1
ATOM 2538 C C . TYR A 1 327 ? 6.858 1.298 17.844 1.00 31.20 327 TYR A C 1
ATOM 2540 O O . TYR A 1 327 ? 5.868 1.529 17.144 1.00 31.20 327 TYR A O 1
ATOM 2548 N N . THR A 1 328 ? 7.305 2.150 18.765 1.00 27.67 328 THR A N 1
ATOM 2549 C CA . THR A 1 328 ? 6.873 3.547 18.886 1.00 27.67 328 THR A CA 1
ATOM 2550 C C . THR A 1 328 ? 8.063 4.374 18.417 1.00 27.67 328 THR A C 1
ATOM 2552 O O . THR A 1 328 ? 9.113 4.304 19.048 1.00 27.67 328 THR A O 1
ATOM 2555 N N . TRP A 1 329 ? 7.937 5.088 17.299 1.00 26.98 329 TRP A N 1
ATOM 2556 C CA . TRP A 1 329 ? 8.967 6.024 16.846 1.00 26.98 329 TRP A CA 1
ATOM 2557 C C . TRP A 1 329 ? 8.524 7.452 17.177 1.00 26.98 329 TRP A C 1
ATOM 2559 O O . TRP A 1 329 ? 7.463 7.883 16.723 1.00 26.98 329 TRP A O 1
ATOM 2569 N N . ASP A 1 330 ? 9.342 8.177 17.942 1.00 28.86 330 ASP A N 1
ATOM 2570 C CA . ASP A 1 330 ? 9.281 9.634 18.070 1.00 28.86 330 ASP A CA 1
ATOM 2571 C C . ASP A 1 330 ? 10.218 10.232 17.009 1.00 28.86 330 ASP A C 1
ATOM 2573 O O . ASP A 1 330 ? 11.430 10.043 17.086 1.00 28.86 330 ASP A O 1
ATOM 2577 N N . TYR A 1 331 ? 9.700 10.955 16.012 1.00 30.06 331 TYR A N 1
ATOM 2578 C CA . TYR A 1 331 ? 10.557 11.698 15.080 1.00 30.06 331 TYR A CA 1
ATOM 2579 C C . TYR A 1 331 ? 10.561 13.193 15.411 1.00 30.06 331 TYR A C 1
ATOM 2581 O O . TYR A 1 331 ? 9.532 13.863 15.348 1.00 30.06 331 TYR A O 1
ATOM 2589 N N . THR A 1 332 ? 11.758 13.723 15.666 1.00 26.97 332 THR A N 1
ATOM 2590 C CA . THR A 1 332 ? 12.187 15.033 15.151 1.00 26.97 332 THR A CA 1
ATOM 2591 C C . THR A 1 332 ? 13.185 14.700 14.046 1.00 26.97 332 THR A C 1
ATOM 2593 O O . THR A 1 332 ? 14.151 14.009 14.344 1.00 26.97 332 THR A O 1
ATOM 2596 N N . LEU A 1 333 ? 12.921 15.075 12.788 1.00 24.91 333 LEU A N 1
ATOM 2597 C CA . LEU A 1 333 ? 13.745 14.689 11.627 1.00 24.91 333 LEU A CA 1
ATOM 2598 C C . LEU A 1 333 ? 15.227 15.073 11.824 1.00 24.91 333 LEU A C 1
ATOM 2600 O O . LEU A 1 333 ? 15.507 16.269 11.928 1.00 24.91 333 LEU A O 1
ATOM 2604 N N . PRO A 1 334 ? 16.176 14.118 11.806 1.00 26.00 334 PRO A N 1
ATOM 2605 C CA . PRO A 1 334 ? 17.564 14.376 11.454 1.00 26.00 334 PRO A CA 1
ATOM 2606 C C . PRO A 1 334 ? 17.828 13.963 9.994 1.00 26.00 334 PRO A C 1
ATOM 2608 O O . PRO A 1 334 ? 17.140 13.111 9.433 1.00 26.00 334 PRO A O 1
ATOM 2611 N N . GLU A 1 335 ? 18.845 14.567 9.382 1.00 25.94 335 GLU A N 1
ATOM 2612 C CA . GLU A 1 335 ? 19.351 14.213 8.051 1.00 25.94 335 GLU A CA 1
ATOM 2613 C C . GLU A 1 335 ? 19.812 12.740 8.021 1.00 25.94 335 GLU A C 1
ATOM 2615 O O . GLU A 1 335 ? 20.571 12.297 8.886 1.00 25.94 335 GLU A O 1
ATOM 2620 N N . HIS A 1 336 ? 19.315 11.961 7.054 1.00 29.83 336 HIS A N 1
ATOM 2621 C CA . HIS A 1 336 ? 19.570 10.520 6.946 1.00 29.83 336 HIS A CA 1
ATOM 2622 C C . HIS A 1 336 ? 20.810 10.187 6.088 1.00 29.83 336 HIS A C 1
ATOM 2624 O O . HIS A 1 336 ? 21.118 10.910 5.140 1.00 29.83 336 HIS A O 1
ATOM 2630 N N . PRO A 1 337 ? 21.506 9.068 6.384 1.00 32.03 337 PRO A N 1
ATOM 2631 C CA . PRO A 1 337 ? 22.694 8.622 5.665 1.00 32.03 337 PRO A CA 1
ATOM 2632 C C . PRO A 1 337 ? 22.369 7.838 4.377 1.00 32.03 337 PRO A C 1
ATOM 2634 O O . PRO A 1 337 ? 21.324 7.207 4.233 1.00 32.03 337 PRO A O 1
ATOM 2637 N N . ILE A 1 338 ? 23.337 7.869 3.461 1.00 27.89 338 ILE A N 1
ATOM 2638 C CA . ILE A 1 338 ? 23.366 7.289 2.110 1.00 27.89 338 ILE A CA 1
ATOM 2639 C C . ILE A 1 338 ? 23.295 5.745 2.149 1.00 27.89 338 ILE A C 1
ATOM 2641 O O . ILE A 1 338 ? 24.048 5.114 2.890 1.00 27.89 338 ILE A O 1
ATOM 2645 N N . ARG A 1 339 ? 22.444 5.126 1.310 1.00 36.47 339 ARG A N 1
ATOM 2646 C CA . ARG A 1 339 ? 22.338 3.660 1.110 1.00 36.47 339 ARG A CA 1
ATOM 2647 C C . ARG A 1 339 ? 22.830 3.211 -0.274 1.00 36.47 339 ARG A C 1
ATOM 2649 O O . ARG A 1 339 ? 22.774 3.959 -1.244 1.00 36.47 339 ARG A O 1
ATOM 2656 N N . THR A 1 340 ? 23.317 1.972 -0.348 1.00 31.34 340 THR A N 1
ATOM 2657 C CA . THR A 1 340 ? 24.012 1.368 -1.501 1.00 31.34 340 THR A CA 1
ATOM 2658 C C . THR A 1 340 ? 23.071 0.475 -2.346 1.00 31.34 340 THR A C 1
ATOM 2660 O O . THR A 1 340 ? 22.226 -0.210 -1.769 1.00 31.34 340 THR A O 1
ATOM 2663 N N . PRO A 1 341 ? 23.205 0.449 -3.691 1.00 29.52 341 PRO A N 1
ATOM 2664 C CA . PRO A 1 341 ? 22.348 -0.318 -4.613 1.00 29.52 341 PRO A CA 1
ATOM 2665 C C . PRO A 1 341 ? 22.400 -1.852 -4.436 1.00 29.52 341 PRO A C 1
ATOM 2667 O O . PRO A 1 341 ? 23.431 -2.412 -4.063 1.00 29.52 341 PRO A O 1
ATOM 2670 N N . ALA A 1 342 ? 21.296 -2.537 -4.758 1.00 32.38 342 ALA A N 1
ATOM 2671 C CA . ALA A 1 342 ? 21.215 -3.996 -4.902 1.00 32.38 342 ALA A CA 1
ATOM 2672 C C . ALA A 1 342 ? 21.971 -4.503 -6.161 1.00 32.38 342 ALA A C 1
ATOM 2674 O O . ALA A 1 342 ? 22.201 -3.741 -7.100 1.00 32.38 342 ALA A O 1
ATOM 2675 N N . PRO A 1 343 ? 22.396 -5.779 -6.222 1.00 30.19 343 PRO A N 1
ATOM 2676 C CA . PRO A 1 343 ? 23.040 -6.326 -7.417 1.00 30.19 343 PRO A CA 1
ATOM 2677 C C . PRO A 1 343 ? 22.036 -6.516 -8.578 1.00 30.19 343 PRO A C 1
ATOM 2679 O O . PRO A 1 343 ? 20.907 -6.944 -8.329 1.00 30.19 343 PRO A O 1
ATOM 2682 N N . PRO A 1 344 ? 22.434 -6.255 -9.841 1.00 31.77 344 PRO A N 1
ATOM 2683 C CA . PRO A 1 344 ? 21.557 -6.392 -11.003 1.00 31.77 344 PRO A CA 1
ATOM 2684 C C . PRO A 1 344 ? 21.180 -7.864 -11.270 1.00 31.77 344 PRO A C 1
ATOM 2686 O O . PRO A 1 344 ? 22.001 -8.765 -11.052 1.00 31.77 344 PRO A O 1
ATOM 2689 N N . PRO A 1 345 ? 19.959 -8.140 -11.766 1.00 32.12 345 PRO A N 1
ATOM 2690 C CA . PRO A 1 345 ? 19.539 -9.491 -12.116 1.00 32.12 345 PRO A CA 1
ATOM 2691 C C . PRO A 1 345 ? 20.328 -10.034 -13.327 1.00 32.12 345 PRO A C 1
ATOM 2693 O O . PRO A 1 345 ? 20.681 -9.279 -14.234 1.00 32.12 345 PRO A O 1
ATOM 2696 N N . PRO A 1 346 ? 20.607 -11.350 -13.382 1.00 37.03 346 PRO A N 1
ATOM 2697 C CA . PRO A 1 346 ? 21.294 -11.963 -14.517 1.00 37.03 346 PRO A CA 1
ATOM 2698 C C . PRO A 1 346 ? 20.455 -11.898 -15.806 1.00 37.03 346 PRO A C 1
ATOM 2700 O O . PRO A 1 346 ? 19.228 -11.993 -15.773 1.00 37.03 346 PRO A O 1
ATOM 2703 N N . ALA A 1 347 ? 21.135 -11.770 -16.951 1.00 36.91 347 ALA A N 1
ATOM 2704 C CA . ALA A 1 347 ? 20.518 -11.676 -18.276 1.00 36.91 347 ALA A CA 1
ATOM 2705 C C . ALA A 1 347 ? 19.616 -12.892 -18.607 1.00 36.91 347 ALA A C 1
ATOM 2707 O O . ALA A 1 347 ? 19.936 -14.020 -18.220 1.00 36.91 347 ALA A O 1
ATOM 2708 N N . PRO A 1 348 ? 18.513 -12.704 -19.361 1.00 36.47 348 PRO A N 1
ATOM 2709 C CA . PRO A 1 348 ? 17.617 -13.793 -19.734 1.00 36.47 348 PRO A CA 1
ATOM 2710 C C . PRO A 1 348 ? 18.319 -14.786 -20.668 1.00 36.47 348 PRO A C 1
ATOM 2712 O O . PRO A 1 348 ? 18.722 -14.453 -21.782 1.00 36.47 348 PRO A O 1
ATOM 2715 N N . HIS A 1 349 ? 18.451 -16.033 -20.216 1.00 35.84 349 HIS A N 1
ATOM 2716 C CA . HIS A 1 349 ? 18.911 -17.129 -21.060 1.00 35.84 349 HIS A CA 1
ATOM 2717 C C . HIS A 1 349 ? 17.825 -17.516 -22.081 1.00 35.84 349 HIS A C 1
ATOM 2719 O O . HIS A 1 349 ? 16.641 -17.523 -21.732 1.00 35.84 349 HIS A O 1
ATOM 2725 N N . PRO A 1 350 ? 18.197 -17.882 -23.325 1.00 39.94 350 PRO A N 1
ATOM 2726 C CA . PRO A 1 350 ? 17.248 -18.428 -24.290 1.00 39.94 350 PRO A CA 1
ATOM 2727 C C . PRO A 1 350 ? 16.560 -19.675 -23.709 1.00 39.94 350 PRO A C 1
ATOM 2729 O O . PRO A 1 350 ? 17.192 -20.416 -22.945 1.00 39.94 350 PRO A O 1
ATOM 2732 N N . PRO A 1 351 ? 15.283 -19.929 -24.052 1.00 43.81 351 PRO A N 1
ATOM 2733 C CA . PRO A 1 351 ? 14.520 -21.036 -23.496 1.00 43.81 351 PRO A CA 1
ATOM 2734 C C . PRO A 1 351 ? 15.168 -22.363 -23.896 1.00 43.81 351 PRO A C 1
ATOM 2736 O O . PRO A 1 351 ? 15.012 -22.857 -25.012 1.00 43.81 351 PRO A O 1
ATOM 2739 N N . ALA A 1 352 ? 15.933 -22.941 -22.972 1.00 49.47 352 ALA A N 1
ATOM 2740 C CA . ALA A 1 352 ? 16.433 -24.295 -23.109 1.00 49.47 352 ALA A CA 1
ATOM 2741 C C . ALA A 1 352 ? 15.236 -25.245 -23.225 1.00 49.47 352 ALA A C 1
ATOM 2743 O O . ALA A 1 352 ? 14.252 -25.092 -22.497 1.00 49.47 352 ALA A O 1
ATOM 2744 N N . ALA A 1 353 ? 15.338 -26.241 -24.111 1.00 58.38 353 ALA A N 1
ATOM 2745 C CA . ALA A 1 353 ? 14.324 -27.278 -24.257 1.00 58.38 353 ALA A CA 1
ATOM 2746 C C . ALA A 1 353 ? 13.897 -27.803 -22.875 1.00 58.38 353 ALA A C 1
ATOM 2748 O O . ALA A 1 353 ? 14.733 -28.189 -22.041 1.00 58.38 353 ALA A O 1
ATOM 2749 N N . VAL A 1 354 ? 12.589 -27.746 -22.620 1.00 60.12 354 VAL A N 1
ATOM 2750 C CA . VAL A 1 354 ? 11.988 -28.110 -21.337 1.00 60.12 354 VAL A CA 1
ATOM 2751 C C . VAL A 1 354 ? 12.122 -29.621 -21.173 1.00 60.12 354 VAL A C 1
ATOM 2753 O O . VAL A 1 354 ? 11.357 -30.395 -21.739 1.00 60.12 354 VAL A O 1
ATOM 2756 N N . GLN A 1 355 ? 13.135 -30.056 -20.424 1.00 63.91 355 GLN A N 1
ATOM 2757 C CA . GLN A 1 355 ? 13.190 -31.432 -19.947 1.00 63.91 355 GLN A CA 1
ATOM 2758 C C . GLN A 1 355 ? 12.093 -31.629 -18.893 1.00 63.91 355 GLN A C 1
ATOM 2760 O O . GLN A 1 355 ? 11.898 -30.739 -18.061 1.00 63.91 355 GLN A O 1
ATOM 2765 N N . PRO A 1 356 ? 11.381 -32.768 -18.912 1.00 74.38 356 PRO A N 1
ATOM 2766 C CA . PRO A 1 356 ? 10.337 -33.041 -17.938 1.00 74.38 356 PRO A CA 1
ATOM 2767 C C . PRO A 1 356 ? 10.914 -33.066 -16.511 1.00 74.38 356 PRO A C 1
ATOM 2769 O O . PRO A 1 356 ? 12.051 -33.512 -16.318 1.00 74.38 356 PRO A O 1
ATOM 2772 N N . PRO A 1 357 ? 10.150 -32.610 -15.501 1.00 79.62 357 PRO A N 1
ATOM 2773 C CA . PRO A 1 357 ? 10.594 -32.625 -14.112 1.00 79.62 357 PRO A CA 1
ATOM 2774 C C . PRO A 1 357 ? 10.908 -34.056 -13.666 1.00 79.62 357 PRO A C 1
ATOM 2776 O O . PRO A 1 357 ? 10.211 -35.007 -14.035 1.00 79.62 357 PRO A O 1
ATOM 2779 N N . ALA A 1 358 ? 11.944 -34.218 -12.836 1.00 79.31 358 ALA A N 1
ATOM 2780 C CA . ALA A 1 358 ? 12.334 -35.525 -12.306 1.00 79.31 358 ALA A CA 1
ATOM 2781 C C . ALA A 1 358 ? 11.129 -36.216 -11.636 1.00 79.31 358 ALA A C 1
ATOM 2783 O O . ALA A 1 358 ? 10.320 -35.520 -11.025 1.00 79.31 358 ALA A O 1
ATOM 2784 N N . PRO A 1 359 ? 10.964 -37.547 -11.708 1.00 85.00 359 PRO A N 1
ATOM 2785 C CA . PRO A 1 359 ? 9.823 -38.232 -11.094 1.00 85.00 359 PRO A CA 1
ATOM 2786 C C . PRO A 1 359 ? 9.779 -38.020 -9.571 1.00 85.00 359 PRO A C 1
ATOM 2788 O O . PRO A 1 359 ? 10.820 -37.861 -8.927 1.00 85.00 359 PRO A O 1
ATOM 2791 N N . ALA A 1 360 ? 8.569 -37.985 -9.005 1.00 88.75 360 ALA A N 1
ATOM 2792 C CA . ALA A 1 360 ? 8.369 -37.904 -7.558 1.00 88.75 360 ALA A CA 1
ATOM 2793 C C . ALA A 1 360 ? 8.862 -39.196 -6.896 1.00 88.75 360 ALA A C 1
ATOM 2795 O O . ALA A 1 360 ? 8.603 -40.287 -7.404 1.00 88.75 360 ALA A O 1
ATOM 2796 N N . ARG A 1 361 ? 9.582 -39.074 -5.779 1.00 92.75 361 ARG A N 1
ATOM 2797 C CA . ARG A 1 361 ? 10.189 -40.220 -5.079 1.00 92.75 361 ARG A CA 1
ATOM 2798 C C . ARG A 1 361 ? 9.313 -40.779 -3.970 1.00 92.75 361 ARG A C 1
ATOM 2800 O O . ARG A 1 361 ? 9.469 -41.936 -3.598 1.00 92.75 361 ARG A O 1
ATOM 2807 N N . THR A 1 362 ? 8.413 -39.959 -3.440 1.00 96.00 362 THR A N 1
ATOM 2808 C CA . THR A 1 362 ? 7.509 -40.324 -2.350 1.00 96.00 362 THR A CA 1
ATOM 2809 C C . THR A 1 362 ? 6.065 -39.963 -2.716 1.00 96.00 362 THR A C 1
ATOM 2811 O O . THR A 1 362 ? 5.842 -39.096 -3.569 1.00 96.00 362 THR A O 1
ATOM 2814 N N . PRO A 1 363 ? 5.062 -40.585 -2.068 1.00 96.88 363 PRO A N 1
ATOM 2815 C CA . PRO A 1 363 ? 3.664 -40.183 -2.224 1.00 96.88 363 PRO A CA 1
ATOM 2816 C C . PRO A 1 363 ? 3.419 -38.711 -1.864 1.00 96.88 363 PRO A C 1
ATOM 2818 O O . PRO A 1 363 ? 2.578 -38.054 -2.474 1.00 96.88 363 PRO A O 1
ATOM 2821 N N . GLU A 1 364 ? 4.172 -38.176 -0.901 1.00 96.75 364 GLU A N 1
ATOM 2822 C CA . GLU A 1 364 ? 4.083 -36.773 -0.496 1.00 96.75 364 GLU A CA 1
ATOM 2823 C C . GLU A 1 364 ? 4.617 -35.831 -1.581 1.00 96.75 364 GLU A C 1
ATOM 2825 O O . GLU A 1 364 ? 3.927 -34.883 -1.953 1.00 96.75 364 GLU A O 1
ATOM 2830 N N . GLU A 1 365 ? 5.773 -36.139 -2.182 1.00 97.31 365 GLU A N 1
ATOM 2831 C CA . GLU A 1 365 ? 6.281 -35.399 -3.344 1.00 97.31 365 GLU A CA 1
ATOM 2832 C C . GLU A 1 365 ? 5.285 -35.447 -4.517 1.00 97.31 365 GLU A C 1
ATOM 2834 O O . GLU A 1 365 ? 5.075 -34.447 -5.203 1.00 97.31 365 GLU A O 1
ATOM 2839 N N . ALA A 1 366 ? 4.637 -36.592 -4.753 1.00 97.25 366 ALA A N 1
ATOM 2840 C CA . ALA A 1 366 ? 3.635 -36.720 -5.810 1.00 97.25 366 ALA A CA 1
ATOM 2841 C C . ALA A 1 366 ? 2.400 -35.840 -5.543 1.00 97.25 366 ALA A C 1
ATOM 2843 O O . ALA A 1 366 ? 1.888 -35.202 -6.465 1.00 97.25 366 ALA A O 1
ATOM 2844 N N . ALA A 1 367 ? 1.954 -35.755 -4.287 1.00 97.62 367 ALA A N 1
ATOM 2845 C CA . ALA A 1 367 ? 0.842 -34.895 -3.894 1.00 97.62 367 ALA A CA 1
ATOM 2846 C C . ALA A 1 367 ? 1.193 -33.401 -4.006 1.00 97.62 367 ALA A C 1
ATOM 2848 O O . ALA A 1 367 ? 0.421 -32.640 -4.586 1.00 97.62 367 ALA A O 1
ATOM 2849 N N . ILE A 1 368 ? 2.379 -32.992 -3.537 1.00 97.94 368 ILE A N 1
ATOM 2850 C CA . ILE A 1 368 ? 2.885 -31.615 -3.683 1.00 97.94 368 ILE A CA 1
ATOM 2851 C C . ILE A 1 368 ? 2.963 -31.224 -5.158 1.00 97.94 368 ILE A C 1
ATOM 2853 O O . ILE A 1 368 ? 2.532 -30.136 -5.527 1.00 97.94 368 ILE A O 1
ATOM 2857 N N . ARG A 1 369 ? 3.454 -32.123 -6.019 1.00 97.62 369 ARG A N 1
ATOM 2858 C CA . ARG A 1 369 ? 3.477 -31.908 -7.471 1.00 97.62 369 ARG A CA 1
ATOM 2859 C C . ARG A 1 369 ? 2.081 -31.689 -8.036 1.00 97.62 369 ARG A C 1
ATOM 2861 O O . ARG A 1 369 ? 1.884 -30.758 -8.805 1.00 97.62 369 ARG A O 1
ATOM 2868 N N . ALA A 1 370 ? 1.117 -32.530 -7.671 1.00 97.81 370 ALA A N 1
ATOM 2869 C CA . ALA A 1 370 ? -0.250 -32.403 -8.166 1.00 97.81 370 ALA A CA 1
ATOM 2870 C C . ALA A 1 370 ? -0.892 -31.065 -7.751 1.00 97.81 370 ALA A C 1
ATOM 2872 O O . ALA A 1 370 ? -1.544 -30.419 -8.574 1.00 97.81 370 ALA A O 1
ATOM 2873 N N . GLU A 1 371 ? -0.673 -30.629 -6.506 1.00 98.50 371 GLU A N 1
ATOM 2874 C CA . GLU A 1 371 ? -1.162 -29.341 -6.000 1.00 98.50 371 GLU A CA 1
ATOM 2875 C C . GLU A 1 371 ? -0.439 -28.152 -6.664 1.00 98.50 371 GLU A C 1
ATOM 2877 O O . GLU A 1 371 ? -1.098 -27.207 -7.097 1.00 98.50 371 GLU A O 1
ATOM 2882 N N . ALA A 1 372 ? 0.887 -28.214 -6.837 1.00 98.50 372 ALA A N 1
ATOM 2883 C CA . ALA A 1 372 ? 1.676 -27.165 -7.495 1.00 98.50 372 ALA A CA 1
ATOM 2884 C C . ALA A 1 372 ? 1.299 -27.006 -8.975 1.00 98.50 372 ALA A C 1
ATOM 2886 O O . ALA A 1 372 ? 1.181 -25.896 -9.485 1.00 98.50 372 ALA A O 1
ATOM 2887 N N . GLU A 1 373 ? 1.037 -28.119 -9.655 1.00 98.06 373 GLU A N 1
ATOM 2888 C CA . GLU A 1 373 ? 0.569 -28.149 -11.037 1.00 98.06 373 GLU A CA 1
ATOM 2889 C C . GLU A 1 373 ? -0.853 -27.567 -11.169 1.00 98.06 373 GLU A C 1
ATOM 2891 O O . GLU A 1 373 ? -1.168 -26.864 -12.131 1.00 98.06 373 GLU A O 1
ATOM 2896 N N . ALA A 1 374 ? -1.730 -27.814 -10.190 1.00 98.00 374 ALA A N 1
ATOM 2897 C CA . ALA A 1 374 ? -3.041 -27.172 -10.140 1.00 98.00 374 ALA A CA 1
ATOM 2898 C C . ALA A 1 374 ? -2.937 -25.656 -9.900 1.00 98.00 374 ALA A C 1
ATOM 2900 O O . ALA A 1 374 ? -3.680 -24.902 -10.531 1.00 98.00 374 ALA A O 1
ATOM 2901 N N . LEU A 1 375 ? -2.004 -25.219 -9.047 1.00 98.31 375 LEU A N 1
ATOM 2902 C CA . LEU A 1 375 ? -1.736 -23.805 -8.781 1.00 98.31 375 LEU A CA 1
ATOM 2903 C C . LEU A 1 375 ? -1.155 -23.094 -10.011 1.00 98.31 375 LEU A C 1
ATOM 2905 O O . LEU A 1 375 ? -1.637 -22.024 -10.374 1.00 98.31 375 LEU A O 1
ATOM 2909 N N . ARG A 1 376 ? -0.208 -23.724 -10.718 1.00 98.06 376 ARG A N 1
ATOM 2910 C CA . ARG A 1 376 ? 0.334 -23.226 -11.993 1.00 98.06 376 ARG A CA 1
ATOM 2911 C C . ARG A 1 376 ? -0.771 -22.973 -13.013 1.00 98.06 376 ARG A C 1
ATOM 2913 O O . ARG A 1 376 ? -0.857 -21.885 -13.569 1.00 98.06 376 ARG A O 1
ATOM 2920 N N . ARG A 1 377 ? -1.674 -23.940 -13.204 1.00 97.31 377 ARG A N 1
ATOM 2921 C CA . ARG A 1 377 ? -2.820 -23.779 -14.116 1.00 97.31 377 ARG A CA 1
ATOM 2922 C C . ARG A 1 377 ? -3.789 -22.681 -13.686 1.00 97.31 377 ARG A C 1
ATOM 2924 O O . ARG A 1 377 ? -4.485 -22.132 -14.533 1.00 97.31 377 ARG A O 1
ATOM 2931 N N . LEU A 1 378 ? -3.910 -22.408 -12.386 1.00 96.44 378 LEU A N 1
ATOM 2932 C CA . LEU A 1 378 ? -4.722 -21.294 -11.902 1.00 96.44 378 LEU A CA 1
ATOM 2933 C C . LEU A 1 378 ? -4.065 -19.957 -12.270 1.00 96.44 378 LEU A C 1
ATOM 2935 O O . LEU A 1 378 ? -4.732 -19.118 -12.862 1.00 96.44 378 LEU A O 1
ATOM 2939 N N . LEU A 1 379 ? -2.762 -19.808 -12.018 1.00 96.94 379 LEU A N 1
ATOM 2940 C CA . LEU A 1 379 ? -1.969 -18.638 -12.418 1.00 96.94 379 LEU A CA 1
ATOM 2941 C C . LEU A 1 379 ? -2.023 -18.383 -13.931 1.00 96.94 379 LEU A C 1
ATOM 2943 O O . LEU A 1 379 ? -2.334 -17.274 -14.348 1.00 96.94 379 LEU A O 1
ATOM 2947 N N . GLU A 1 380 ? -1.812 -19.417 -14.750 1.00 95.75 380 GLU A N 1
ATOM 2948 C CA . GLU A 1 380 ? -1.879 -19.330 -16.219 1.00 95.75 380 GLU A CA 1
ATOM 2949 C C . GLU A 1 380 ? -3.243 -18.834 -16.728 1.00 95.75 380 GLU A C 1
ATOM 2951 O O . GLU A 1 380 ? -3.306 -18.157 -17.753 1.00 95.75 380 GLU A O 1
ATOM 2956 N N . ARG A 1 381 ? -4.339 -19.167 -16.029 1.00 94.81 381 ARG A N 1
ATOM 2957 C CA . ARG A 1 381 ? -5.695 -18.727 -16.398 1.00 94.81 381 ARG A CA 1
ATOM 2958 C C . ARG A 1 381 ? -6.039 -17.337 -15.875 1.00 94.81 381 ARG A C 1
ATOM 2960 O O . ARG A 1 381 ? -6.756 -16.611 -16.559 1.00 94.81 381 ARG A O 1
ATOM 2967 N N . SER A 1 382 ? -5.609 -17.010 -14.660 1.00 91.56 382 SER A N 1
ATOM 2968 C CA . SER A 1 382 ? -6.026 -15.785 -13.975 1.00 91.56 382 SER A CA 1
ATOM 2969 C C . SER A 1 382 ? -5.145 -14.583 -14.303 1.00 91.56 382 SER A C 1
ATOM 2971 O O . SER A 1 382 ? -5.650 -13.467 -14.339 1.00 91.56 382 SER A O 1
ATOM 2973 N N . GLU A 1 383 ? -3.852 -14.794 -14.558 1.00 91.75 383 GLU A N 1
ATOM 2974 C CA . GLU A 1 383 ? -2.858 -13.721 -14.615 1.00 91.75 383 GLU A CA 1
ATOM 2975 C C . GLU A 1 383 ? -2.077 -13.760 -15.936 1.00 91.75 383 GLU A C 1
ATOM 2977 O O . GLU A 1 383 ? -1.099 -14.498 -16.059 1.00 91.75 383 GLU A O 1
ATOM 2982 N N . PRO A 1 384 ? -2.432 -12.938 -16.942 1.00 87.38 384 PRO A N 1
ATOM 2983 C CA . PRO A 1 384 ? -1.729 -12.914 -18.229 1.00 87.38 384 PRO A CA 1
ATOM 2984 C C . PRO A 1 384 ? -0.220 -12.643 -18.111 1.00 87.38 384 PRO A C 1
ATOM 2986 O O . PRO A 1 384 ? 0.571 -13.148 -18.909 1.00 87.38 384 PRO A O 1
ATOM 2989 N N . GLN A 1 385 ? 0.189 -11.872 -17.096 1.00 82.62 385 GLN A N 1
ATOM 2990 C CA . GLN A 1 385 ? 1.599 -11.592 -16.807 1.00 82.62 385 GLN A CA 1
ATOM 2991 C C . GLN A 1 385 ? 2.377 -12.847 -16.403 1.00 82.62 385 GLN A C 1
ATOM 2993 O O . GLN A 1 385 ? 3.572 -12.922 -16.682 1.00 82.62 385 GLN A O 1
ATOM 2998 N N . TRP A 1 386 ? 1.714 -13.850 -15.809 1.00 92.25 386 TRP A N 1
ATOM 2999 C CA . TRP A 1 386 ? 2.351 -15.108 -15.432 1.00 92.25 386 TRP A CA 1
ATOM 3000 C C . TRP A 1 386 ? 3.078 -15.721 -16.624 1.00 92.25 386 TRP A C 1
ATOM 3002 O O . TRP A 1 386 ? 4.291 -15.908 -16.561 1.00 92.25 386 TRP A O 1
ATOM 3012 N N . SER A 1 387 ? 2.346 -15.956 -17.716 1.00 89.75 387 SER A N 1
ATOM 3013 C CA . SER A 1 387 ? 2.855 -16.581 -18.939 1.00 89.75 387 SER A CA 1
ATOM 3014 C C . SER A 1 387 ? 3.893 -15.719 -19.658 1.00 89.75 387 SER A C 1
ATOM 3016 O O . SER A 1 387 ? 4.777 -16.259 -20.315 1.00 89.75 387 SER A O 1
ATOM 3018 N N . ALA A 1 388 ? 3.811 -14.391 -19.525 1.00 83.88 388 ALA A N 1
ATOM 3019 C CA . ALA A 1 388 ? 4.739 -13.465 -20.170 1.00 83.88 388 ALA A CA 1
ATOM 3020 C C . ALA A 1 388 ? 6.160 -13.528 -19.582 1.00 83.88 388 ALA A C 1
ATOM 3022 O O . ALA A 1 388 ? 7.131 -13.349 -20.316 1.00 83.88 388 ALA A O 1
ATOM 3023 N N . SER A 1 389 ? 6.288 -13.795 -18.278 1.00 90.00 389 SER A N 1
ATOM 3024 C CA . SER A 1 389 ? 7.578 -13.893 -17.575 1.00 90.00 389 SER A CA 1
ATOM 3025 C C . SER A 1 389 ? 7.879 -15.283 -17.014 1.00 90.00 389 SER A C 1
ATOM 3027 O O . SER A 1 389 ? 8.848 -15.448 -16.272 1.00 90.00 389 SER A O 1
ATOM 3029 N N . TRP A 1 390 ? 7.063 -16.291 -17.335 1.00 96.50 390 TRP A N 1
ATOM 3030 C CA . TRP A 1 390 ? 7.269 -17.638 -16.818 1.00 96.50 390 TRP A CA 1
ATOM 3031 C C . TRP A 1 390 ? 8.564 -18.247 -17.356 1.00 96.50 390 TRP A C 1
ATOM 3033 O O . TRP A 1 390 ? 8.836 -18.247 -18.559 1.00 96.50 390 TRP A O 1
ATOM 3043 N N . ARG A 1 391 ? 9.336 -18.845 -16.452 1.00 95.44 391 ARG A N 1
ATOM 3044 C CA . ARG A 1 391 ? 10.515 -19.643 -16.766 1.00 95.44 391 ARG A CA 1
ATOM 3045 C C . ARG A 1 391 ? 10.528 -20.936 -15.949 1.00 95.44 391 ARG A C 1
ATOM 3047 O O . ARG A 1 391 ? 10.138 -20.936 -14.777 1.00 95.44 391 ARG A O 1
ATOM 3054 N N . PRO A 1 392 ? 11.040 -22.038 -16.517 1.00 96.69 392 PRO A N 1
ATOM 3055 C CA . PRO A 1 392 ? 11.266 -23.249 -15.747 1.00 96.69 392 PRO A CA 1
ATOM 3056 C C . PRO A 1 392 ? 12.346 -23.011 -14.683 1.00 96.69 392 PRO A C 1
ATOM 3058 O O . PRO A 1 392 ? 13.345 -22.330 -14.927 1.00 96.69 392 PRO A O 1
ATOM 3061 N N . VAL A 1 393 ? 12.169 -23.626 -13.516 1.00 95.88 393 VAL A N 1
ATOM 3062 C CA . VAL A 1 393 ? 13.165 -23.650 -12.437 1.00 95.88 393 VAL A CA 1
ATOM 3063 C C . VAL A 1 393 ? 13.799 -25.036 -12.384 1.00 95.88 393 VAL A C 1
ATOM 3065 O O . VAL A 1 393 ? 13.112 -26.047 -12.530 1.00 95.88 393 VAL A O 1
ATOM 3068 N N . ARG A 1 394 ? 15.117 -25.094 -12.173 1.00 94.25 394 ARG A N 1
ATOM 3069 C CA . ARG A 1 394 ? 15.863 -26.347 -11.992 1.00 94.25 394 ARG A CA 1
ATOM 3070 C C . ARG A 1 394 ? 16.662 -26.281 -10.707 1.00 94.25 394 ARG A C 1
ATOM 3072 O O . ARG A 1 394 ? 17.502 -25.399 -10.544 1.00 94.25 394 ARG A O 1
ATOM 3079 N N . LEU A 1 395 ? 16.412 -27.227 -9.814 1.00 94.75 395 LEU A N 1
ATOM 3080 C CA . LEU A 1 395 ? 17.017 -27.259 -8.492 1.00 94.75 395 LEU A CA 1
ATOM 3081 C C . LEU A 1 395 ? 17.880 -28.521 -8.345 1.00 94.75 395 LEU A C 1
ATOM 3083 O O . LEU A 1 395 ? 17.589 -29.586 -8.888 1.00 94.75 395 LEU A O 1
ATOM 3087 N N . GLY A 1 396 ? 19.011 -28.391 -7.650 1.00 92.81 396 GLY A N 1
ATOM 3088 C CA . GLY A 1 396 ? 19.951 -29.495 -7.463 1.00 92.81 396 GLY A CA 1
ATOM 3089 C C . GLY A 1 396 ? 19.342 -30.656 -6.670 1.00 92.81 396 GLY A C 1
ATOM 3090 O O . GLY A 1 396 ? 18.441 -30.479 -5.857 1.00 92.81 396 GLY A O 1
ATOM 3091 N N . ARG A 1 397 ? 19.878 -31.872 -6.835 1.00 92.75 397 ARG A N 1
ATOM 3092 C CA . ARG A 1 397 ? 19.423 -33.052 -6.064 1.00 92.75 397 ARG A CA 1
ATOM 3093 C C . ARG A 1 397 ? 19.644 -32.929 -4.550 1.00 92.75 397 ARG A C 1
ATOM 3095 O O . ARG A 1 397 ? 19.035 -33.687 -3.806 1.00 92.75 397 ARG A O 1
ATOM 3102 N N . SER A 1 398 ? 20.527 -32.026 -4.128 1.00 93.31 398 SER A N 1
ATOM 3103 C CA . SER A 1 398 ? 20.822 -31.697 -2.729 1.00 93.31 398 SER A CA 1
ATOM 3104 C C . SER A 1 398 ? 19.901 -30.618 -2.144 1.00 93.31 398 SER A C 1
ATOM 3106 O O . SER A 1 398 ? 20.083 -30.213 -0.998 1.00 93.31 398 SER A O 1
ATOM 3108 N N . GLU A 1 399 ? 18.966 -30.087 -2.932 1.00 95.56 399 GLU A N 1
ATOM 3109 C CA . GLU A 1 399 ? 17.940 -29.158 -2.455 1.0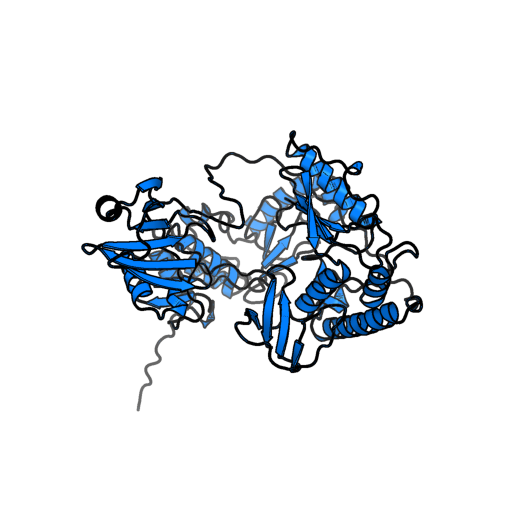0 95.56 399 GLU A CA 1
ATOM 3110 C C . GLU A 1 399 ? 16.866 -29.916 -1.649 1.00 95.56 399 GLU A C 1
ATOM 3112 O O . GLU A 1 399 ? 16.619 -31.093 -1.941 1.00 95.56 399 GLU A O 1
ATOM 3117 N N . PRO A 1 400 ? 16.203 -29.277 -0.663 1.00 97.50 400 PRO A N 1
ATOM 3118 C CA . PRO A 1 400 ? 15.126 -29.899 0.097 1.00 97.50 400 PRO A CA 1
ATOM 3119 C C . PRO A 1 400 ? 14.036 -30.430 -0.838 1.00 97.50 400 PRO A C 1
ATOM 3121 O O . PRO A 1 400 ? 13.626 -29.762 -1.793 1.00 97.50 400 PRO A O 1
ATOM 3124 N N . ALA A 1 401 ? 13.593 -31.661 -0.587 1.00 97.44 401 ALA A N 1
ATOM 3125 C CA . ALA A 1 401 ? 12.800 -32.428 -1.541 1.00 97.44 401 ALA A CA 1
ATOM 3126 C C . ALA A 1 401 ? 11.483 -31.739 -1.933 1.00 97.44 401 ALA A C 1
ATOM 3128 O O . ALA A 1 401 ? 11.154 -31.691 -3.121 1.00 97.44 401 ALA A O 1
ATOM 3129 N N . HIS A 1 402 ? 10.761 -31.165 -0.966 1.00 98.25 402 HIS A N 1
ATOM 3130 C CA . HIS A 1 402 ? 9.485 -30.494 -1.224 1.00 98.25 402 HIS A CA 1
ATOM 3131 C C . HIS A 1 402 ? 9.695 -29.184 -1.973 1.00 98.25 402 HIS A C 1
ATOM 3133 O O . HIS A 1 402 ? 8.956 -28.890 -2.909 1.00 98.25 402 HIS A O 1
ATOM 3139 N N . VAL A 1 403 ? 10.746 -28.443 -1.622 1.00 98.12 403 VAL A N 1
ATOM 3140 C CA . VAL A 1 403 ? 11.100 -27.186 -2.287 1.00 98.12 403 VAL A CA 1
ATOM 3141 C C . VAL A 1 403 ? 11.442 -27.415 -3.753 1.00 98.12 403 VAL A C 1
ATOM 3143 O O . VAL A 1 403 ? 10.943 -26.709 -4.630 1.00 98.12 403 VAL A O 1
ATOM 3146 N N . ARG A 1 404 ? 12.249 -28.446 -4.026 1.00 97.38 404 ARG A N 1
ATOM 3147 C CA . ARG A 1 404 ? 12.585 -28.868 -5.384 1.00 97.38 404 ARG A CA 1
ATOM 3148 C C . ARG A 1 404 ? 11.331 -29.216 -6.176 1.00 97.38 404 ARG A C 1
ATOM 3150 O O . ARG A 1 404 ? 11.119 -28.664 -7.247 1.00 97.38 404 ARG A O 1
ATOM 3157 N N . VAL A 1 405 ? 10.493 -30.105 -5.646 1.00 98.06 405 VAL A N 1
ATOM 3158 C CA . VAL A 1 405 ? 9.290 -30.571 -6.347 1.00 98.06 405 VAL A CA 1
ATOM 3159 C C . VAL A 1 405 ? 8.308 -29.429 -6.605 1.00 98.06 405 VAL A C 1
ATOM 3161 O O . VAL A 1 405 ? 7.767 -29.351 -7.706 1.00 98.06 405 VAL A O 1
ATOM 3164 N N . PHE A 1 406 ? 8.101 -28.540 -5.633 1.00 98.44 406 PHE A N 1
ATOM 3165 C CA . PHE A 1 406 ? 7.228 -27.378 -5.779 1.00 98.44 406 PHE A CA 1
ATOM 3166 C C . PHE A 1 406 ? 7.704 -26.457 -6.908 1.00 98.44 406 PHE A C 1
ATOM 3168 O O . PHE A 1 406 ? 6.967 -26.252 -7.870 1.00 98.44 406 PHE A O 1
ATOM 3175 N N . TRP A 1 407 ? 8.947 -2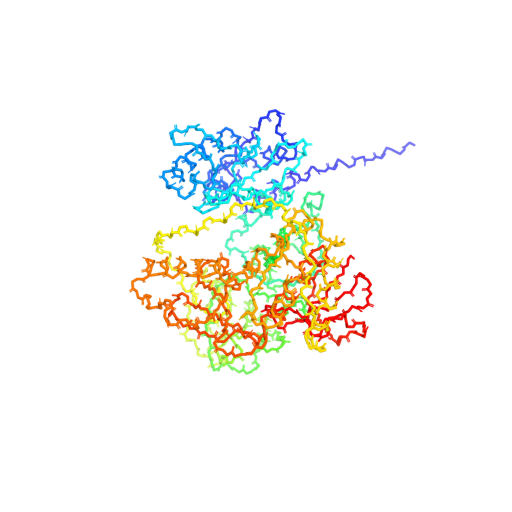5.969 -6.851 1.00 98.06 407 TRP A N 1
ATOM 3176 C CA . TRP A 1 407 ? 9.446 -24.997 -7.828 1.00 98.06 407 TRP A CA 1
ATOM 3177 C C . TRP A 1 407 ? 9.734 -25.594 -9.208 1.00 98.06 407 TRP A C 1
ATOM 3179 O O . TRP A 1 407 ? 9.482 -24.925 -10.205 1.00 98.06 407 TRP A O 1
ATOM 3189 N N . GLU A 1 408 ? 10.192 -26.847 -9.308 1.00 97.56 408 GLU A N 1
ATOM 3190 C CA . GLU A 1 408 ? 10.341 -27.529 -10.610 1.00 97.56 408 GLU A CA 1
ATOM 3191 C C . GLU A 1 408 ? 8.989 -27.749 -11.309 1.00 97.56 408 GLU A C 1
ATOM 3193 O O . GLU A 1 408 ? 8.950 -27.893 -12.529 1.00 97.56 408 GLU A O 1
ATOM 3198 N N . THR A 1 409 ? 7.886 -27.778 -10.549 1.00 97.81 409 THR A N 1
ATOM 3199 C CA . THR A 1 409 ? 6.529 -27.936 -11.093 1.00 97.81 409 THR A CA 1
ATOM 3200 C C . THR A 1 409 ? 5.871 -26.591 -11.388 1.00 97.81 409 THR A C 1
ATOM 3202 O O . THR A 1 409 ? 5.301 -26.415 -12.459 1.00 97.81 409 THR A O 1
ATOM 3205 N N . LEU A 1 410 ? 5.943 -25.640 -10.452 1.00 98.00 410 LEU A N 1
ATOM 3206 C CA . LEU A 1 410 ? 5.339 -24.316 -10.594 1.00 98.00 410 LEU A CA 1
ATOM 3207 C C . LEU A 1 410 ? 6.109 -23.453 -11.611 1.00 98.00 410 LEU A C 1
ATOM 3209 O O . LEU A 1 410 ? 5.506 -22.793 -12.454 1.00 98.00 410 LEU A O 1
ATOM 3213 N N . GLY A 1 411 ? 7.442 -23.496 -11.574 1.00 97.75 411 GLY A N 1
ATOM 3214 C CA . GLY A 1 411 ? 8.319 -22.551 -12.264 1.00 97.75 411 GLY A CA 1
ATOM 3215 C C . GLY A 1 411 ? 8.407 -21.200 -11.548 1.00 97.75 411 GLY A C 1
ATOM 3216 O O . GLY A 1 411 ? 7.920 -21.039 -10.431 1.00 97.75 411 GLY A O 1
ATOM 3217 N N . TRP A 1 412 ? 9.059 -20.233 -12.186 1.00 97.69 412 TRP A N 1
ATOM 3218 C CA . TRP A 1 412 ? 9.219 -18.869 -11.679 1.00 97.69 412 TRP A CA 1
ATOM 3219 C C . TRP A 1 412 ? 8.605 -17.874 -12.653 1.00 97.69 412 TRP A C 1
ATOM 3221 O O . TRP A 1 412 ? 8.690 -18.074 -13.859 1.00 97.69 412 TRP A O 1
ATOM 3231 N N . SER A 1 413 ? 8.034 -16.789 -12.142 1.00 97.12 413 SER A N 1
ATOM 3232 C CA . SER A 1 413 ? 7.568 -15.662 -12.945 1.00 97.12 413 SER A CA 1
ATOM 3233 C C . SER A 1 413 ? 7.827 -14.368 -12.184 1.00 97.12 413 SER A C 1
ATOM 3235 O O . SER A 1 413 ? 7.669 -14.338 -10.962 1.00 97.12 413 SER A O 1
ATOM 3237 N N . ASP A 1 414 ? 8.178 -13.297 -12.895 1.00 92.56 414 ASP A N 1
ATOM 3238 C CA . ASP A 1 414 ? 8.428 -11.976 -12.298 1.00 92.56 414 ASP A CA 1
ATOM 3239 C C . ASP A 1 414 ? 7.177 -11.396 -11.614 1.00 92.56 414 ASP A C 1
ATOM 3241 O O . ASP A 1 414 ? 7.288 -10.525 -10.756 1.00 92.56 414 ASP A O 1
ATOM 3245 N N . LEU A 1 415 ? 5.991 -11.950 -11.898 1.00 90.75 415 LEU A N 1
ATOM 3246 C CA . LEU A 1 415 ? 4.756 -11.695 -11.151 1.00 90.75 415 LEU A CA 1
ATOM 3247 C C . LEU A 1 415 ? 4.912 -11.889 -9.628 1.00 90.75 415 LEU A C 1
ATOM 3249 O O . LEU A 1 415 ? 4.226 -11.210 -8.860 1.00 90.75 415 LEU A O 1
ATOM 3253 N N . LEU A 1 416 ? 5.779 -12.823 -9.214 1.00 94.69 416 LEU A N 1
ATOM 3254 C CA . LEU A 1 416 ? 6.044 -13.170 -7.813 1.00 94.69 416 LEU A CA 1
ATOM 3255 C C . LEU A 1 416 ? 7.156 -12.324 -7.177 1.00 94.69 416 LEU A C 1
ATOM 3257 O O . LEU A 1 416 ? 7.301 -12.354 -5.959 1.00 94.69 416 LEU A O 1
ATOM 3261 N N . ALA A 1 417 ? 7.932 -11.581 -7.973 1.00 92.19 417 ALA A N 1
ATOM 3262 C CA . ALA A 1 417 ? 9.088 -10.816 -7.506 1.00 92.19 417 ALA A CA 1
ATOM 3263 C C . ALA A 1 417 ? 8.796 -9.758 -6.417 1.00 92.19 417 ALA A C 1
ATOM 3265 O O . ALA A 1 417 ? 9.704 -9.494 -5.631 1.00 92.19 417 ALA A O 1
ATOM 3266 N N . PRO A 1 418 ? 7.587 -9.155 -6.322 1.00 84.69 418 PRO A N 1
ATOM 3267 C CA . PRO A 1 418 ? 7.277 -8.235 -5.226 1.00 84.69 418 PRO A CA 1
ATOM 3268 C C . PRO A 1 418 ? 7.311 -8.890 -3.840 1.00 84.69 418 PRO A C 1
ATOM 3270 O O . PRO A 1 418 ? 7.708 -8.246 -2.877 1.00 84.69 418 PRO A O 1
ATOM 3273 N N . ASP A 1 419 ? 6.919 -10.163 -3.746 1.00 88.44 419 ASP A N 1
ATOM 3274 C CA . ASP A 1 419 ? 6.711 -10.847 -2.463 1.00 88.44 419 ASP A CA 1
ATOM 3275 C C . ASP A 1 419 ? 7.727 -11.974 -2.215 1.00 88.44 419 ASP A C 1
ATOM 3277 O O . ASP A 1 419 ? 7.920 -12.420 -1.082 1.00 88.44 419 ASP A O 1
ATOM 3281 N N . LEU A 1 420 ? 8.370 -12.468 -3.277 1.00 95.81 420 LEU A N 1
ATOM 3282 C CA . LEU A 1 420 ? 9.307 -13.584 -3.247 1.00 95.81 420 LEU A CA 1
ATOM 3283 C C . LEU A 1 420 ? 10.578 -13.272 -4.031 1.00 95.81 420 LEU A C 1
ATOM 3285 O O . LEU A 1 420 ? 10.572 -12.622 -5.071 1.00 95.81 420 LEU A O 1
ATOM 3289 N N . SER A 1 421 ? 11.681 -13.850 -3.578 1.00 96.25 421 SER A N 1
ATOM 3290 C CA . SER A 1 421 ? 12.936 -13.931 -4.318 1.00 96.25 421 SER A CA 1
ATOM 3291 C C . SER A 1 421 ? 13.014 -15.216 -5.152 1.00 96.25 421 SER A C 1
ATOM 3293 O O . SER A 1 421 ? 12.418 -16.231 -4.771 1.00 96.25 421 SER A O 1
ATOM 3295 N N . PRO A 1 422 ? 13.780 -15.213 -6.263 1.00 96.88 422 PRO A N 1
ATOM 3296 C CA . PRO A 1 422 ? 14.022 -16.414 -7.052 1.00 96.88 422 PRO A CA 1
ATOM 3297 C C . PRO A 1 422 ? 14.519 -17.593 -6.193 1.00 96.88 422 PRO A C 1
ATOM 3299 O O . PRO A 1 422 ? 15.361 -17.402 -5.310 1.00 96.88 422 PRO A O 1
ATOM 3302 N N . PRO A 1 423 ? 14.037 -18.826 -6.438 1.00 97.56 423 PRO A N 1
ATOM 3303 C CA . PRO A 1 423 ? 14.249 -19.958 -5.535 1.00 97.56 423 PRO A CA 1
ATOM 3304 C C . PRO A 1 423 ? 15.671 -20.534 -5.561 1.00 97.56 423 PRO A C 1
ATOM 3306 O O . PRO A 1 423 ? 15.993 -21.412 -4.751 1.00 97.56 423 PRO A O 1
ATOM 3309 N N . GLU A 1 424 ? 16.521 -20.103 -6.494 1.00 96.88 424 GLU A N 1
ATOM 3310 C CA . GLU A 1 424 ? 17.890 -20.582 -6.641 1.00 96.88 424 GLU A CA 1
ATOM 3311 C C . GLU A 1 424 ? 18.817 -20.058 -5.524 1.00 96.88 424 GLU A C 1
ATOM 3313 O O . GLU A 1 424 ? 19.085 -18.859 -5.410 1.00 96.88 424 GLU A O 1
ATOM 3318 N N . ARG A 1 425 ? 19.414 -20.971 -4.736 1.00 94.62 425 ARG A N 1
ATOM 3319 C CA . ARG A 1 425 ? 20.301 -20.611 -3.607 1.00 94.62 425 ARG A CA 1
ATOM 3320 C C . ARG A 1 425 ? 21.462 -19.690 -3.996 1.00 94.62 425 ARG A C 1
ATOM 3322 O O . ARG A 1 425 ? 21.857 -18.846 -3.199 1.00 94.62 425 ARG A O 1
ATOM 3329 N N . ALA A 1 426 ? 22.053 -19.877 -5.178 1.00 92.88 426 ALA A N 1
ATOM 3330 C CA . ALA A 1 426 ? 23.238 -19.125 -5.593 1.00 92.88 426 ALA A CA 1
ATOM 3331 C C . ALA A 1 426 ? 22.947 -17.621 -5.730 1.00 92.88 426 ALA A C 1
ATOM 3333 O O . ALA A 1 426 ? 23.679 -16.812 -5.160 1.00 92.88 426 ALA A O 1
ATOM 3334 N N . GLY A 1 427 ? 21.852 -17.267 -6.414 1.00 89.19 427 GLY A N 1
ATOM 3335 C CA . GLY A 1 427 ? 21.404 -15.879 -6.550 1.00 89.19 427 GLY A CA 1
ATOM 3336 C C . GLY A 1 427 ? 21.022 -15.280 -5.198 1.00 89.19 427 GLY A C 1
ATOM 3337 O O . GLY A 1 427 ? 21.524 -14.220 -4.831 1.00 89.19 427 GLY A O 1
ATOM 3338 N N . GLY A 1 428 ? 20.244 -16.018 -4.397 1.00 93.00 428 GLY A N 1
ATOM 3339 C CA . GLY A 1 428 ? 19.859 -15.579 -3.053 1.00 93.00 428 GLY A CA 1
ATOM 3340 C C . GLY A 1 428 ? 21.055 -15.319 -2.128 1.00 93.00 428 GLY A C 1
ATOM 3341 O O . GLY A 1 428 ? 21.075 -14.325 -1.412 1.00 93.00 428 GLY A O 1
ATOM 3342 N N . ARG A 1 429 ? 22.101 -16.154 -2.170 1.00 95.62 429 ARG A N 1
ATOM 3343 C CA . ARG A 1 429 ? 23.330 -15.949 -1.378 1.00 95.62 429 ARG A CA 1
ATOM 3344 C C . ARG A 1 429 ? 24.109 -14.705 -1.786 1.00 95.62 429 ARG A C 1
ATOM 3346 O O . ARG A 1 429 ? 24.678 -14.044 -0.919 1.00 95.62 429 ARG A O 1
ATOM 3353 N N . ALA A 1 430 ? 24.174 -14.413 -3.083 1.00 92.56 430 ALA A N 1
ATOM 3354 C CA . ALA A 1 430 ? 24.816 -13.199 -3.573 1.00 92.56 430 ALA A CA 1
ATOM 3355 C C . ALA A 1 430 ? 24.051 -11.953 -3.096 1.00 92.56 430 ALA A C 1
ATOM 3357 O O . ALA A 1 430 ? 24.665 -11.044 -2.542 1.00 92.56 430 ALA A O 1
ATOM 3358 N N . ALA A 1 431 ? 22.719 -11.965 -3.211 1.00 91.00 431 ALA A N 1
ATOM 3359 C CA . ALA A 1 431 ? 21.858 -10.885 -2.732 1.00 91.00 431 ALA A CA 1
ATOM 3360 C C . ALA A 1 431 ? 21.963 -10.680 -1.209 1.00 91.00 431 ALA A C 1
ATOM 3362 O O . ALA A 1 431 ? 22.183 -9.561 -0.758 1.00 91.00 431 ALA A O 1
ATOM 3363 N N . VAL A 1 432 ? 21.911 -11.753 -0.411 1.00 95.75 432 VAL A N 1
ATOM 3364 C CA . VAL A 1 432 ? 22.073 -11.680 1.056 1.00 95.75 432 VAL A CA 1
ATOM 3365 C C . VAL A 1 432 ? 23.432 -11.106 1.450 1.00 95.75 432 VAL A C 1
ATOM 3367 O O . VAL A 1 432 ? 23.518 -10.318 2.387 1.00 95.75 432 VAL A O 1
ATOM 3370 N N . ARG A 1 433 ? 24.509 -11.457 0.737 1.00 95.06 433 ARG A N 1
ATOM 3371 C CA . ARG A 1 433 ? 25.829 -10.872 1.001 1.00 95.06 433 ARG A CA 1
ATOM 3372 C C . ARG A 1 433 ? 25.829 -9.362 0.763 1.00 95.06 433 ARG A C 1
ATOM 3374 O O . ARG A 1 433 ? 26.292 -8.638 1.636 1.00 95.06 433 ARG A O 1
ATOM 3381 N N . ALA A 1 434 ? 25.276 -8.916 -0.364 1.00 89.25 434 ALA A N 1
ATOM 3382 C CA . ALA A 1 434 ? 25.158 -7.495 -0.674 1.00 89.25 434 ALA A CA 1
ATOM 3383 C C . ALA A 1 434 ? 24.314 -6.755 0.381 1.00 89.25 434 ALA A C 1
ATOM 3385 O O . ALA A 1 434 ? 24.713 -5.695 0.849 1.00 89.25 434 ALA A O 1
ATOM 3386 N N . LEU A 1 435 ? 23.203 -7.347 0.837 1.00 90.56 435 LEU A N 1
ATOM 3387 C CA . LEU A 1 435 ? 22.379 -6.780 1.912 1.00 90.56 435 LEU A CA 1
ATOM 3388 C C . LEU A 1 435 ? 23.168 -6.618 3.221 1.00 90.56 435 LEU A C 1
ATOM 3390 O O . LEU A 1 435 ? 23.150 -5.545 3.818 1.00 90.56 435 LEU A O 1
ATOM 3394 N N . LEU A 1 436 ? 23.909 -7.645 3.647 1.00 93.12 436 LEU A N 1
ATOM 3395 C CA . LEU A 1 436 ? 24.730 -7.576 4.863 1.00 93.12 436 LEU A CA 1
ATOM 3396 C C . LEU A 1 436 ? 25.872 -6.552 4.757 1.00 93.12 436 LEU A C 1
ATOM 3398 O O . LEU A 1 436 ? 26.208 -5.908 5.751 1.00 93.12 436 LEU A O 1
ATOM 3402 N N . GLU A 1 437 ? 26.480 -6.408 3.578 1.00 89.62 437 GLU A N 1
ATOM 3403 C CA . GLU A 1 437 ? 27.494 -5.380 3.309 1.00 89.62 437 GLU A CA 1
ATOM 3404 C C . GLU A 1 437 ? 26.885 -3.975 3.398 1.00 89.62 437 GLU A C 1
ATOM 3406 O O . GLU A 1 437 ? 27.444 -3.110 4.074 1.00 89.62 437 GLU A O 1
ATOM 3411 N N . ASN A 1 438 ? 25.700 -3.779 2.817 1.00 82.62 438 ASN A N 1
ATOM 3412 C CA . ASN A 1 438 ? 24.972 -2.513 2.873 1.00 82.62 438 ASN A CA 1
ATOM 3413 C C . ASN A 1 438 ? 24.576 -2.144 4.311 1.00 82.62 438 ASN A C 1
ATOM 3415 O O . ASN A 1 438 ? 24.718 -0.989 4.709 1.00 82.62 438 ASN A O 1
ATOM 3419 N N . TYR A 1 439 ? 24.138 -3.112 5.120 1.00 85.50 439 TYR A N 1
ATOM 3420 C CA . TYR A 1 439 ? 23.807 -2.877 6.532 1.00 85.50 439 TYR A CA 1
ATOM 3421 C C . TYR A 1 439 ? 25.039 -2.506 7.352 1.00 85.50 439 TYR A C 1
ATOM 3423 O O . TYR A 1 439 ? 25.004 -1.541 8.109 1.00 85.50 439 TYR A O 1
ATOM 3431 N N . ALA A 1 440 ? 26.158 -3.203 7.142 1.00 87.94 440 ALA A N 1
ATOM 3432 C CA . ALA A 1 440 ? 27.417 -2.874 7.804 1.00 87.94 440 ALA A CA 1
ATOM 3433 C C . ALA A 1 440 ? 27.970 -1.493 7.407 1.00 87.94 440 ALA A C 1
ATOM 3435 O O . ALA A 1 440 ? 28.679 -0.876 8.201 1.00 87.94 440 ALA A O 1
ATOM 3436 N N . ALA A 1 441 ? 27.677 -1.020 6.192 1.00 81.12 441 ALA A N 1
ATOM 3437 C CA . ALA A 1 441 ? 28.057 0.314 5.737 1.00 81.12 441 ALA A CA 1
ATOM 3438 C C . ALA A 1 441 ? 27.160 1.415 6.329 1.00 81.12 441 ALA A C 1
ATOM 3440 O O . ALA A 1 441 ? 27.659 2.490 6.658 1.00 81.12 441 ALA A O 1
ATOM 3441 N N . GLY A 1 442 ? 25.856 1.150 6.468 1.00 77.62 442 GLY A N 1
ATOM 3442 C CA . GLY A 1 442 ? 24.877 2.106 6.996 1.00 77.62 442 GLY A CA 1
ATOM 3443 C C . GLY A 1 442 ? 24.859 2.227 8.523 1.00 77.62 442 GLY A C 1
ATOM 3444 O O . GLY A 1 442 ? 24.497 3.283 9.036 1.00 77.62 442 GLY A O 1
ATOM 3445 N N . ASP A 1 443 ? 25.268 1.182 9.246 1.00 80.44 443 ASP A N 1
ATOM 3446 C CA . ASP A 1 443 ? 25.330 1.167 10.709 1.00 80.44 443 ASP A CA 1
ATOM 3447 C C . ASP A 1 443 ? 26.643 0.523 11.210 1.00 80.44 443 ASP A C 1
ATOM 3449 O O . ASP A 1 443 ? 26.803 -0.702 11.156 1.00 80.44 443 ASP A O 1
ATOM 3453 N N . PRO A 1 444 ? 27.587 1.311 11.771 1.00 80.75 444 PRO A N 1
ATOM 3454 C CA . PRO A 1 444 ? 28.820 0.792 12.374 1.00 80.75 444 PRO A CA 1
ATOM 3455 C C . PRO A 1 444 ? 28.595 -0.203 13.527 1.00 80.75 444 PRO A C 1
ATOM 3457 O O . PRO A 1 444 ? 29.515 -0.956 13.890 1.00 80.75 444 PRO A O 1
ATOM 3460 N N . GLY A 1 445 ? 27.403 -0.187 14.131 1.00 83.81 445 GLY A N 1
ATOM 3461 C CA . GLY A 1 445 ? 26.939 -1.108 15.163 1.00 83.81 445 GLY A CA 1
ATOM 3462 C C . GLY A 1 445 ? 26.505 -2.472 14.628 1.00 83.81 445 GLY A C 1
ATOM 3463 O O . GLY A 1 445 ? 26.515 -3.438 15.392 1.00 83.81 445 GLY A O 1
ATOM 3464 N N . PHE A 1 446 ? 26.229 -2.605 13.329 1.00 86.94 446 PHE A N 1
ATOM 3465 C CA . PHE A 1 446 ? 25.790 -3.861 12.728 1.00 86.94 446 PHE A CA 1
ATOM 3466 C C . PHE A 1 446 ? 26.907 -4.919 12.749 1.00 86.94 446 PHE A C 1
ATOM 3468 O O . PHE A 1 446 ? 28.016 -4.720 12.235 1.00 86.94 446 PHE A O 1
ATOM 3475 N N . ARG A 1 447 ? 26.641 -6.074 13.380 1.00 90.12 447 ARG A N 1
ATOM 3476 C CA . ARG A 1 447 ? 27.645 -7.139 13.598 1.00 90.12 447 ARG A CA 1
ATOM 3477 C C . ARG A 1 447 ? 27.400 -8.432 12.831 1.00 90.12 447 ARG A C 1
ATOM 3479 O O . ARG A 1 447 ? 28.329 -9.236 12.763 1.00 90.12 447 ARG A O 1
ATOM 3486 N N . LEU A 1 448 ? 26.217 -8.635 12.255 1.00 93.69 448 LEU A N 1
ATOM 3487 C CA . LEU A 1 448 ? 25.873 -9.901 11.614 1.00 93.69 448 LEU A CA 1
ATOM 3488 C C . LEU A 1 448 ? 26.726 -10.137 10.359 1.00 93.69 448 LEU A C 1
ATOM 3490 O O . LEU A 1 448 ? 26.856 -9.272 9.490 1.00 93.69 448 LEU A O 1
ATOM 3494 N N . ARG A 1 449 ? 27.333 -11.321 10.260 1.00 93.12 449 ARG A N 1
ATOM 3495 C CA . ARG A 1 449 ? 28.160 -11.752 9.128 1.00 93.12 449 ARG A CA 1
ATOM 3496 C C . ARG A 1 449 ? 27.544 -12.975 8.446 1.00 93.12 449 ARG A C 1
ATOM 3498 O O . ARG A 1 449 ? 26.801 -13.723 9.074 1.00 93.12 449 ARG A O 1
ATOM 3505 N N . PRO A 1 450 ? 27.930 -13.284 7.192 1.00 93.75 450 PRO A N 1
ATOM 3506 C CA . PRO A 1 450 ? 27.434 -14.475 6.497 1.00 93.75 450 PRO A CA 1
ATOM 3507 C C . PRO A 1 450 ? 27.628 -15.805 7.248 1.00 93.75 450 PRO A C 1
ATOM 3509 O O . PRO A 1 450 ? 26.883 -16.746 7.002 1.00 93.75 450 PRO A O 1
ATOM 3512 N N . LYS A 1 451 ? 28.624 -15.895 8.142 1.00 94.62 451 LYS A N 1
ATOM 3513 C CA . LYS A 1 451 ? 28.894 -17.080 8.978 1.00 94.62 451 LYS A CA 1
ATOM 3514 C C . LYS A 1 451 ? 27.892 -17.278 10.124 1.00 94.62 451 LYS A C 1
ATOM 3516 O O . LYS A 1 451 ? 27.850 -18.365 10.685 1.00 94.62 451 LYS A O 1
ATOM 3521 N N . ASP A 1 452 ? 27.153 -16.229 10.478 1.00 95.19 452 ASP A N 1
ATOM 3522 C CA . ASP A 1 452 ? 26.177 -16.220 11.570 1.00 95.19 452 ASP A CA 1
ATOM 3523 C C . ASP A 1 452 ? 24.768 -16.603 11.067 1.00 95.19 452 ASP A C 1
ATOM 3525 O O . ASP A 1 452 ? 23.848 -16.804 11.855 1.00 95.19 452 ASP A O 1
ATOM 3529 N N . LEU A 1 453 ? 24.601 -16.717 9.744 1.00 97.06 453 LEU A N 1
ATOM 3530 C CA . LEU A 1 453 ? 23.398 -17.227 9.091 1.00 97.06 453 LEU A CA 1
ATOM 3531 C C . LEU A 1 453 ? 23.406 -18.769 9.039 1.00 97.06 453 LEU A C 1
ATOM 3533 O O . LEU A 1 453 ? 24.474 -19.379 9.162 1.00 97.06 453 LEU A O 1
ATOM 3537 N N . PRO A 1 454 ? 22.249 -19.420 8.787 1.00 96.94 454 PRO A N 1
ATOM 3538 C CA . PRO A 1 454 ? 22.182 -20.851 8.502 1.00 96.94 454 PRO A CA 1
ATOM 3539 C C . PRO A 1 454 ? 23.259 -21.322 7.517 1.00 96.94 454 PRO A C 1
ATOM 3541 O O . PRO A 1 454 ? 23.610 -20.633 6.557 1.00 96.94 454 PRO A O 1
ATOM 3544 N N . ARG A 1 455 ? 23.781 -22.540 7.701 1.00 95.50 455 ARG A N 1
ATOM 3545 C CA . ARG A 1 455 ? 24.852 -23.062 6.825 1.00 95.50 455 ARG A CA 1
ATOM 3546 C C . ARG A 1 455 ? 24.381 -23.191 5.371 1.00 95.50 455 ARG A C 1
ATOM 3548 O O . ARG A 1 455 ? 25.162 -23.017 4.425 1.00 95.50 455 ARG A O 1
ATOM 3555 N N . ALA A 1 456 ? 23.103 -23.508 5.195 1.00 96.38 456 ALA A N 1
ATOM 3556 C CA . ALA A 1 456 ? 22.410 -23.539 3.921 1.00 96.38 456 ALA A CA 1
ATOM 3557 C C . ALA A 1 456 ? 21.115 -22.728 4.026 1.00 96.38 456 ALA A C 1
ATOM 3559 O O . ALA A 1 456 ? 20.380 -22.852 4.999 1.00 96.38 456 ALA A O 1
ATOM 3560 N N . TYR A 1 457 ? 20.870 -21.887 3.023 1.00 97.81 457 TYR A N 1
ATOM 3561 C CA . TYR A 1 457 ? 19.679 -21.056 2.916 1.00 97.81 457 TYR A CA 1
ATOM 3562 C C . TYR A 1 457 ? 19.464 -20.620 1.467 1.00 97.81 457 TYR A C 1
ATOM 3564 O O . TYR A 1 457 ? 20.412 -20.604 0.665 1.00 97.81 457 TYR A O 1
ATOM 3572 N N . ARG A 1 458 ? 18.231 -20.210 1.174 1.00 97.31 458 ARG A N 1
ATOM 3573 C CA . ARG A 1 458 ? 17.854 -19.342 0.056 1.00 97.31 458 ARG A CA 1
ATOM 3574 C C . ARG A 1 458 ? 17.274 -18.038 0.601 1.00 97.31 458 ARG A C 1
ATOM 3576 O O . ARG A 1 458 ? 16.775 -18.011 1.725 1.00 97.31 458 ARG A O 1
ATOM 3583 N N . LEU A 1 459 ? 17.346 -16.982 -0.203 1.00 98.12 459 LEU A N 1
ATOM 3584 C CA . LEU A 1 459 ? 16.613 -15.750 0.070 1.00 98.12 459 LEU A CA 1
ATOM 3585 C C . LEU A 1 459 ? 15.128 -16.007 -0.206 1.00 98.12 459 LEU A C 1
ATOM 3587 O O . LEU A 1 459 ? 14.793 -16.582 -1.240 1.00 98.12 459 LEU A O 1
ATOM 3591 N N . VAL A 1 460 ? 14.266 -15.636 0.736 1.00 97.75 460 VAL A N 1
ATOM 3592 C CA . VAL A 1 460 ? 12.811 -15.761 0.610 1.00 97.75 460 VAL A CA 1
ATOM 3593 C C . VAL A 1 460 ? 12.227 -14.449 0.121 1.00 97.75 460 VAL A C 1
ATOM 3595 O O . VAL A 1 460 ? 11.546 -14.447 -0.895 1.00 97.75 460 VAL A O 1
ATOM 3598 N N . SER A 1 461 ? 12.516 -13.353 0.813 1.00 95.56 461 SER A N 1
ATOM 3599 C CA . SER A 1 461 ? 12.014 -12.014 0.514 1.00 95.56 461 SER A CA 1
ATOM 3600 C C . SER A 1 461 ? 12.942 -10.970 1.134 1.00 95.56 461 SER A C 1
ATOM 3602 O O . SER A 1 461 ? 13.719 -11.270 2.044 1.00 95.56 461 SER A O 1
ATOM 3604 N N . VAL A 1 462 ? 12.868 -9.745 0.628 1.00 91.06 462 VAL A N 1
ATOM 3605 C CA . VAL A 1 462 ? 13.456 -8.551 1.244 1.00 91.06 462 VAL A CA 1
ATOM 3606 C C . VAL A 1 462 ? 12.279 -7.658 1.595 1.00 91.06 462 VAL A C 1
ATOM 3608 O O . VAL A 1 462 ? 11.357 -7.552 0.786 1.00 91.06 462 VAL A O 1
ATOM 3611 N N . ASP A 1 463 ? 12.262 -7.067 2.787 1.00 82.25 463 ASP A N 1
ATOM 3612 C CA . ASP A 1 463 ? 11.186 -6.131 3.100 1.00 82.25 463 ASP A CA 1
ATOM 3613 C C . ASP A 1 463 ? 11.257 -4.897 2.184 1.00 82.25 463 ASP A C 1
ATOM 3615 O O . ASP A 1 463 ? 12.306 -4.545 1.641 1.00 82.25 463 ASP A O 1
ATOM 3619 N N . GLU A 1 464 ? 10.122 -4.231 1.990 1.00 70.25 464 GLU A N 1
ATOM 3620 C CA . GLU A 1 464 ? 10.008 -3.099 1.058 1.00 70.25 464 GLU A CA 1
ATOM 3621 C C . GLU A 1 464 ? 10.920 -1.921 1.413 1.00 70.25 464 GLU A C 1
ATOM 3623 O O . GLU A 1 464 ? 11.232 -1.083 0.569 1.00 70.25 464 GLU A O 1
ATOM 3628 N N . GLN A 1 465 ? 11.336 -1.833 2.675 1.00 70.56 465 GLN A N 1
ATOM 3629 C CA . GLN A 1 465 ? 12.184 -0.760 3.179 1.00 70.56 465 GLN A CA 1
ATOM 3630 C C . GLN A 1 465 ? 13.668 -1.130 3.073 1.00 70.56 465 GLN A C 1
ATOM 3632 O O . GLN A 1 465 ? 14.535 -0.312 3.393 1.00 70.56 465 GLN A O 1
ATOM 3637 N N . GLY A 1 466 ? 13.986 -2.362 2.673 1.00 74.38 466 GLY A N 1
ATOM 3638 C CA . GLY A 1 466 ? 15.312 -2.949 2.770 1.00 74.38 466 GLY A CA 1
ATOM 3639 C C . GLY A 1 466 ? 15.873 -2.936 4.194 1.00 74.38 466 GLY A C 1
ATOM 3640 O O . GLY A 1 466 ? 17.087 -2.866 4.343 1.00 74.38 466 GLY A O 1
ATOM 3641 N N . VAL A 1 467 ? 15.045 -2.927 5.240 1.00 73.56 467 VAL A N 1
ATOM 3642 C CA . VAL A 1 467 ? 15.433 -2.903 6.671 1.00 73.56 467 VAL A CA 1
ATOM 3643 C C . VAL A 1 467 ? 15.533 -4.327 7.247 1.00 73.56 467 VAL A C 1
ATOM 3645 O O . VAL A 1 467 ? 16.005 -4.542 8.364 1.00 73.56 467 VAL A O 1
ATOM 3648 N N . GLY A 1 468 ? 15.184 -5.331 6.466 1.00 87.44 468 GLY A N 1
ATOM 3649 C CA . GLY A 1 468 ? 15.203 -6.721 6.862 1.00 87.44 468 GLY A CA 1
ATOM 3650 C C . GLY A 1 468 ? 14.974 -7.621 5.663 1.00 87.44 468 GLY A C 1
ATOM 3651 O O . GLY A 1 468 ? 14.566 -7.194 4.579 1.00 87.44 468 GLY A O 1
ATOM 3652 N N . PHE A 1 469 ? 15.290 -8.892 5.851 1.00 95.69 469 PHE A N 1
ATOM 3653 C CA . PHE A 1 469 ? 15.082 -9.905 4.829 1.00 95.69 469 PHE A CA 1
ATOM 3654 C C . PHE A 1 469 ? 14.842 -11.265 5.469 1.00 95.69 469 PHE A C 1
ATOM 3656 O O . PHE A 1 469 ? 15.331 -11.550 6.564 1.00 95.69 469 PHE A O 1
ATOM 3663 N N . SER A 1 470 ? 14.135 -12.127 4.754 1.00 97.62 470 SER A N 1
ATOM 3664 C CA . SER A 1 470 ? 13.812 -13.474 5.209 1.00 97.62 470 SER A CA 1
ATOM 3665 C C . SER A 1 470 ? 14.600 -14.506 4.418 1.00 97.62 470 SER A C 1
ATOM 3667 O O . SER A 1 470 ? 14.761 -14.403 3.200 1.00 97.62 470 SER A O 1
ATOM 3669 N N . ILE A 1 471 ? 15.096 -15.532 5.102 1.00 98.31 471 ILE A N 1
ATOM 3670 C CA . ILE A 1 471 ? 15.825 -16.659 4.512 1.00 98.31 471 ILE A CA 1
ATOM 3671 C C . ILE A 1 471 ? 15.276 -17.976 5.051 1.00 98.31 471 ILE A C 1
ATOM 3673 O O . ILE A 1 471 ? 14.682 -18.031 6.123 1.00 98.31 471 ILE A O 1
ATOM 3677 N N . THR A 1 472 ? 15.494 -19.072 4.337 1.00 98.50 472 THR A N 1
ATOM 3678 C CA . THR A 1 472 ? 15.188 -20.408 4.872 1.00 98.50 472 THR A CA 1
ATOM 3679 C C . THR A 1 472 ? 16.313 -20.918 5.771 1.00 98.50 472 THR A C 1
ATOM 3681 O O . THR A 1 472 ? 17.480 -20.747 5.424 1.00 98.50 472 THR A O 1
ATOM 3684 N N . ASP A 1 473 ? 16.006 -21.658 6.833 1.00 98.19 473 ASP A N 1
ATOM 3685 C CA . ASP A 1 473 ? 17.010 -22.456 7.551 1.00 98.19 473 ASP A CA 1
ATOM 3686 C C . ASP A 1 473 ? 17.052 -23.892 7.007 1.00 98.19 473 ASP A C 1
ATOM 3688 O O . ASP A 1 473 ? 16.281 -24.768 7.398 1.00 98.19 473 ASP A O 1
ATOM 3692 N N . GLU A 1 474 ? 17.980 -24.142 6.083 1.00 97.56 474 GLU A N 1
ATOM 3693 C CA . GLU A 1 474 ? 18.206 -25.461 5.477 1.00 97.56 474 GLU A CA 1
ATOM 3694 C C . GLU A 1 474 ? 19.363 -26.211 6.144 1.00 97.56 474 GLU A C 1
ATOM 3696 O O . GLU A 1 474 ? 19.992 -27.080 5.537 1.00 97.56 474 GLU A O 1
ATOM 3701 N N . SER A 1 475 ? 19.694 -25.860 7.389 1.00 95.38 475 SER A N 1
ATOM 3702 C CA . SER A 1 475 ? 20.753 -26.542 8.140 1.00 95.38 475 SER A CA 1
ATOM 3703 C C . SER A 1 475 ? 20.347 -27.963 8.545 1.00 95.38 475 SER A C 1
ATOM 3705 O O . SER A 1 475 ? 21.212 -28.803 8.794 1.00 95.38 475 SER A O 1
ATOM 3707 N N . SER A 1 476 ? 19.041 -28.244 8.591 1.00 93.12 476 SER A N 1
ATOM 3708 C CA . SER A 1 476 ? 18.487 -29.579 8.821 1.00 93.12 476 SER A CA 1
ATOM 3709 C C . SER A 1 476 ? 18.156 -30.294 7.505 1.00 93.12 476 SER A C 1
ATOM 3711 O O . SER A 1 476 ? 17.967 -29.670 6.465 1.00 93.12 476 SER A O 1
ATOM 3713 N N . ALA A 1 477 ? 18.019 -31.622 7.554 1.00 94.19 477 ALA A N 1
ATOM 3714 C CA . ALA A 1 477 ? 17.561 -32.426 6.416 1.00 94.19 477 ALA A CA 1
ATOM 3715 C C . ALA A 1 477 ? 16.030 -32.372 6.207 1.00 94.19 477 ALA A C 1
ATOM 3717 O O . ALA A 1 477 ? 15.462 -33.278 5.594 1.00 94.19 477 ALA A O 1
ATOM 3718 N N . ALA A 1 478 ? 15.347 -31.354 6.746 1.00 96.81 478 ALA A N 1
ATOM 3719 C CA . ALA A 1 478 ? 13.910 -31.193 6.576 1.00 96.81 478 ALA A CA 1
ATOM 3720 C C . ALA A 1 478 ? 13.565 -31.047 5.081 1.00 96.81 478 ALA A C 1
ATOM 3722 O O . ALA A 1 478 ? 14.220 -30.281 4.370 1.00 96.81 478 ALA A O 1
ATOM 3723 N N . PRO A 1 479 ? 12.541 -31.758 4.577 1.00 96.75 479 PRO A N 1
ATOM 3724 C CA . PRO A 1 479 ? 12.174 -31.686 3.165 1.00 96.75 479 PRO A CA 1
ATOM 3725 C C . PRO A 1 479 ? 11.576 -30.322 2.782 1.00 96.75 479 PRO A C 1
ATOM 3727 O O . PRO A 1 479 ? 11.639 -29.945 1.610 1.00 96.75 479 PRO A O 1
ATOM 3730 N N . ASP A 1 480 ? 11.042 -29.595 3.767 1.00 98.06 480 ASP A N 1
ATOM 3731 C CA . ASP A 1 480 ? 10.551 -28.223 3.686 1.00 98.06 480 ASP A CA 1
ATOM 3732 C C . ASP A 1 480 ? 11.114 -27.418 4.877 1.00 98.06 480 ASP A C 1
ATOM 3734 O O . ASP A 1 480 ? 10.736 -27.688 6.021 1.00 98.06 480 ASP A O 1
ATOM 3738 N N . PRO A 1 481 ? 12.072 -26.506 4.647 1.00 98.12 481 PRO A N 1
ATOM 3739 C CA . PRO A 1 481 ? 12.747 -25.769 5.709 1.00 98.12 481 PRO A CA 1
ATOM 3740 C C . PRO A 1 481 ? 11.856 -24.655 6.292 1.00 98.12 481 PRO A C 1
ATOM 3742 O O . PRO A 1 481 ? 11.030 -24.086 5.570 1.00 98.12 481 PRO A O 1
ATOM 3745 N N . PRO A 1 482 ? 12.041 -24.278 7.570 1.00 98.31 482 PRO A N 1
ATOM 3746 C CA . PRO A 1 482 ? 11.411 -23.087 8.125 1.00 98.31 482 PRO A CA 1
ATOM 3747 C C . PRO A 1 482 ? 12.033 -21.805 7.550 1.00 98.31 482 PRO A C 1
ATOM 3749 O O . PRO A 1 482 ? 13.142 -21.814 7.011 1.00 98.31 482 PRO A O 1
ATOM 3752 N N . ILE A 1 483 ? 11.315 -20.694 7.696 1.00 98.19 483 ILE A N 1
ATOM 3753 C CA . ILE A 1 483 ? 11.760 -19.340 7.365 1.00 98.19 483 ILE A CA 1
ATOM 3754 C C . ILE A 1 483 ? 12.183 -18.636 8.654 1.00 98.19 483 ILE A C 1
ATOM 3756 O O . ILE A 1 483 ? 11.477 -18.687 9.669 1.00 98.19 483 ILE A O 1
ATOM 3760 N N . VAL A 1 484 ? 13.317 -17.951 8.588 1.00 97.88 484 VAL A N 1
ATOM 3761 C CA . VAL A 1 484 ? 13.805 -17.036 9.614 1.00 97.88 484 VAL A CA 1
ATOM 3762 C C . VAL A 1 484 ? 13.946 -15.634 9.026 1.00 97.88 484 VAL A C 1
ATOM 3764 O O . VAL A 1 484 ? 14.366 -15.477 7.879 1.00 97.88 484 VAL A O 1
ATOM 3767 N N . THR A 1 485 ? 13.624 -14.622 9.823 1.00 95.81 485 THR A N 1
ATOM 3768 C CA . THR A 1 485 ? 13.811 -13.214 9.463 1.00 95.81 485 THR A CA 1
ATOM 3769 C C . THR A 1 485 ? 15.111 -12.689 10.055 1.00 95.81 485 THR A C 1
ATOM 3771 O O . THR A 1 485 ? 15.461 -13.012 11.193 1.00 95.81 485 THR A O 1
ATOM 3774 N N . VAL A 1 486 ? 15.818 -11.867 9.288 1.00 93.75 486 VAL A N 1
ATOM 3775 C CA . VAL A 1 486 ? 17.032 -11.158 9.688 1.00 93.75 486 VAL A CA 1
ATOM 3776 C C . VAL A 1 486 ? 16.695 -9.680 9.844 1.00 93.75 486 VAL A C 1
ATOM 3778 O O . VAL A 1 486 ? 16.292 -9.031 8.880 1.00 93.75 486 VAL A O 1
ATOM 3781 N N . LEU A 1 487 ? 16.856 -9.152 11.056 1.00 86.00 487 LEU A N 1
ATOM 3782 C CA . LEU A 1 487 ? 16.592 -7.745 11.365 1.00 86.00 487 LEU A CA 1
ATOM 3783 C C . LEU A 1 487 ? 17.868 -6.916 11.178 1.00 86.00 487 LEU A C 1
ATOM 3785 O O . LEU A 1 487 ? 18.905 -7.256 11.752 1.00 86.00 487 LEU A O 1
ATOM 3789 N N . SER A 1 488 ? 17.812 -5.821 10.411 1.00 84.19 488 SER A N 1
ATOM 3790 C CA . SER A 1 488 ? 18.988 -4.948 10.246 1.00 84.19 488 SER A CA 1
ATOM 3791 C C . SER A 1 488 ? 19.353 -4.174 11.516 1.00 84.19 488 SER A C 1
ATOM 3793 O O . SER A 1 488 ? 20.521 -3.869 11.702 1.00 84.19 488 SER A O 1
ATOM 3795 N N . GLU A 1 489 ? 18.397 -3.895 12.408 1.00 78.00 489 GLU A N 1
ATOM 3796 C CA . GLU A 1 489 ? 18.610 -3.027 13.580 1.00 78.00 489 GLU A CA 1
ATOM 3797 C C . GLU A 1 489 ? 19.589 -3.613 14.605 1.00 78.00 489 GLU A C 1
ATOM 3799 O O . GLU A 1 489 ? 20.401 -2.905 15.189 1.00 78.00 489 GLU A O 1
ATOM 3804 N N . ASP A 1 490 ? 19.496 -4.917 14.855 1.00 80.69 490 ASP A N 1
ATOM 3805 C CA . ASP A 1 490 ? 20.275 -5.593 15.897 1.00 80.69 490 ASP A CA 1
ATOM 3806 C C . ASP A 1 490 ? 20.966 -6.867 15.397 1.00 80.69 490 ASP A C 1
ATOM 3808 O O . ASP A 1 490 ? 21.635 -7.566 16.163 1.00 80.69 490 ASP A O 1
ATOM 3812 N N . GLY A 1 491 ? 20.823 -7.173 14.104 1.00 86.06 491 GLY A N 1
ATOM 3813 C CA . GLY A 1 491 ? 21.397 -8.359 13.488 1.00 86.06 491 GLY A CA 1
ATOM 3814 C C . GLY A 1 491 ? 20.817 -9.669 14.020 1.00 86.06 491 GLY A C 1
ATOM 3815 O O . GLY A 1 491 ? 21.442 -10.711 13.831 1.00 86.06 491 GLY A O 1
ATOM 3816 N N . ARG A 1 492 ? 19.668 -9.673 14.709 1.00 90.25 492 ARG A N 1
ATOM 3817 C CA . ARG A 1 492 ? 19.060 -10.926 15.173 1.00 90.25 492 ARG A CA 1
ATOM 3818 C C . ARG A 1 492 ? 18.447 -11.708 14.020 1.00 90.25 492 ARG A C 1
ATOM 3820 O O . ARG A 1 492 ? 17.865 -11.153 13.090 1.00 90.25 492 ARG A O 1
ATOM 3827 N N . VAL A 1 493 ? 18.525 -13.027 14.161 1.00 94.69 493 VAL A N 1
ATOM 3828 C CA . VAL A 1 493 ? 17.848 -14.003 13.310 1.00 94.69 493 VAL A CA 1
ATOM 3829 C C . VAL A 1 493 ? 16.726 -14.624 14.132 1.00 94.69 493 VAL A C 1
ATOM 3831 O O . VAL A 1 493 ? 16.991 -15.265 15.151 1.00 94.69 493 VAL A O 1
ATOM 3834 N N . LEU A 1 494 ? 15.476 -14.402 13.735 1.00 93.44 494 LEU A N 1
ATOM 3835 C CA . LEU A 1 494 ? 14.296 -14.841 14.484 1.00 93.44 494 LEU A CA 1
ATOM 3836 C C . LEU A 1 494 ? 13.469 -15.836 13.663 1.00 93.44 494 LEU A C 1
ATOM 3838 O O . LEU A 1 494 ? 13.339 -15.651 12.453 1.00 93.44 494 LEU A O 1
ATOM 3842 N N . PRO A 1 495 ? 12.867 -16.865 14.285 1.00 95.62 495 PRO A N 1
ATOM 3843 C CA . PRO A 1 495 ? 11.882 -17.703 13.610 1.00 95.62 495 PRO A CA 1
ATOM 3844 C C . PRO A 1 495 ? 10.713 -16.863 13.091 1.00 95.62 495 PRO A C 1
ATOM 3846 O O . PRO A 1 495 ? 10.134 -16.083 13.846 1.00 95.62 495 PRO A O 1
ATOM 3849 N N . GLU A 1 496 ? 10.347 -17.053 11.825 1.00 92.75 496 GLU A N 1
ATOM 3850 C CA . GLU A 1 496 ? 9.244 -16.324 11.196 1.00 92.75 496 GLU A CA 1
ATOM 3851 C C . GLU A 1 496 ? 8.099 -17.272 10.834 1.00 92.75 496 GLU A C 1
ATOM 3853 O O . GLU A 1 496 ? 6.973 -17.116 11.313 1.00 92.75 496 GLU A O 1
ATOM 3858 N N . ARG A 1 497 ? 8.384 -18.302 10.026 1.00 95.12 497 ARG A N 1
ATOM 3859 C CA . ARG A 1 497 ? 7.382 -19.273 9.561 1.00 95.12 497 ARG A CA 1
ATOM 3860 C C . ARG A 1 497 ? 7.922 -20.702 9.615 1.00 95.12 497 ARG A C 1
ATOM 3862 O O . ARG A 1 497 ? 9.104 -20.926 9.378 1.00 95.12 497 ARG A O 1
ATOM 3869 N N . PRO A 1 498 ? 7.067 -21.705 9.868 1.00 96.56 498 PRO A N 1
ATOM 3870 C CA . PRO A 1 498 ? 7.513 -23.091 10.008 1.00 96.56 498 PRO A CA 1
ATOM 3871 C C . PRO A 1 498 ? 7.778 -23.812 8.676 1.00 96.56 498 PRO A C 1
ATOM 3873 O O . PRO A 1 498 ? 8.306 -24.917 8.697 1.00 96.56 498 PRO A O 1
ATOM 3876 N N . SER A 1 499 ? 7.370 -23.247 7.534 1.00 98.00 499 SER A N 1
ATOM 3877 C CA . SER A 1 499 ? 7.413 -23.917 6.227 1.00 98.00 499 SER A CA 1
ATOM 3878 C C . SER A 1 499 ? 7.563 -22.901 5.098 1.00 98.00 499 SER A C 1
ATOM 3880 O O . SER A 1 499 ? 6.736 -21.994 4.958 1.00 98.00 499 SER A O 1
ATOM 3882 N N . TYR A 1 500 ? 8.602 -23.071 4.284 1.00 98.38 500 TYR A N 1
ATOM 3883 C CA . TYR A 1 500 ? 8.861 -22.238 3.116 1.00 98.38 500 TYR A CA 1
ATOM 3884 C C . TYR A 1 500 ? 7.908 -22.549 1.964 1.00 98.38 500 TYR A C 1
ATOM 3886 O O . TYR A 1 500 ? 7.351 -21.626 1.370 1.00 98.38 500 TYR A O 1
ATOM 3894 N N . VAL A 1 501 ? 7.671 -23.830 1.666 1.00 98.50 501 VAL A N 1
ATOM 3895 C CA . VAL A 1 501 ? 6.793 -24.222 0.551 1.00 98.50 501 VAL A CA 1
ATOM 3896 C C . VAL A 1 501 ? 5.367 -23.725 0.773 1.00 98.50 501 VAL A C 1
ATOM 3898 O O . VAL A 1 501 ? 4.754 -23.224 -0.168 1.00 98.50 501 VAL A O 1
ATOM 3901 N N . ARG A 1 502 ? 4.844 -23.794 2.005 1.00 98.31 502 ARG A N 1
ATOM 3902 C CA . ARG A 1 502 ? 3.497 -23.282 2.298 1.00 98.31 502 ARG A CA 1
ATOM 3903 C C . ARG A 1 502 ? 3.406 -21.771 2.152 1.00 98.31 502 ARG A C 1
ATOM 3905 O O . ARG A 1 502 ? 2.432 -21.270 1.600 1.00 98.31 502 ARG A O 1
ATOM 3912 N N . PHE A 1 503 ? 4.426 -21.052 2.614 1.00 97.56 503 PHE A N 1
ATOM 3913 C CA . PHE A 1 503 ? 4.493 -19.601 2.467 1.00 97.56 503 PHE A CA 1
ATOM 3914 C C . PHE A 1 503 ? 4.532 -19.188 0.989 1.00 97.56 503 PHE A C 1
ATOM 3916 O O . PHE A 1 503 ? 3.694 -18.404 0.544 1.00 97.56 503 PHE A O 1
ATOM 3923 N N . ALA A 1 504 ? 5.431 -19.787 0.202 1.00 98.25 504 ALA A N 1
ATOM 3924 C CA . ALA A 1 504 ? 5.553 -19.502 -1.225 1.00 98.25 504 ALA A CA 1
ATOM 3925 C C . ALA A 1 504 ? 4.278 -19.860 -2.008 1.00 98.25 504 ALA A C 1
ATOM 3927 O O . ALA A 1 504 ? 3.848 -19.099 -2.874 1.00 98.25 504 ALA A O 1
ATOM 3928 N N . ALA A 1 505 ? 3.636 -20.989 -1.690 1.00 98.50 505 ALA A N 1
ATOM 3929 C CA . ALA A 1 505 ? 2.383 -21.385 -2.326 1.00 98.50 505 ALA A CA 1
ATOM 3930 C C . ALA A 1 505 ? 1.212 -20.457 -1.972 1.00 98.50 505 ALA A C 1
ATOM 3932 O O . ALA A 1 505 ? 0.391 -20.168 -2.841 1.00 98.50 505 ALA A O 1
ATOM 3933 N N . ALA A 1 506 ? 1.139 -19.970 -0.729 1.00 97.44 506 ALA A N 1
ATOM 3934 C CA . ALA A 1 506 ? 0.127 -19.000 -0.321 1.00 97.44 506 ALA A CA 1
ATOM 3935 C C . ALA A 1 506 ? 0.279 -17.682 -1.095 1.00 97.44 506 ALA A C 1
ATOM 3937 O O . ALA A 1 506 ? -0.705 -17.188 -1.639 1.00 97.44 506 ALA A O 1
ATOM 3938 N N . LEU A 1 507 ? 1.503 -17.161 -1.230 1.00 96.69 507 LEU A N 1
ATOM 3939 C CA . LEU A 1 507 ? 1.772 -15.955 -2.024 1.00 96.69 507 LEU A CA 1
ATOM 3940 C C . LEU A 1 507 ? 1.470 -16.159 -3.516 1.00 96.69 507 LEU A C 1
ATOM 3942 O O . LEU A 1 507 ? 0.841 -15.308 -4.139 1.00 96.69 507 LEU A O 1
ATOM 3946 N N . ALA A 1 508 ? 1.824 -17.314 -4.084 1.00 97.88 508 ALA A N 1
ATOM 3947 C CA . ALA A 1 508 ? 1.471 -17.650 -5.463 1.00 97.88 508 ALA A CA 1
ATOM 3948 C C . ALA A 1 508 ? -0.054 -17.765 -5.674 1.00 97.88 508 ALA A C 1
ATOM 3950 O O . ALA A 1 508 ? -0.563 -17.356 -6.717 1.00 97.88 508 ALA A O 1
ATOM 3951 N N . LEU A 1 509 ? -0.804 -18.267 -4.686 1.00 97.81 509 LEU A N 1
ATOM 3952 C CA . LEU A 1 509 ? -2.269 -18.278 -4.726 1.00 97.81 509 LEU A CA 1
ATOM 3953 C C . LEU A 1 509 ? -2.853 -16.864 -4.632 1.00 97.81 509 LEU A C 1
ATOM 3955 O O . LEU A 1 509 ? -3.764 -16.544 -5.388 1.00 97.81 509 LEU A O 1
ATOM 3959 N N . LEU A 1 510 ? -2.321 -16.009 -3.754 1.00 95.31 510 LEU A N 1
ATOM 3960 C CA . LEU A 1 510 ? -2.728 -14.604 -3.670 1.00 95.31 510 LEU A CA 1
ATOM 3961 C C . LEU A 1 510 ? -2.453 -13.855 -4.978 1.00 95.31 510 LEU A C 1
ATOM 3963 O O . LEU A 1 510 ? -3.310 -13.104 -5.437 1.00 95.31 510 LEU A O 1
ATOM 3967 N N . ALA A 1 511 ? -1.313 -14.113 -5.623 1.00 94.50 511 ALA A N 1
ATOM 3968 C CA . ALA A 1 511 ? -1.010 -13.575 -6.945 1.00 94.50 511 ALA A CA 1
ATOM 3969 C C . ALA A 1 511 ? -2.040 -14.030 -7.991 1.00 94.50 511 ALA A C 1
ATOM 3971 O O . ALA A 1 511 ? -2.511 -13.208 -8.766 1.00 94.50 511 ALA A O 1
ATOM 3972 N N . ALA A 1 512 ? -2.461 -15.299 -7.964 1.00 96.12 512 ALA A N 1
ATOM 3973 C CA . ALA A 1 512 ? -3.491 -15.827 -8.864 1.00 96.12 512 ALA A CA 1
ATOM 3974 C C . ALA A 1 512 ? -4.900 -15.245 -8.629 1.00 96.12 512 ALA A C 1
ATOM 3976 O O . ALA A 1 512 ? -5.793 -15.445 -9.455 1.00 96.12 512 ALA A O 1
ATOM 3977 N N . LEU A 1 513 ? -5.115 -14.580 -7.490 1.00 95.44 513 LEU A N 1
ATOM 3978 C CA . LEU A 1 513 ? -6.376 -13.959 -7.083 1.00 95.44 513 LEU A CA 1
ATOM 3979 C C . LEU A 1 513 ? -6.289 -12.424 -7.064 1.00 95.44 513 LEU A C 1
ATOM 3981 O O . LEU A 1 513 ? -7.197 -11.774 -6.551 1.00 95.44 513 LEU A O 1
ATOM 3985 N N . ARG A 1 514 ? -5.231 -11.817 -7.621 1.00 87.00 514 ARG A N 1
ATOM 3986 C CA . ARG A 1 514 ? -5.004 -10.362 -7.562 1.00 87.00 514 ARG A CA 1
ATOM 3987 C C . ARG A 1 514 ? -6.127 -9.553 -8.224 1.00 87.00 514 ARG A C 1
ATOM 3989 O O . ARG A 1 514 ? -6.404 -8.440 -7.789 1.00 87.00 514 ARG A O 1
ATOM 3996 N N . GLY A 1 515 ? -6.800 -10.117 -9.228 1.00 81.50 515 GLY A N 1
ATOM 3997 C CA . GLY A 1 515 ? -7.982 -9.522 -9.868 1.00 81.50 515 GLY A CA 1
ATOM 3998 C C . GLY A 1 515 ? -9.305 -9.645 -9.093 1.00 81.50 515 GLY A C 1
ATOM 3999 O O . GLY A 1 515 ? -10.332 -9.219 -9.614 1.00 81.50 515 GLY A O 1
ATOM 4000 N N . PHE A 1 516 ? -9.317 -10.247 -7.900 1.00 89.50 516 PHE A N 1
ATOM 4001 C CA . PHE A 1 516 ? -10.519 -10.437 -7.082 1.00 89.50 516 PHE A CA 1
ATOM 4002 C C . PHE A 1 516 ? -10.604 -9.367 -5.980 1.00 89.50 516 PHE A C 1
ATOM 4004 O O . PHE A 1 516 ? -9.591 -8.949 -5.421 1.00 89.50 516 PHE A O 1
ATOM 4011 N N . ASP A 1 517 ? -11.821 -8.979 -5.592 1.00 80.50 517 ASP A N 1
ATOM 4012 C CA . ASP A 1 517 ? -12.070 -8.144 -4.413 1.00 80.50 517 ASP A CA 1
ATOM 4013 C C . ASP A 1 517 ? -11.762 -8.935 -3.132 1.00 80.50 517 ASP A C 1
ATOM 4015 O O . ASP A 1 517 ? -12.432 -9.927 -2.820 1.00 80.50 517 ASP A O 1
ATOM 4019 N N . ALA A 1 518 ? -10.740 -8.494 -2.397 1.00 86.12 518 ALA A N 1
ATOM 4020 C CA . ALA A 1 518 ? -10.223 -9.148 -1.202 1.00 86.12 518 ALA A CA 1
ATOM 4021 C C . ALA A 1 518 ? -10.727 -8.470 0.081 1.00 86.12 518 ALA A C 1
ATOM 4023 O O . ALA A 1 518 ? -10.533 -7.271 0.301 1.00 86.12 518 ALA A O 1
ATOM 4024 N N . ARG A 1 519 ? -11.334 -9.240 0.990 1.00 80.19 519 ARG A N 1
ATOM 4025 C CA . ARG A 1 519 ? -11.866 -8.732 2.267 1.00 80.19 519 ARG A CA 1
ATOM 4026 C C . ARG A 1 519 ? -11.546 -9.666 3.431 1.00 80.19 519 ARG A C 1
ATOM 4028 O O . ARG A 1 519 ? -11.641 -10.874 3.262 1.00 80.19 519 ARG A O 1
ATOM 4035 N N . PRO A 1 520 ? -11.263 -9.161 4.644 1.00 78.00 520 PRO A N 1
ATOM 4036 C CA . PRO A 1 520 ? -11.145 -10.023 5.818 1.00 78.00 520 PRO A CA 1
ATOM 4037 C C . PRO A 1 520 ? -12.441 -10.804 6.083 1.00 78.00 520 PRO A C 1
ATOM 4039 O O . PRO A 1 520 ? -13.527 -10.219 6.141 1.00 78.00 520 PRO A O 1
ATOM 4042 N N . HIS A 1 521 ? -12.334 -12.117 6.282 1.00 80.06 521 HIS A N 1
ATOM 4043 C CA . HIS A 1 521 ? -13.458 -12.973 6.654 1.00 80.06 521 HIS A CA 1
ATOM 4044 C C . HIS A 1 521 ? -13.768 -12.828 8.143 1.00 80.06 521 HIS A C 1
ATOM 4046 O O . HIS A 1 521 ? -12.928 -13.109 8.997 1.00 80.06 521 HIS A O 1
ATOM 4052 N N . ARG A 1 522 ? -14.999 -12.431 8.472 1.00 76.94 522 ARG A N 1
ATOM 4053 C CA . ARG A 1 522 ? -15.496 -12.326 9.852 1.00 76.94 522 ARG A CA 1
ATOM 4054 C C . ARG A 1 522 ? -16.644 -13.306 10.049 1.00 76.94 522 ARG A C 1
ATOM 4056 O O . ARG A 1 522 ? -17.806 -12.921 10.093 1.00 76.94 522 ARG A O 1
ATOM 4063 N N . GLY A 1 523 ? -16.338 -14.595 10.100 1.00 79.94 523 GLY A N 1
ATOM 4064 C CA . GLY A 1 523 ? -17.363 -15.610 10.301 1.00 79.94 523 GLY A CA 1
ATOM 4065 C C . GLY A 1 523 ? -16.814 -17.022 10.288 1.00 79.94 523 GLY A C 1
ATOM 4066 O O . GLY A 1 523 ? -15.620 -17.256 10.108 1.00 79.94 523 GLY A O 1
ATOM 4067 N N . ARG A 1 524 ? -17.714 -17.992 10.455 1.00 79.50 524 ARG A N 1
ATOM 4068 C CA . ARG A 1 524 ? -17.366 -19.397 10.248 1.00 79.50 524 ARG A CA 1
ATOM 4069 C C . ARG A 1 524 ? -16.983 -19.593 8.773 1.00 79.50 524 ARG A C 1
ATOM 4071 O O . ARG A 1 524 ? -17.697 -19.070 7.914 1.00 79.50 524 ARG A O 1
ATOM 4078 N N . PRO A 1 525 ? -15.882 -20.292 8.449 1.00 79.56 525 PRO A N 1
ATOM 4079 C CA . PRO A 1 525 ? -15.543 -20.584 7.062 1.00 79.56 525 PRO A CA 1
ATOM 4080 C C . PRO A 1 525 ? -16.702 -21.356 6.411 1.00 79.56 525 PRO A C 1
ATOM 4082 O O . PRO A 1 525 ? -17.180 -22.331 7.007 1.00 79.56 525 PRO A O 1
ATOM 4085 N N . PRO A 1 526 ? -17.215 -20.925 5.247 1.00 83.25 526 PRO A N 1
ATOM 4086 C CA . PRO A 1 526 ? -18.184 -21.715 4.502 1.00 83.25 526 PRO A CA 1
ATOM 4087 C C . PRO A 1 526 ? -17.558 -23.049 4.076 1.00 83.25 526 PRO A C 1
ATOM 4089 O O . PRO A 1 526 ? -16.339 -23.184 3.973 1.00 83.25 526 PRO A O 1
ATOM 4092 N N . ARG A 1 527 ? -18.405 -24.053 3.831 1.00 90.62 527 ARG A N 1
ATOM 4093 C CA . ARG A 1 527 ? -17.953 -25.324 3.254 1.00 90.62 527 ARG A CA 1
ATOM 4094 C C . ARG A 1 527 ? -17.614 -25.111 1.779 1.00 90.62 527 ARG A C 1
ATOM 4096 O O . ARG A 1 527 ? -18.349 -24.423 1.078 1.00 90.62 527 ARG A O 1
ATOM 4103 N N . GLY A 1 528 ? -16.539 -25.736 1.321 1.00 94.31 528 GLY A N 1
ATOM 4104 C CA . GLY A 1 528 ? -16.098 -25.698 -0.067 1.00 94.31 528 GLY A CA 1
ATOM 4105 C C . GLY A 1 528 ? -15.065 -26.785 -0.337 1.00 94.31 528 GLY A C 1
ATOM 4106 O O . GLY A 1 528 ? -14.807 -27.634 0.519 1.00 94.31 528 GLY A O 1
ATOM 4107 N N . ARG A 1 529 ? -14.486 -26.770 -1.535 1.00 97.06 529 ARG A N 1
ATOM 4108 C CA . ARG A 1 529 ? -13.381 -27.658 -1.903 1.00 97.06 529 ARG A CA 1
ATOM 4109 C C . ARG A 1 529 ? -12.080 -27.111 -1.322 1.00 97.06 529 ARG A C 1
ATOM 4111 O O . ARG A 1 529 ? -11.850 -25.912 -1.387 1.00 97.06 529 ARG A O 1
ATOM 4118 N N . GLU A 1 530 ? -11.203 -27.983 -0.841 1.00 97.12 530 GLU A N 1
ATOM 4119 C CA . GLU A 1 530 ? -9.825 -27.631 -0.479 1.00 97.12 530 GLU A CA 1
ATOM 4120 C C . GLU A 1 530 ? -8.895 -28.051 -1.627 1.00 97.12 530 GLU A C 1
ATOM 4122 O O . GLU A 1 530 ? -8.544 -29.227 -1.734 1.00 97.12 530 GLU A O 1
ATOM 4127 N N . PRO A 1 531 ? -8.553 -27.150 -2.566 1.00 96.62 531 PRO A N 1
ATOM 4128 C CA . PRO A 1 531 ? -7.749 -27.519 -3.730 1.00 96.62 531 PRO A CA 1
ATOM 4129 C C . PRO A 1 531 ? -6.273 -27.771 -3.401 1.00 96.62 531 PRO A C 1
ATOM 4131 O O . PRO A 1 531 ? -5.607 -28.473 -4.161 1.00 96.62 531 PRO A O 1
ATOM 4134 N N . PHE A 1 532 ? -5.776 -27.219 -2.290 1.00 97.75 532 PHE A N 1
ATOM 4135 C CA . PHE A 1 532 ? -4.354 -27.206 -1.929 1.00 97.75 532 PHE A CA 1
ATOM 4136 C C . PHE A 1 532 ? -4.114 -27.621 -0.463 1.00 97.75 532 PHE A C 1
ATOM 4138 O O . PHE A 1 532 ? -3.515 -26.859 0.297 1.00 97.75 532 PHE A O 1
ATOM 4145 N N . PRO A 1 533 ? -4.604 -28.789 -0.006 1.00 97.50 533 PRO A N 1
ATOM 4146 C CA . PRO A 1 533 ? -4.583 -29.144 1.414 1.00 97.50 533 PRO A CA 1
ATOM 4147 C C . PRO A 1 533 ? -3.171 -29.262 2.014 1.00 97.50 533 PRO A C 1
ATOM 4149 O O . PRO A 1 533 ? -3.023 -29.152 3.231 1.00 97.50 533 PRO A O 1
ATOM 4152 N N . ARG A 1 534 ? -2.123 -29.476 1.203 1.00 97.88 534 ARG A N 1
ATOM 4153 C CA . ARG A 1 534 ? -0.727 -29.532 1.676 1.00 97.88 534 ARG A CA 1
ATOM 4154 C C . ARG A 1 534 ? -0.001 -28.210 1.490 1.00 97.88 534 ARG A C 1
ATOM 4156 O O . ARG A 1 534 ? 0.754 -27.816 2.383 1.00 97.88 534 ARG A O 1
ATOM 4163 N N . LEU A 1 535 ? -0.214 -27.563 0.344 1.00 98.06 535 LEU A N 1
ATOM 4164 C CA . LEU A 1 535 ? 0.459 -26.321 -0.028 1.00 98.06 535 LEU A CA 1
ATOM 4165 C C . LEU A 1 535 ? -0.125 -25.096 0.677 1.00 98.06 535 LEU A C 1
ATOM 4167 O O . LEU A 1 535 ? 0.628 -24.278 1.186 1.00 98.06 535 LEU A O 1
ATOM 4171 N N . VAL A 1 536 ? -1.449 -24.968 0.747 1.00 97.62 536 VAL A N 1
ATOM 4172 C CA . VAL A 1 536 ? -2.124 -23.827 1.385 1.00 97.62 536 VAL A CA 1
ATOM 4173 C C . VAL A 1 536 ? -3.232 -24.357 2.303 1.00 97.62 536 VAL A C 1
ATOM 4175 O O . VAL A 1 536 ? -4.419 -24.241 1.986 1.00 97.62 536 VAL A O 1
ATOM 4178 N N . PRO A 1 537 ? -2.870 -24.997 3.433 1.00 96.38 537 PRO A N 1
ATOM 4179 C CA . PRO A 1 537 ? -3.849 -25.592 4.336 1.00 96.38 537 PRO A CA 1
ATOM 4180 C C . PRO A 1 537 ? -4.833 -24.528 4.838 1.00 96.38 537 PRO A C 1
ATOM 4182 O O . PRO A 1 537 ? -4.424 -23.491 5.354 1.00 96.38 537 PRO A O 1
ATOM 4185 N N . GLY A 1 538 ? -6.132 -24.792 4.685 1.00 94.56 538 GLY A N 1
ATOM 4186 C CA . GLY A 1 538 ? -7.204 -23.847 5.012 1.00 94.56 538 GLY A CA 1
ATOM 4187 C C . GLY A 1 538 ? -7.670 -22.969 3.846 1.00 94.56 538 GLY A C 1
ATOM 4188 O O . GLY A 1 538 ? -8.635 -22.225 4.019 1.00 94.56 538 GLY A O 1
ATOM 4189 N N . ALA A 1 539 ? -7.048 -23.058 2.664 1.00 96.69 539 ALA A N 1
ATOM 4190 C CA . ALA A 1 539 ? -7.612 -22.469 1.454 1.00 96.69 539 ALA A CA 1
ATOM 4191 C C . ALA A 1 539 ? -8.858 -23.250 1.014 1.00 96.69 539 ALA A C 1
ATOM 4193 O O . ALA A 1 539 ? -8.791 -24.448 0.729 1.00 96.69 539 ALA A O 1
ATOM 4194 N N . VAL A 1 540 ? -9.992 -22.557 0.933 1.00 97.25 540 VAL A N 1
ATOM 4195 C CA . VAL A 1 540 ? -11.295 -23.119 0.576 1.00 97.25 540 VAL A CA 1
ATOM 4196 C C . VAL A 1 540 ? -11.831 -22.409 -0.659 1.00 97.25 540 VAL A C 1
ATOM 4198 O O . VAL A 1 540 ? -12.089 -21.208 -0.644 1.00 97.25 540 VAL A O 1
ATOM 4201 N N . GLN A 1 541 ? -12.063 -23.166 -1.721 1.00 97.31 541 GLN A N 1
ATOM 4202 C CA . GLN A 1 541 ? -12.792 -22.714 -2.896 1.00 97.31 541 GLN A CA 1
ATOM 4203 C C . GLN A 1 541 ? -14.285 -22.996 -2.690 1.00 97.31 541 GLN A C 1
ATOM 4205 O O . GLN A 1 541 ? -14.718 -24.152 -2.702 1.00 97.31 541 GLN A O 1
ATOM 4210 N N . VAL A 1 542 ? -15.075 -21.944 -2.474 1.00 95.38 542 VAL A N 1
ATOM 4211 C CA . VAL A 1 542 ? -16.535 -22.045 -2.295 1.00 95.38 542 VAL A CA 1
ATOM 4212 C C . VAL A 1 542 ? -17.211 -22.201 -3.652 1.00 95.38 542 VAL A C 1
ATOM 4214 O O . VAL A 1 542 ? -18.056 -23.073 -3.833 1.00 95.38 542 VAL A O 1
ATOM 4217 N N . THR A 1 543 ? -16.798 -21.371 -4.608 1.00 94.25 543 THR A N 1
ATOM 4218 C CA . THR A 1 543 ? -17.195 -21.400 -6.023 1.00 94.25 543 THR A CA 1
ATOM 4219 C C . THR A 1 543 ? -15.986 -21.014 -6.878 1.00 94.25 543 THR A C 1
ATOM 4221 O O . THR A 1 543 ? -14.944 -20.644 -6.337 1.00 94.25 543 THR A O 1
ATOM 4224 N N . GLU A 1 544 ? -16.100 -21.048 -8.207 1.00 92.56 544 GLU A N 1
ATOM 4225 C CA . GLU A 1 544 ? -15.009 -20.602 -9.093 1.00 92.56 544 GLU A CA 1
ATOM 4226 C C . GLU A 1 544 ? -14.587 -19.150 -8.813 1.00 92.56 544 GLU A C 1
ATOM 4228 O O . GLU A 1 544 ? -13.392 -18.874 -8.704 1.00 92.56 544 GLU A O 1
ATOM 4233 N N . ASP A 1 545 ? -15.567 -18.282 -8.547 1.00 93.25 545 ASP A N 1
ATOM 4234 C CA . ASP A 1 545 ? -15.368 -16.853 -8.280 1.00 93.25 545 ASP A CA 1
ATOM 4235 C C . ASP A 1 545 ? -15.346 -16.481 -6.785 1.00 93.25 545 ASP A C 1
ATOM 4237 O O . ASP A 1 545 ? -15.433 -15.304 -6.446 1.00 93.25 545 ASP A O 1
ATOM 4241 N N . HIS A 1 546 ? -15.271 -17.452 -5.865 1.00 94.50 546 HIS A N 1
ATOM 4242 C CA . HIS A 1 546 ? -15.334 -17.181 -4.422 1.00 94.50 546 HIS A CA 1
ATOM 4243 C C . HIS A 1 546 ? -14.392 -18.092 -3.643 1.00 94.50 546 HIS A C 1
ATOM 4245 O O . HIS A 1 546 ? -14.598 -19.307 -3.552 1.00 94.50 546 HIS A O 1
ATOM 4251 N N . TRP A 1 547 ? -13.386 -17.478 -3.032 1.00 97.31 547 TRP A N 1
ATOM 4252 C CA . TRP A 1 547 ? -12.332 -18.165 -2.297 1.00 97.31 547 TRP A CA 1
ATOM 4253 C C . TRP A 1 547 ? -12.227 -17.647 -0.873 1.00 97.31 547 TRP A C 1
ATOM 4255 O O . TRP A 1 547 ? -12.462 -16.469 -0.617 1.00 97.31 547 TRP A O 1
ATOM 4265 N N . LEU A 1 548 ? -11.819 -18.523 0.039 1.00 96.12 548 LEU A N 1
ATOM 4266 C CA . LEU A 1 548 ? -11.225 -18.141 1.309 1.00 96.12 548 LEU A CA 1
ATOM 4267 C C . LEU A 1 548 ? -9.787 -18.618 1.344 1.00 96.12 548 LEU A C 1
ATOM 4269 O O . LEU A 1 548 ? -9.524 -19.789 1.085 1.00 96.12 548 LEU A O 1
ATOM 4273 N N . VAL A 1 549 ? -8.866 -17.725 1.675 1.00 95.81 549 VAL A N 1
ATOM 4274 C CA . VAL A 1 549 ? -7.433 -18.017 1.691 1.00 95.81 549 VAL A CA 1
ATOM 4275 C C . VAL A 1 549 ? -6.832 -17.483 2.991 1.00 95.81 549 VAL A C 1
ATOM 4277 O O . VAL A 1 549 ? -7.100 -16.334 3.347 1.00 95.81 549 VAL A O 1
ATOM 4280 N N . PRO A 1 550 ? -6.045 -18.285 3.726 1.00 93.44 550 PRO A N 1
ATOM 4281 C CA . PRO A 1 550 ? -5.244 -17.786 4.835 1.00 93.44 550 PRO A CA 1
ATOM 4282 C C . PRO A 1 550 ? -4.234 -16.750 4.346 1.00 93.44 550 PRO A C 1
ATOM 4284 O O . PRO A 1 550 ? -3.471 -17.010 3.420 1.00 93.44 550 PRO A O 1
ATOM 4287 N N . ASP A 1 551 ? -4.228 -15.590 4.986 1.00 89.06 551 ASP A N 1
ATOM 4288 C CA . ASP A 1 551 ? -3.252 -14.536 4.764 1.00 89.06 551 ASP A CA 1
ATOM 4289 C C . ASP A 1 551 ? -1.905 -14.964 5.376 1.00 89.06 551 ASP A C 1
ATOM 4291 O O . ASP A 1 551 ? -1.802 -15.068 6.608 1.00 89.06 551 ASP A O 1
ATOM 4295 N N . PRO A 1 552 ? -0.865 -15.221 4.558 1.00 85.62 552 PRO A N 1
ATOM 4296 C CA . PRO A 1 552 ? 0.436 -15.643 5.058 1.00 85.62 552 PRO A CA 1
ATOM 4297 C C . PRO A 1 552 ? 1.175 -14.520 5.801 1.00 85.62 552 PRO A C 1
ATOM 4299 O O . PRO A 1 552 ? 2.206 -14.794 6.417 1.00 85.62 552 PRO A O 1
ATOM 4302 N N . LEU A 1 553 ? 0.670 -13.281 5.778 1.00 81.94 553 LEU A N 1
ATOM 4303 C CA . LEU A 1 553 ? 1.266 -12.114 6.430 1.00 81.94 553 LEU A CA 1
ATOM 4304 C C . LEU A 1 553 ? 0.502 -11.699 7.697 1.00 81.94 553 LEU A C 1
ATOM 4306 O O . LEU A 1 553 ? 1.136 -11.319 8.679 1.00 81.94 553 LEU A O 1
ATOM 4310 N N . ALA A 1 554 ? -0.830 -11.813 7.718 1.00 72.31 554 ALA A N 1
ATOM 4311 C CA . ALA A 1 554 ? -1.659 -11.239 8.791 1.00 72.31 554 ALA A CA 1
ATOM 4312 C C . ALA A 1 554 ? -2.432 -12.244 9.673 1.00 72.31 554 ALA A C 1
ATOM 4314 O O . ALA A 1 554 ? -3.285 -11.820 10.452 1.00 72.31 554 ALA A O 1
ATOM 4315 N N . GLU A 1 555 ? -2.160 -13.554 9.572 1.00 80.19 555 GLU A N 1
ATOM 4316 C CA . GLU A 1 555 ? -2.805 -14.622 10.379 1.00 80.19 555 GLU A CA 1
ATOM 4317 C C . GLU A 1 555 ? -4.350 -14.575 10.376 1.00 80.19 555 GLU A C 1
ATOM 4319 O O . GLU A 1 555 ? -5.021 -15.043 11.296 1.00 80.19 555 GLU A O 1
ATOM 4324 N N . GLN A 1 556 ? -4.934 -14.012 9.319 1.00 86.12 556 GLN A N 1
ATOM 4325 C CA . GLN A 1 556 ? -6.376 -13.871 9.127 1.00 86.12 556 GLN A CA 1
ATOM 4326 C C . GLN A 1 556 ? -6.826 -14.657 7.894 1.00 86.12 556 GLN A C 1
ATOM 4328 O O . GLN A 1 556 ? -6.022 -15.008 7.038 1.00 86.12 556 GLN A O 1
ATOM 4333 N N . LEU A 1 557 ? -8.126 -14.920 7.775 1.00 89.12 557 LEU A N 1
ATOM 4334 C CA . LEU A 1 557 ? -8.706 -15.446 6.540 1.00 89.12 557 LEU A CA 1
ATOM 4335 C C . LEU A 1 557 ? -9.156 -14.282 5.658 1.00 89.12 557 LEU A C 1
ATOM 4337 O O . LEU A 1 557 ? -9.839 -13.373 6.131 1.00 89.12 557 LEU A O 1
ATOM 4341 N N . LEU A 1 558 ? -8.822 -14.336 4.377 1.00 88.25 558 LEU A N 1
ATOM 4342 C CA . LEU A 1 558 ? -9.288 -13.408 3.355 1.00 88.25 558 LEU A CA 1
ATOM 4343 C C . LEU A 1 558 ? -10.351 -14.088 2.500 1.00 88.25 558 LEU A C 1
ATOM 4345 O O . LEU A 1 558 ? -10.193 -15.242 2.121 1.00 88.25 558 LEU A O 1
ATOM 4349 N N . VAL A 1 559 ? -11.423 -13.369 2.193 1.00 91.38 559 VAL A N 1
ATOM 4350 C CA . VAL A 1 559 ? -12.435 -13.725 1.201 1.00 91.38 559 VAL A CA 1
ATOM 4351 C C . VAL A 1 559 ? -12.107 -12.997 -0.092 1.00 91.38 559 VAL A C 1
ATOM 4353 O O . VAL A 1 559 ? -12.019 -11.772 -0.078 1.00 91.38 559 VAL A O 1
ATOM 4356 N N . PHE A 1 560 ? -11.987 -13.730 -1.191 1.00 92.00 560 PHE A N 1
ATOM 4357 C CA . PHE A 1 560 ? -11.815 -13.182 -2.535 1.00 92.00 560 PHE A CA 1
ATOM 4358 C C . PHE A 1 560 ? -13.082 -13.417 -3.348 1.00 92.00 560 PHE A C 1
ATOM 4360 O O . PHE A 1 560 ? -13.595 -14.542 -3.357 1.00 92.00 560 PHE A O 1
ATOM 4367 N N . ARG A 1 561 ? -13.588 -12.376 -4.017 1.00 88.62 561 ARG A N 1
ATOM 4368 C CA . ARG A 1 561 ? -14.742 -12.452 -4.928 1.00 88.62 561 ARG A CA 1
ATOM 4369 C C . ARG A 1 561 ? -14.444 -11.759 -6.248 1.00 88.62 561 ARG A C 1
ATOM 4371 O O . ARG A 1 561 ? -13.923 -10.650 -6.224 1.00 88.62 561 ARG A O 1
ATOM 4378 N N . ARG A 1 562 ? -14.746 -12.416 -7.364 1.00 85.56 562 ARG A N 1
ATOM 4379 C CA . ARG A 1 562 ? -14.576 -11.820 -8.692 1.00 85.56 562 ARG A CA 1
ATOM 4380 C C . ARG A 1 562 ? -15.673 -10.813 -9.017 1.00 85.56 562 ARG A C 1
ATOM 4382 O O . ARG A 1 562 ? -16.817 -11.028 -8.553 1.00 85.56 562 ARG A O 1
#

Foldseek 3Di:
DDPPPPPPDDDLLLVLLVLLCVLPVQCVVFFDADAEDPLAQQLVRSNRRNNGGGPLQCVDQQNVFPQYQVRQQVLQQVVLVVLCVDPQLCVLLVPDPPDGGDGPLDAPTWGFRGCDPFKTWIFRPNDNHNFTFIWIDGSQHSHTHTFGRGPQQQVSLVSVVVSLPLFWWLFFFPPQDADQSNCVRYSQWGDRDVQWIWRQRDDGQPDRGRITIHGDDQVVVLVVLVPDDLRRNVRTDRTQAKKWWKAPFDPDQPQWDWHDDPQKIWTWGDDPNWIKIWIAPDSPGSIIIIGGHHVCVVVVVVSCVVRVIDTPDIDHGSDDQPPDDPDGDDDPDDDADDFDDFGHDDDDDDADPDDQQDDQPDPVLVLLLQLLLVLLVLCVVQPVQCVVFFHADQDDPLAQQSLRSNCNRNTDGCLLVQQFDDSYQVVQLSRVQSLLVRLCVRDVQFDADPVNDAPGWGWTAQDPVSQKTKIFRPNDSHSFTFIWIAGSPNRDTGGDGRGSQLLSSLSSNCSSQSVWDKDFDDDDDDAADDSRCPNFNPWGDNDPQWIWGQDSVPRTIMITGD

Secondary structure (DSSP, 8-state):
-----------HHHHHHHHHHHH-HHHHHT-B-----TTS-HHHHHHHHHH-B-HHHHTSGGGSS-S-HHHHHHHHHHHHHHHTTSHHHHHHTTPPTT--S--TTS-SS--EEE--SSEEEEE--SS--SSPPEEEEESS--SPEEEES-HHHHHHHHHHHHHHTT---S---TT---B-TTTTT-TTEEEEETTEEEE-----TT--PPPEEE-S-HHHHHHHHHTS-HHHHTTPPPPS-EEEEEES--SS-TTEEEEEETTEEEEEEEETTEEEEEEESSTT-SPEEEEE-GGGHHHHHHHHHHTTPEEEEEE-TT----EETTEE----PPPPPP-PPPPPPPPPPP----PPPPPPSSHHHHHHHHHHHHHHHHHHHH-HHHHHH-B-----TTS-HHHHHHHHHH-B-GGGTTT---S-HHHHHHHHHHHHHHHHHH-TT----GGGS-SS--EEEE-TTSSEEEEE--SS--SSPPEEEEETTT--EEEEES-HHHHHHHHHHHHHTTTSEEEE--SSPPP-B-S-TTTSTT-EEEETTEEEEE-TTTSSEEEEE-